Protein 6GRF (pdb70)

Foldseek 3Di:
DFAAFDDKDFDPDFEDPPFLLVVQLVVVLVVQLVCLQPDQKDWDWGADPDVRRFIKTWMKHFQPPDDSVVSNVNSVSVSVVQCVVHVGGQWMWTHTNTMIIIMHRDHCFAPFWQAWDDKDFAPDFDDPCVPLVVFLVVQLVVQLQDQAAKDWGDDPQKIKIKGFHHRYGSVSSSVNSVSQSVCCCPVHVGGQKMKTDIPGMIMIMHGHVD/DQDFDDKDFDPQFEDPPFLLVVQLVVVLVVLLVCLQPDQKDKDKGADDDPFSYSRFIKIKMKHFQPPDDSVVSNVSSVSCSVVQCVVHVGGQWMWTDDPGMIIIMHSDHCFQPQFQAWDDKDFAPDFDPPCVVLVVQVCVFLVVQLVFQAAKDWGDDPQKTKIKGFRHSYGSVSSSVNSVSQSVCCCPVHVGGQKMKIDIPGMIMIMHGRD/DQAFDDKDFDPDFDDPPQVLVVQVVVVLVVQLVPLLPDQKDWDWDPDCDVFIKTWMKHFQPPDDSVVSNVNSVSVSVVQCPVHVGGQWMWTDGPGMIIIMHRDHCFQPQFLAWDDKDFAPDFDDPCVVLVVFVVVQLVVQLVDQAAKDWGGDPQKIKIKGFRHSYGSVSRSVNSVSQSVCCCVVHVGGQKMKIDTPGMIMIMHGHD

Structure (mmCIF, N/CA/C/O backbone):
data_6GRF
#
_entry.id   6GRF
#
_cell.length_a   143.862
_cell.length_b   143.862
_cell.length_c   59.722
_cell.angle_alpha   90.00
_cell.angle_beta   90.00
_cell.angle_gamma   120.00
#
_symmetry.space_group_name_H-M   'P 32 2 1'
#
loop_
_entity.id
_entity.type
_entity.pdbx_description
1 polymer 'Cysteine-rich repeat secretory protein 15'
2 non-polymer 2-acetamido-2-deoxy-beta-D-glucopyranose
3 water water
#
loop_
_atom_site.group_PDB
_atom_site.id
_atom_site.type_symbol
_atom_site.label_atom_id
_atom_site.label_alt_id
_atom_site.label_comp_id
_atom_site.label_asym_id
_atom_site.label_entity_id
_atom_site.label_seq_id
_atom_site.pdbx_PDB_ins_code
_atom_site.Cartn_x
_atom_site.Cartn_y
_atom_site.Cartn_z
_atom_site.occupancy
_atom_site.B_iso_or_equiv
_atom_site.auth_seq_id
_atom_site.auth_comp_id
_atom_site.auth_asym_id
_atom_site.auth_atom_id
_atom_site.pdbx_PDB_model_num
ATOM 1 N N . GLU A 1 4 ? 38.206 12.038 -15.234 1.00 90.29 25 GLU A N 1
ATOM 2 C CA . GLU A 1 4 ? 37.953 10.767 -14.493 1.00 90.08 25 GLU A CA 1
ATOM 3 C C . GLU A 1 4 ? 36.813 10.979 -13.485 1.00 85.96 25 GLU A C 1
ATOM 4 O O . GLU A 1 4 ? 35.982 11.882 -13.628 1.00 84.09 25 GLU A O 1
ATOM 6 N N . SER A 1 5 ? 36.809 10.147 -12.442 1.00 84.31 26 SER A N 1
ATOM 7 C CA . SER A 1 5 ? 35.634 9.894 -11.640 1.00 81.10 26 SER A CA 1
ATOM 8 C C . SER A 1 5 ? 35.647 10.711 -10.338 1.00 77.28 26 SER A C 1
ATOM 9 O O . SER A 1 5 ? 34.959 10.339 -9.394 1.00 76.09 26 SER A O 1
ATOM 12 N N . HIS A 1 6 ? 36.405 11.816 -10.284 1.00 76.20 27 HIS A N 1
ATOM 13 C CA . HIS A 1 6 ? 36.691 12.461 -8.995 1.00 73.48 27 HIS A CA 1
ATOM 14 C C . HIS A 1 6 ? 36.284 13.941 -8.935 1.00 68.04 27 HIS A C 1
ATOM 15 O O . HIS A 1 6 ? 36.345 14.512 -7.843 1.00 67.77 27 HIS A O 1
ATOM 22 N N . ILE A 1 7 ? 35.841 14.540 -10.052 1.00 63.11 28 ILE A N 1
ATOM 23 C CA . ILE A 1 7 ? 35.474 15.977 -10.087 1.00 58.32 28 ILE A CA 1
ATOM 24 C C . ILE A 1 7 ? 34.130 16.216 -9.368 1.00 51.65 28 ILE A C 1
ATOM 25 O O . ILE A 1 7 ? 33.233 15.371 -9.364 1.00 48.96 28 ILE A O 1
ATOM 30 N N . PHE A 1 8 ? 34.020 17.413 -8.781 1.00 47.84 29 PHE A N 1
ATOM 31 C CA . PHE A 1 8 ? 32.929 17.834 -7.917 1.00 44.92 29 PHE A CA 1
ATOM 32 C C . PHE A 1 8 ? 31.713 18.236 -8.759 1.00 43.78 29 PHE A C 1
ATOM 33 O O . PHE A 1 8 ? 31.835 19.080 -9.616 1.00 44.06 29 PHE A O 1
ATOM 41 N N . ILE A 1 9 ? 30.541 17.648 -8.475 1.00 41.87 30 ILE A N 1
ATOM 42 C CA . ILE A 1 9 ? 29.303 18.021 -9.157 1.00 41.19 30 ILE A CA 1
ATOM 43 C C . ILE A 1 9 ? 28.469 18.920 -8.240 1.00 39.64 30 ILE A C 1
ATOM 44 O O . ILE A 1 9 ? 28.203 20.063 -8.591 1.00 40.39 30 ILE A O 1
ATOM 49 N N . TYR A 1 10 ? 28.066 18.412 -7.071 1.00 37.58 31 TYR A N 1
ATOM 50 C CA . TYR A 1 10 ? 27.297 19.210 -6.130 1.00 37.00 31 TYR A CA 1
ATOM 51 C C . TYR A 1 10 ? 27.397 18.605 -4.724 1.00 36.37 31 TYR A C 1
ATOM 52 O O . TYR A 1 10 ? 27.667 17.421 -4.553 1.00 34.97 31 TYR A O 1
ATOM 61 N N . GLY A 1 11 ? 27.159 19.461 -3.733 1.00 37.53 32 GLY A N 1
ATOM 62 C CA . GLY A 1 11 ? 27.082 19.076 -2.336 1.00 38.15 32 GLY A CA 1
ATOM 63 C C . GLY A 1 11 ? 26.048 19.915 -1.606 1.00 40.33 32 GLY A C 1
ATOM 64 O O . GLY A 1 11 ? 25.737 21.043 -2.019 1.00 42.24 32 GLY A O 1
ATOM 65 N N . GLY A 1 12 ? 25.496 19.354 -0.526 1.00 40.74 33 GLY A N 1
ATOM 66 C CA . GLY A 1 12 ? 24.536 20.054 0.324 1.00 42.52 33 GLY A CA 1
ATOM 67 C C . GLY A 1 12 ? 24.609 19.519 1.738 1.00 42.60 33 GLY A C 1
ATOM 68 O O . GLY A 1 12 ? 24.862 18.333 1.934 1.00 40.89 33 GLY A O 1
ATOM 69 N N . CYS A 1 13 ? 24.438 20.405 2.718 1.00 45.36 34 CYS A N 1
ATOM 70 C CA . CYS A 1 13 ? 24.407 20.004 4.106 1.00 46.77 34 CYS A CA 1
ATOM 71 C C . CYS A 1 13 ? 23.135 20.523 4.750 1.00 48.14 34 CYS A C 1
ATOM 72 O O . CYS A 1 13 ? 22.552 21.495 4.282 1.00 50.02 34 CYS A O 1
ATOM 75 N N . SER A 1 14 ? 22.736 19.833 5.820 1.00 47.01 35 SER A N 1
ATOM 76 C CA . SER A 1 14 ? 21.635 20.243 6.626 1.00 48.77 35 SER A CA 1
ATOM 77 C C . SER A 1 14 ? 22.015 21.549 7.315 1.00 50.40 35 SER A C 1
ATOM 78 O O . SER A 1 14 ? 23.177 21.767 7.656 1.00 48.98 35 SER A O 1
ATOM 81 N N . PRO A 1 15 ? 21.061 22.485 7.494 1.00 53.44 36 PRO A N 1
ATOM 82 C CA . PRO A 1 15 ? 21.316 23.671 8.309 1.00 56.30 36 PRO A CA 1
ATOM 83 C C . PRO A 1 15 ? 21.577 23.336 9.792 1.00 56.39 36 PRO A C 1
ATOM 84 O O . PRO A 1 15 ? 22.229 24.120 10.478 1.00 58.39 36 PRO A O 1
ATOM 88 N N . GLU A 1 16 ? 21.069 22.188 10.270 1.00 54.79 37 GLU A N 1
ATOM 89 C CA . GLU A 1 16 ? 21.198 21.760 11.681 1.00 54.69 37 GLU A CA 1
ATOM 90 C C . GLU A 1 16 ? 22.589 21.150 11.892 1.00 51.42 37 GLU A C 1
ATOM 91 O O . GLU A 1 16 ? 23.009 20.246 11.147 1.00 47.53 37 GLU A O 1
ATOM 97 N N . LYS A 1 17 ? 23.291 21.640 12.921 1.00 51.95 38 LYS A N 1
ATOM 98 C CA . LYS A 1 17 ? 24.662 21.239 13.199 1.00 50.28 38 LYS A CA 1
ATOM 99 C C . LYS A 1 17 ? 24.727 20.453 14.515 1.00 49.77 38 LYS A C 1
ATOM 100 O O . LYS A 1 17 ? 23.971 20.731 15.446 1.00 51.53 38 LYS A O 1
ATOM 106 N N . TYR A 1 18 ? 25.638 19.471 14.562 1.00 47.29 39 TYR A N 1
ATOM 107 C CA . TYR A 1 18 ? 25.934 18.692 15.753 1.00 46.84 39 TYR A CA 1
ATOM 108 C C . TYR A 1 18 ? 27.164 19.289 16.446 1.00 48.59 39 TYR A C 1
ATOM 109 O O . TYR A 1 18 ? 27.873 20.110 15.874 1.00 48.59 39 TYR A O 1
ATOM 118 N N . THR A 1 19 ? 27.380 18.889 17.703 1.00 49.98 40 THR A N 1
ATOM 119 C CA . THR A 1 19 ? 28.500 19.372 18.492 1.00 52.20 40 THR A CA 1
ATOM 120 C C . THR A 1 19 ? 29.518 18.242 18.649 1.00 50.86 40 THR A C 1
ATOM 121 O O . THR A 1 19 ? 29.152 17.063 18.670 1.00 49.28 40 THR A O 1
ATOM 125 N N . PRO A 1 20 ? 30.828 18.564 18.758 1.00 52.54 41 PRO A N 1
ATOM 126 C CA . PRO A 1 20 ? 31.858 17.558 19.037 1.00 52.34 41 PRO A CA 1
ATOM 127 C C . PRO A 1 20 ? 31.575 16.729 20.302 1.00 52.90 41 PRO A C 1
ATOM 128 O O . PRO A 1 20 ? 30.888 17.211 21.194 1.00 53.86 41 PRO A O 1
ATOM 132 N N . ASN A 1 21 ? 32.096 15.494 20.348 1.00 52.38 42 ASN A N 1
ATOM 133 C CA . ASN A 1 21 ? 32.043 14.611 21.531 1.00 53.82 42 ASN A CA 1
ATOM 134 C C . ASN A 1 21 ? 30.592 14.300 21.908 1.00 52.63 42 ASN A C 1
ATOM 135 O O . ASN A 1 21 ? 30.220 14.344 23.091 1.00 54.96 42 ASN A O 1
ATOM 140 N N . THR A 1 22 ? 29.789 13.986 20.893 1.00 49.29 43 THR A N 1
ATOM 141 C CA . THR A 1 22 ? 28.447 13.488 21.080 1.00 47.83 43 THR A CA 1
ATOM 142 C C . THR A 1 22 ? 28.351 12.109 20.438 1.00 44.90 43 THR A C 1
ATOM 143 O O . THR A 1 22 ? 29.147 11.766 19.569 1.00 44.67 43 THR A O 1
ATOM 147 N N . PRO A 1 23 ? 27.415 11.252 20.893 1.00 43.59 44 PRO A N 1
ATOM 148 C CA . PRO A 1 23 ? 27.141 9.986 20.216 1.00 41.68 44 PRO A CA 1
ATOM 149 C C . PRO A 1 23 ? 26.914 10.106 18.699 1.00 39.91 44 PRO A C 1
ATOM 150 O O . PRO A 1 23 ? 27.347 9.239 17.962 1.00 38.87 44 PRO A O 1
ATOM 154 N N . PHE A 1 24 ? 26.263 11.182 18.247 1.00 39.23 45 PHE A N 1
ATOM 155 C CA . PHE A 1 24 ? 26.053 11.363 16.828 1.00 38.06 45 PHE A CA 1
ATOM 156 C C . PHE A 1 24 ? 27.396 11.500 16.093 1.00 37.31 45 PHE A C 1
ATOM 157 O O . PHE A 1 24 ? 27.563 10.905 15.025 1.00 35.81 45 PHE A O 1
ATOM 165 N N . GLU A 1 25 ? 28.340 12.280 16.637 1.00 38.39 46 GLU A N 1
ATOM 166 C CA . GLU A 1 25 ? 29.651 12.424 15.996 1.00 38.66 46 GLU A CA 1
ATOM 167 C C . GLU A 1 25 ? 30.283 11.034 15.832 1.00 37.90 46 GLU A C 1
ATOM 168 O O . GLU A 1 25 ? 30.805 10.713 14.765 1.00 38.02 46 GLU A O 1
ATOM 174 N N . SER A 1 26 ? 30.232 10.223 16.895 1.00 37.15 47 SER A N 1
ATOM 175 C CA . SER A 1 26 ? 30.765 8.849 16.897 1.00 36.67 47 SER A CA 1
ATOM 176 C C . SER A 1 26 ? 30.075 7.998 15.828 1.00 34.33 47 SER A C 1
ATOM 177 O O . SER A 1 26 ? 30.721 7.222 15.125 1.00 34.42 47 SER A O 1
ATOM 180 N N . ASN A 1 27 ? 28.749 8.129 15.751 1.00 32.58 48 ASN A N 1
ATOM 181 C CA . ASN A 1 27 ? 27.923 7.321 14.858 1.00 31.65 48 ASN A CA 1
ATOM 182 C C . ASN A 1 27 ? 28.242 7.682 13.395 1.00 31.75 48 ASN A C 1
ATOM 183 O O . ASN A 1 27 ? 28.316 6.805 12.526 1.00 31.20 48 ASN A O 1
ATOM 188 N N . ARG A 1 28 ? 28.439 8.981 13.149 1.00 30.76 49 ARG A N 1
ATOM 189 C CA . ARG A 1 28 ? 28.828 9.497 11.853 1.00 31.17 49 ARG A CA 1
ATOM 190 C C . ARG A 1 28 ? 30.190 8.918 11.462 1.00 32.01 49 ARG A C 1
ATOM 191 O O . ARG A 1 28 ? 30.325 8.436 10.351 1.00 32.30 49 ARG A O 1
ATOM 199 N N . ASP A 1 29 ? 31.175 8.947 12.366 1.00 34.30 50 ASP A N 1
ATOM 200 C CA . ASP A 1 29 ? 32.521 8.433 12.042 1.00 36.07 50 ASP A CA 1
ATOM 201 C C . ASP A 1 29 ? 32.434 6.950 11.666 1.00 34.17 50 ASP A C 1
ATOM 202 O O . ASP A 1 29 ? 33.072 6.514 10.717 1.00 33.90 50 ASP A O 1
ATOM 207 N N . THR A 1 30 ? 31.679 6.189 12.462 1.00 32.88 51 THR A N 1
ATOM 208 C CA . THR A 1 30 ? 31.514 4.756 12.289 1.00 32.05 51 THR A CA 1
ATOM 209 C C . THR A 1 30 ? 30.893 4.480 10.917 1.00 30.73 51 THR A C 1
ATOM 210 O O . THR A 1 30 ? 31.329 3.570 10.194 1.00 31.34 51 THR A O 1
ATOM 214 N N . PHE A 1 31 ? 29.860 5.263 10.586 1.00 29.39 52 PHE A N 1
ATOM 215 C CA . PHE A 1 31 ? 29.221 5.186 9.301 1.00 27.74 52 PHE A CA 1
ATOM 216 C C . PHE A 1 31 ? 30.256 5.380 8.184 1.00 27.85 52 PHE A C 1
ATOM 217 O O . PHE A 1 31 ? 30.359 4.535 7.316 1.00 28.17 52 PHE A O 1
ATOM 225 N N . LEU A 1 32 ? 31.016 6.483 8.221 1.00 28.36 53 LEU A N 1
ATOM 226 C CA . LEU A 1 32 ? 31.950 6.831 7.120 1.00 28.98 53 LEU A CA 1
ATOM 227 C C . LEU A 1 32 ? 33.039 5.761 7.001 1.00 30.23 53 LEU A C 1
ATOM 228 O O . LEU A 1 32 ? 33.416 5.373 5.919 1.00 30.77 53 LEU A O 1
ATOM 233 N N . SER A 1 33 ? 33.515 5.276 8.145 1.00 31.16 54 SER A N 1
ATOM 234 C CA . SER A 1 33 ? 34.453 4.187 8.200 1.00 32.89 54 SER A CA 1
ATOM 235 C C . SER A 1 33 ? 33.885 2.937 7.495 1.00 32.19 54 SER A C 1
ATOM 236 O O . SER A 1 33 ? 34.614 2.239 6.808 1.00 34.10 54 SER A O 1
ATOM 239 N N . SER A 1 34 ? 32.588 2.654 7.679 1.00 30.96 55 SER A N 1
ATOM 240 C CA . SER A 1 34 ? 31.909 1.474 7.088 1.00 31.44 55 SER A CA 1
ATOM 241 C C . SER A 1 34 ? 31.806 1.620 5.565 1.00 30.90 55 SER A C 1
ATOM 242 O O . SER A 1 34 ? 31.910 0.645 4.842 1.00 31.06 55 SER A O 1
ATOM 245 N N . VAL A 1 35 ? 31.565 2.854 5.122 1.00 30.32 56 VAL A N 1
ATOM 246 C CA . VAL A 1 35 ? 31.403 3.181 3.714 1.00 31.33 56 VAL A CA 1
ATOM 247 C C . VAL A 1 35 ? 32.699 2.849 2.976 1.00 32.79 56 VAL A C 1
ATOM 248 O O . VAL A 1 35 ? 32.651 2.302 1.893 1.00 35.04 56 VAL A O 1
ATOM 252 N N . VAL A 1 36 ? 33.844 3.168 3.587 1.00 33.88 57 VAL A N 1
ATOM 253 C CA . VAL A 1 36 ? 35.149 2.907 3.003 1.00 36.55 57 VAL A CA 1
ATOM 254 C C . VAL A 1 36 ? 35.385 1.388 2.956 1.00 38.24 57 VAL A C 1
ATOM 255 O O . VAL A 1 36 ? 35.846 0.862 1.947 1.00 40.55 57 VAL A O 1
ATOM 259 N N . THR A 1 37 ? 35.067 0.697 4.054 1.00 37.62 58 THR A N 1
ATOM 260 C CA . THR A 1 37 ? 35.220 -0.750 4.165 1.00 39.07 58 THR A CA 1
ATOM 261 C C . THR A 1 37 ? 34.392 -1.438 3.069 1.00 38.08 58 THR A C 1
ATOM 262 O O . THR A 1 37 ? 34.911 -2.283 2.360 1.00 40.16 58 THR A O 1
ATOM 266 N N . SER A 1 38 ? 33.116 -1.046 2.940 1.00 35.48 59 SER A N 1
ATOM 267 C CA . SER A 1 38 ? 32.142 -1.656 2.012 1.00 34.30 59 SER A CA 1
ATOM 268 C C . SER A 1 38 ? 32.540 -1.420 0.547 1.00 35.96 59 SER A C 1
ATOM 269 O O . SER A 1 38 ? 32.317 -2.281 -0.294 1.00 36.19 59 SER A O 1
ATOM 272 N N . SER A 1 39 ? 33.066 -0.221 0.276 1.00 37.08 60 SER A N 1
ATOM 273 C CA . SER A 1 39 ? 33.630 0.221 -1.013 1.00 39.84 60 SER A CA 1
ATOM 274 C C . SER A 1 39 ? 34.333 -0.904 -1.786 1.00 43.87 60 SER A C 1
ATOM 275 O O . SER A 1 39 ? 34.100 -1.074 -2.987 1.00 45.79 60 SER A O 1
ATOM 278 N N . SER A 1 40 ? 35.235 -1.615 -1.104 1.00 46.32 61 SER A N 1
ATOM 279 C CA . SER A 1 40 ? 36.161 -2.567 -1.713 1.00 50.46 61 SER A CA 1
ATOM 280 C C . SER A 1 40 ? 35.437 -3.532 -2.655 1.00 50.79 61 SER A C 1
ATOM 281 O O . SER A 1 40 ? 35.982 -3.853 -3.697 1.00 54.21 61 SER A O 1
ATOM 284 N N . ASP A 1 41 ? 34.237 -4.006 -2.286 1.00 48.66 62 ASP A N 1
ATOM 285 C CA . ASP A 1 41 ? 33.595 -5.071 -3.079 1.00 50.30 62 ASP A CA 1
ATOM 286 C C . ASP A 1 41 ? 32.077 -4.880 -3.227 1.00 46.14 62 ASP A C 1
ATOM 287 O O . ASP A 1 41 ? 31.366 -5.839 -3.525 1.00 47.51 62 ASP A O 1
ATOM 292 N N . ALA A 1 42 ? 31.580 -3.651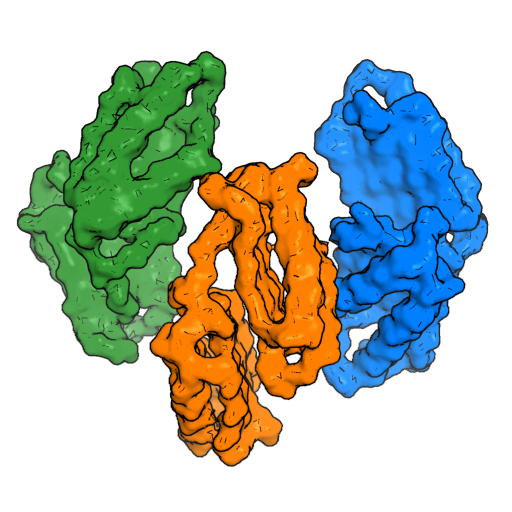 -3.094 1.00 41.40 63 ALA A N 1
ATOM 293 C CA . ALA A 1 42 ? 30.217 -3.360 -3.510 1.00 38.56 63 ALA A CA 1
ATOM 294 C C . ALA A 1 42 ? 30.138 -1.905 -3.976 1.00 36.68 63 ALA A C 1
ATOM 295 O O . ALA A 1 42 ? 30.728 -1.006 -3.367 1.00 34.88 63 ALA A O 1
ATOM 297 N N . SER A 1 43 ? 29.414 -1.709 -5.079 1.00 36.49 64 SER A N 1
ATOM 298 C CA . SER A 1 43 ? 29.211 -0.414 -5.702 1.00 36.39 64 SER A CA 1
ATOM 299 C C . SER A 1 43 ? 28.147 0.416 -4.971 1.00 33.08 64 SER A C 1
ATOM 300 O O . SER A 1 43 ? 28.097 1.625 -5.130 1.00 32.86 64 SER A O 1
ATOM 303 N N . PHE A 1 44 ? 27.284 -0.257 -4.209 1.00 31.43 65 PHE A N 1
ATOM 304 C CA . PHE A 1 44 ? 26.231 0.372 -3.430 1.00 29.90 65 PHE A CA 1
ATOM 305 C C . PHE A 1 44 ? 26.091 -0.351 -2.087 1.00 28.36 65 PHE A C 1
ATOM 306 O O . PHE A 1 44 ? 26.196 -1.562 -2.015 1.00 28.75 65 PHE A O 1
ATOM 314 N N . ASN A 1 45 ? 25.844 0.409 -1.021 1.00 26.97 66 ASN A N 1
ATOM 315 C CA . ASN A 1 45 ? 25.414 -0.189 0.229 1.00 26.16 66 ASN A CA 1
ATOM 316 C C . ASN A 1 45 ? 24.693 0.860 1.081 1.00 25.61 66 ASN A C 1
ATOM 317 O O . ASN A 1 45 ? 24.849 2.066 0.908 1.00 24.96 66 ASN A O 1
ATOM 322 N N . SER A 1 46 ? 23.908 0.329 2.013 1.00 26.46 67 SER A N 1
ATOM 323 C CA . SER A 1 46 ? 22.998 1.021 2.891 1.00 27.48 67 SER A CA 1
ATOM 324 C C . SER A 1 46 ? 23.445 0.772 4.342 1.00 27.05 67 SER A C 1
ATOM 325 O O . SER A 1 46 ? 23.899 -0.310 4.621 1.00 26.34 67 SER A O 1
ATOM 328 N N . PHE A 1 47 ? 23.295 1.755 5.240 1.00 27.09 68 PHE A N 1
ATOM 329 C CA . PHE A 1 47 ? 23.724 1.603 6.624 1.00 27.76 68 PHE A CA 1
ATOM 330 C C . PHE A 1 47 ? 22.772 2.315 7.589 1.00 28.71 68 PHE A C 1
ATOM 331 O O . PHE A 1 47 ? 22.215 3.342 7.282 1.00 28.68 68 PHE A O 1
ATOM 339 N N . ALA A 1 48 ? 22.622 1.726 8.779 1.00 29.40 69 ALA A N 1
ATOM 340 C CA . ALA A 1 48 ? 22.040 2.393 9.928 1.00 31.17 69 ALA A CA 1
ATOM 341 C C . ALA A 1 48 ? 22.968 2.148 11.124 1.00 31.59 69 ALA A C 1
ATOM 342 O O . ALA A 1 48 ? 23.326 1.008 11.384 1.00 30.85 69 ALA A O 1
ATOM 344 N N . VAL A 1 49 ? 23.422 3.225 11.764 1.00 32.60 70 VAL A N 1
ATOM 345 C CA . VAL A 1 49 ? 24.163 3.126 13.014 1.00 35.55 70 VAL A CA 1
ATOM 346 C C . VAL A 1 49 ? 23.347 3.815 14.104 1.00 38.95 70 VAL A C 1
ATOM 347 O O . VAL A 1 49 ? 23.091 5.004 14.015 1.00 38.80 70 VAL A O 1
ATOM 351 N N . GLY A 1 50 ? 22.967 3.044 15.120 1.00 44.32 71 GLY A N 1
ATOM 352 C CA . GLY A 1 50 ? 22.471 3.576 16.371 1.00 49.30 71 GLY A CA 1
ATOM 353 C C . GLY A 1 50 ? 20.958 3.615 16.448 1.00 55.01 71 GLY A C 1
ATOM 354 O O . GLY A 1 50 ? 20.239 2.901 15.745 1.00 53.35 71 GLY A O 1
ATOM 355 N N . ASN A 1 51 ? 20.494 4.524 17.300 1.00 64.18 72 ASN A N 1
ATOM 356 C CA . ASN A 1 51 ? 19.271 4.369 18.033 1.00 75.36 72 ASN A CA 1
ATOM 357 C C . ASN A 1 51 ? 18.559 5.729 18.081 1.00 81.18 72 ASN A C 1
ATOM 358 O O . ASN A 1 51 ? 19.201 6.784 18.190 1.00 80.93 72 ASN A O 1
ATOM 363 N N . ASP A 1 52 ? 17.224 5.681 18.014 1.00 87.91 73 ASP A N 1
ATOM 364 C CA . ASP A 1 52 ? 16.361 6.835 17.756 1.00 91.88 73 ASP A CA 1
ATOM 365 C C . ASP A 1 52 ? 16.458 7.845 18.911 1.00 94.84 73 ASP A C 1
ATOM 366 O O . ASP A 1 52 ? 16.333 7.463 20.077 1.00 98.17 73 ASP A O 1
ATOM 371 N N . SER A 1 53 ? 16.650 9.129 18.564 1.00 93.33 74 SER A N 1
ATOM 372 C CA . SER A 1 53 ? 16.801 10.239 19.527 1.00 95.32 74 SER A CA 1
ATOM 373 C C . SER A 1 53 ? 15.499 11.044 19.639 1.00 100.29 74 SER A C 1
ATOM 374 O O . SER A 1 53 ? 14.402 10.484 19.729 1.00 103.95 74 SER A O 1
ATOM 377 N N . SER A 1 57 ? 19.645 16.500 17.767 1.00 74.85 78 SER A N 1
ATOM 378 C CA . SER A 1 57 ? 19.876 15.718 18.988 1.00 74.62 78 SER A CA 1
ATOM 379 C C . SER A 1 57 ? 21.258 15.049 18.927 1.00 70.05 78 SER A C 1
ATOM 380 O O . SER A 1 57 ? 21.680 14.563 17.874 1.00 64.87 78 SER A O 1
ATOM 381 N N . SER A 1 58 ? 21.940 15.009 20.082 1.00 70.65 79 SER A N 1
ATOM 382 C CA . SER A 1 58 ? 23.357 14.582 20.191 1.00 66.31 79 SER A CA 1
ATOM 383 C C . SER A 1 58 ? 23.512 13.046 20.164 1.00 62.07 79 SER A C 1
ATOM 384 O O . SER A 1 58 ? 24.605 12.556 19.878 1.00 58.81 79 SER A O 1
ATOM 387 N N . SER A 1 59 ? 22.423 12.304 20.445 1.00 69.04 80 SER A N 1
ATOM 388 C CA . SER A 1 59 ? 22.407 10.818 20.616 1.00 65.64 80 SER A CA 1
ATOM 389 C C . SER A 1 59 ? 21.899 10.103 19.350 1.00 59.20 80 SER A C 1
ATOM 390 O O . SER A 1 59 ? 21.796 8.871 19.305 1.00 56.47 80 SER A O 1
ATOM 393 N N . SER A 1 60 ? 21.601 10.894 18.318 1.00 56.15 81 SER A N 1
ATOM 394 C CA . SER A 1 60 ? 20.872 10.459 17.164 1.00 51.84 81 SER A CA 1
ATOM 395 C C . SER A 1 60 ? 21.621 9.361 16.395 1.00 46.65 81 SER A C 1
ATOM 396 O O . SER A 1 60 ? 22.860 9.297 16.347 1.00 45.40 81 SER A O 1
ATOM 399 N N . ALA A 1 61 ? 20.806 8.514 15.769 1.00 42.98 82 ALA A N 1
ATOM 400 C CA . ALA A 1 61 ? 21.217 7.534 14.826 1.00 39.43 82 ALA A CA 1
ATOM 401 C C . ALA A 1 61 ? 21.664 8.226 13.530 1.00 37.10 82 ALA A C 1
ATOM 402 O O . ALA A 1 61 ? 21.293 9.366 13.253 1.00 36.61 82 ALA A O 1
ATOM 404 N N . VAL A 1 62 ? 22.504 7.522 12.768 1.00 35.31 83 VAL A N 1
ATOM 405 C CA . VAL A 1 62 ? 22.888 7.911 11.420 1.00 33.66 83 VAL A CA 1
ATOM 406 C C . VAL A 1 62 ? 22.314 6.889 10.439 1.00 31.49 83 VAL A C 1
ATOM 407 O O . VAL A 1 62 ? 22.393 5.685 10.684 1.00 31.32 83 VAL A O 1
ATOM 411 N N . PHE A 1 63 ? 21.787 7.399 9.322 1.00 30.09 84 PHE A N 1
ATOM 412 C CA . PHE A 1 63 ? 21.328 6.613 8.200 1.00 28.54 84 PHE A CA 1
ATOM 413 C C . PHE A 1 63 ? 22.030 7.152 6.955 1.00 27.48 84 PHE A C 1
ATOM 414 O O . PHE A 1 63 ? 22.122 8.362 6.783 1.00 27.53 84 PHE A O 1
ATOM 422 N N . GLY A 1 64 ? 22.544 6.259 6.117 1.00 26.14 85 GLY A N 1
ATOM 423 C CA . GLY A 1 64 ? 23.254 6.710 4.949 1.00 25.87 85 GLY A CA 1
ATOM 424 C C . GLY A 1 64 ? 23.447 5.615 3.927 1.00 25.17 85 GLY A C 1
ATOM 425 O O . GLY A 1 64 ? 23.134 4.459 4.186 1.00 24.69 85 GLY A O 1
ATOM 426 N N . LEU A 1 65 ? 23.961 6.024 2.757 1.00 25.28 86 LEU A N 1
ATOM 427 C CA . LEU A 1 65 ? 24.304 5.130 1.672 1.00 24.94 86 LEU A CA 1
ATOM 428 C C . LEU A 1 65 ? 25.376 5.782 0.792 1.00 25.01 86 LEU A C 1
ATOM 429 O O . LEU A 1 65 ? 25.682 6.976 0.918 1.00 24.51 86 LEU A O 1
ATOM 434 N N . TYR A 1 66 ? 25.958 4.959 -0.082 1.00 25.52 87 TYR A N 1
ATOM 435 C CA . TYR A 1 66 ? 26.799 5.412 -1.159 1.00 25.95 87 TYR A CA 1
ATOM 436 C C . TYR A 1 66 ? 26.395 4.648 -2.421 1.00 27.13 87 TYR A C 1
ATOM 437 O O . TYR A 1 66 ? 25.858 3.551 -2.357 1.00 27.29 87 TYR A O 1
ATOM 446 N N . GLN A 1 67 ? 26.656 5.266 -3.575 1.00 28.33 88 GLN A N 1
ATOM 447 C CA . GLN A 1 67 ? 26.427 4.649 -4.881 1.00 29.79 88 GLN A CA 1
ATOM 448 C C . GLN A 1 67 ? 27.577 5.089 -5.788 1.00 31.38 88 GLN A C 1
ATOM 449 O O . GLN A 1 67 ? 27.716 6.278 -6.028 1.00 31.50 88 GLN A O 1
ATOM 455 N N . CYS A 1 68 ? 28.408 4.139 -6.227 1.00 33.48 89 CYS A N 1
ATOM 456 C CA . CYS A 1 68 ? 29.391 4.399 -7.272 1.00 36.96 89 CYS A CA 1
ATOM 457 C C . CYS A 1 68 ? 28.723 4.246 -8.641 1.00 39.82 89 CYS A C 1
ATOM 458 O O . CYS A 1 68 ? 27.705 3.578 -8.772 1.00 39.51 89 CYS A O 1
ATOM 461 N N . ARG A 1 69 ? 29.320 4.870 -9.658 1.00 43.06 90 ARG A N 1
ATOM 462 C CA . ARG A 1 69 ? 28.937 4.591 -11.027 1.00 47.20 90 ARG A CA 1
ATOM 463 C C . ARG A 1 69 ? 29.088 3.083 -11.255 1.00 49.61 90 ARG A C 1
ATOM 464 O O . ARG A 1 69 ? 30.156 2.534 -11.051 1.00 49.19 90 ARG A O 1
ATOM 472 N N . ASP A 1 70 ? 27.992 2.437 -11.664 1.00 53.03 91 ASP A N 1
ATOM 473 C CA . ASP A 1 70 ? 27.921 0.984 -11.842 1.00 56.98 91 ASP A CA 1
ATOM 474 C C . ASP A 1 70 ? 28.808 0.512 -13.003 1.00 61.14 91 ASP A C 1
ATOM 475 O O . ASP A 1 70 ? 29.062 -0.676 -13.117 1.00 63.20 91 ASP A O 1
ATOM 480 N N . ASP A 1 71 ? 29.254 1.429 -13.869 1.00 63.48 92 ASP A N 1
ATOM 481 C CA . ASP A 1 71 ? 30.084 1.064 -15.030 1.00 68.77 92 ASP A CA 1
ATOM 482 C C . ASP A 1 71 ? 31.576 1.259 -14.716 1.00 69.24 92 ASP A C 1
ATOM 483 O O . ASP A 1 71 ? 32.384 1.391 -15.639 1.00 73.10 92 ASP A O 1
ATOM 488 N N . LEU A 1 72 ? 31.945 1.242 -13.430 1.00 67.57 93 LEU A N 1
ATOM 489 C CA . LEU A 1 72 ? 33.341 1.439 -13.017 1.00 68.61 93 LEU A CA 1
ATOM 490 C C . LEU A 1 72 ? 33.827 0.260 -12.168 1.00 68.50 93 LEU A C 1
ATOM 491 O O . LEU A 1 72 ? 33.035 -0.452 -11.550 1.00 67.51 93 LEU A O 1
ATOM 496 N N . ARG A 1 73 ? 35.155 0.096 -12.144 1.00 69.97 94 ARG A N 1
ATOM 497 C CA . ARG A 1 73 ? 35.840 -1.027 -11.514 1.00 71.16 94 ARG A CA 1
ATOM 498 C C . ARG A 1 73 ? 35.834 -0.833 -9.991 1.00 66.98 94 ARG A C 1
ATOM 499 O O . ARG A 1 73 ? 35.616 0.280 -9.507 1.00 63.86 94 ARG A O 1
ATOM 507 N N . SER A 1 74 ? 36.079 -1.931 -9.262 1.00 67.78 95 SER A N 1
ATOM 508 C CA . SER A 1 74 ? 36.131 -1.972 -7.780 1.00 65.29 95 SER A CA 1
ATOM 509 C C . SER A 1 74 ? 37.052 -0.871 -7.235 1.00 63.40 95 SER A C 1
ATOM 510 O O . SER A 1 74 ? 36.606 0.010 -6.479 1.00 59.77 95 SER A O 1
ATOM 513 N N . SER A 1 75 ? 38.333 -0.957 -7.617 1.00 65.29 96 SER A N 1
ATOM 514 C CA . SER A 1 75 ? 39.399 -0.098 -7.114 1.00 64.97 96 SER A CA 1
ATOM 515 C C . SER A 1 75 ? 39.076 1.377 -7.383 1.00 62.30 96 SER A C 1
ATOM 516 O O . SER A 1 75 ? 39.453 2.243 -6.592 1.00 62.21 96 SER A O 1
ATOM 519 N N . ASP A 1 76 ? 38.381 1.651 -8.495 1.00 61.02 97 ASP A N 1
ATOM 520 C CA . ASP A 1 76 ? 37.992 3.012 -8.863 1.00 58.60 97 ASP A CA 1
ATOM 521 C C . ASP A 1 76 ? 36.869 3.505 -7.943 1.00 53.44 97 ASP A C 1
ATOM 522 O O . ASP A 1 76 ? 36.825 4.683 -7.585 1.00 51.99 97 ASP A O 1
ATOM 527 N N . CYS A 1 77 ? 35.952 2.601 -7.589 1.00 50.91 98 CYS A N 1
ATOM 528 C CA . CYS A 1 77 ? 34.837 2.928 -6.700 1.00 46.96 98 CYS A CA 1
ATOM 529 C C . CYS A 1 77 ? 35.382 3.286 -5.302 1.00 44.83 98 CYS A C 1
ATOM 530 O O . CYS A 1 77 ? 34.976 4.294 -4.730 1.00 42.16 98 CYS A O 1
ATOM 533 N N . SER A 1 78 ? 36.351 2.505 -4.798 1.00 46.09 99 SER A N 1
ATOM 534 C CA . SER A 1 78 ? 36.995 2.735 -3.485 1.00 45.34 99 SER A CA 1
ATOM 535 C C . SER A 1 78 ? 37.733 4.077 -3.448 1.00 44.58 99 SER A C 1
ATOM 536 O O . SER A 1 78 ? 37.610 4.829 -2.489 1.00 42.51 99 SER A O 1
ATOM 539 N N . LYS A 1 79 ? 38.515 4.360 -4.492 1.00 46.20 100 LYS A N 1
ATOM 540 C CA A LYS A 1 79 ? 39.266 5.606 -4.592 0.50 47.01 100 LYS A CA 1
ATOM 541 C CA B LYS A 1 79 ? 39.268 5.607 -4.561 0.50 46.92 100 LYS A CA 1
ATOM 542 C C . LYS A 1 79 ? 38.295 6.788 -4.467 1.00 44.11 100 LYS A C 1
ATOM 543 O O . LYS A 1 79 ? 38.524 7.705 -3.694 1.00 43.50 100 LYS A O 1
ATOM 554 N N . CYS A 1 80 ? 37.218 6.741 -5.264 1.00 42.85 101 CYS A N 1
ATOM 555 C CA . CYS A 1 80 ? 36.203 7.792 -5.336 1.00 41.41 101 CYS A CA 1
ATOM 556 C C . CYS A 1 80 ? 35.535 7.978 -3.966 1.00 38.48 101 CYS A C 1
ATOM 557 O O . CYS A 1 80 ? 35.261 9.095 -3.554 1.00 37.37 101 CYS A O 1
ATOM 560 N N . ILE A 1 81 ? 35.232 6.862 -3.301 1.00 37.34 102 ILE A N 1
ATOM 561 C CA . ILE A 1 81 ? 34.533 6.880 -2.028 1.00 35.65 102 ILE A CA 1
ATOM 562 C C . ILE A 1 81 ? 35.470 7.433 -0.939 1.00 36.52 102 ILE A C 1
ATOM 563 O O . ILE A 1 81 ? 35.053 8.264 -0.157 1.00 36.52 102 ILE A O 1
ATOM 568 N N . GLN A 1 82 ? 36.743 7.033 -0.932 1.00 38.79 103 GLN A N 1
ATOM 569 C CA . GLN A 1 82 ? 37.700 7.586 0.027 1.00 40.33 103 GLN A CA 1
ATOM 570 C C . GLN A 1 82 ? 37.764 9.109 -0.160 1.00 39.96 103 GLN A C 1
ATOM 571 O O . GLN A 1 82 ? 37.732 9.851 0.818 1.00 40.67 103 GLN A O 1
ATOM 577 N N . THR A 1 83 ? 37.830 9.563 -1.413 1.00 39.19 104 THR A N 1
ATOM 578 C CA . THR A 1 83 ? 37.906 10.995 -1.727 1.00 39.65 104 THR A CA 1
ATOM 579 C C . THR A 1 83 ? 36.639 11.702 -1.223 1.00 37.47 104 THR A C 1
ATOM 580 O O . THR A 1 83 ? 36.676 12.835 -0.718 1.00 38.31 104 THR A O 1
ATOM 584 N N . SER A 1 84 ? 35.523 11.002 -1.387 1.00 35.08 105 SER A N 1
ATOM 585 C CA . SER A 1 84 ? 34.200 11.462 -1.066 1.00 34.21 105 SER A CA 1
ATOM 586 C C . SER A 1 84 ? 34.037 11.655 0.457 1.00 34.11 105 SER A C 1
ATOM 587 O O . SER A 1 84 ? 33.499 12.661 0.927 1.00 33.75 105 SER A O 1
ATOM 590 N N . VAL A 1 85 ? 34.535 10.694 1.232 1.00 34.81 106 VAL A N 1
ATOM 591 C CA . VAL A 1 85 ? 34.449 10.752 2.696 1.00 35.59 106 VAL A CA 1
ATOM 592 C C . VAL A 1 85 ? 35.260 11.958 3.213 1.00 38.27 106 VAL A C 1
ATOM 593 O O . VAL A 1 85 ? 34.803 12.685 4.104 1.00 38.42 106 VAL A O 1
ATOM 597 N N . ASP A 1 86 ? 36.433 12.205 2.620 1.00 40.62 107 ASP A N 1
ATOM 598 C CA . ASP A 1 86 ? 37.248 13.343 2.982 1.00 43.53 107 ASP A CA 1
ATOM 599 C C . ASP A 1 86 ? 36.530 14.637 2.585 1.00 42.82 107 ASP A C 1
ATOM 600 O O . ASP A 1 86 ? 36.423 15.552 3.371 1.00 43.54 107 ASP A O 1
ATOM 605 N N . GLN A 1 87 ? 36.023 14.702 1.357 1.00 41.47 108 GLN A N 1
ATOM 606 C CA . GLN A 1 87 ? 35.424 15.942 0.861 1.00 41.78 108 GLN A CA 1
ATOM 607 C C . GLN A 1 87 ? 34.168 16.308 1.669 1.00 39.21 108 GLN A C 1
ATOM 608 O O . GLN A 1 87 ? 33.963 17.477 1.967 1.00 39.59 108 GLN A O 1
ATOM 614 N N . ILE A 1 88 ? 33.316 15.324 1.979 1.00 36.59 109 ILE A N 1
ATOM 615 C CA . ILE A 1 88 ? 32.010 15.623 2.571 1.00 35.95 109 ILE A CA 1
ATOM 616 C C . ILE A 1 88 ? 32.224 16.226 3.967 1.00 38.15 109 ILE A C 1
ATOM 617 O O . ILE A 1 88 ? 31.483 17.126 4.380 1.00 39.05 109 ILE A O 1
ATOM 622 N N . THR A 1 89 ? 33.260 15.744 4.666 1.00 39.71 110 THR A N 1
ATOM 623 C CA . THR A 1 89 ? 33.686 16.292 5.969 1.00 42.85 110 THR A CA 1
ATOM 624 C C . THR A 1 89 ? 34.166 17.737 5.787 1.00 45.67 110 THR A C 1
ATOM 625 O O . THR A 1 89 ? 33.865 18.586 6.609 1.00 47.33 110 THR A O 1
ATOM 629 N N . LEU A 1 90 ? 34.903 17.986 4.696 1.00 46.75 111 LEU A N 1
ATOM 630 C CA . LEU A 1 90 ? 35.507 19.285 4.382 1.00 50.55 111 LEU A CA 1
ATOM 631 C C . LEU A 1 90 ? 34.428 20.349 4.123 1.00 51.41 111 LEU A C 1
ATOM 632 O O . LEU A 1 90 ? 34.493 21.431 4.698 1.00 54.22 111 LEU A O 1
ATOM 637 N N . ILE A 1 91 ? 33.466 20.067 3.235 1.00 50.05 112 ILE A N 1
ATOM 638 C CA . ILE A 1 91 ? 32.474 21.098 2.847 1.00 51.66 112 ILE A CA 1
ATOM 639 C C . ILE A 1 91 ? 31.313 21.147 3.847 1.00 51.58 112 ILE A C 1
ATOM 640 O O . ILE A 1 91 ? 30.595 22.130 3.862 1.00 53.71 112 ILE A O 1
ATOM 645 N N . CYS A 1 92 ? 31.127 20.098 4.659 1.00 50.10 113 CYS A N 1
ATOM 646 C CA . CYS A 1 92 ? 30.004 20.026 5.603 1.00 50.73 113 CYS A CA 1
ATOM 647 C C . CYS A 1 92 ? 30.498 19.622 6.992 1.00 50.77 113 CYS A C 1
ATOM 648 O O . CYS A 1 92 ? 30.173 18.551 7.472 1.00 48.26 113 CYS A O 1
ATOM 651 N N . PRO A 1 93 ? 31.303 20.466 7.671 1.00 47.54 114 PRO A N 1
ATOM 652 C CA . PRO A 1 93 ? 31.968 20.088 8.923 1.00 48.79 114 PRO A CA 1
ATOM 653 C C . PRO A 1 93 ? 31.145 19.408 10.040 1.00 48.30 114 PRO A C 1
ATOM 654 O O . PRO A 1 93 ? 31.583 18.394 10.617 1.00 48.10 114 PRO A O 1
ATOM 658 N N . TYR A 1 94 ? 29.995 19.987 10.390 1.00 48.10 115 TYR A N 1
ATOM 659 C CA . TYR A 1 94 ? 29.287 19.578 11.600 1.00 47.31 115 TYR A CA 1
ATOM 660 C C . TYR A 1 94 ? 27.796 19.435 11.305 1.00 45.71 115 TYR A C 1
ATOM 661 O O . TYR A 1 94 ? 26.972 19.791 12.124 1.00 45.64 115 TYR A O 1
ATOM 670 N N . SER A 1 95 ? 27.480 18.893 10.125 1.00 44.02 116 SER A N 1
ATOM 671 C CA . SER A 1 95 ? 26.117 18.763 9.664 1.00 42.98 116 SER A CA 1
ATOM 672 C C . SER A 1 95 ? 25.538 17.429 10.135 1.00 41.28 116 SER A C 1
ATOM 673 O O . SER A 1 95 ? 26.225 16.406 10.115 1.00 40.16 116 SER A O 1
ATOM 676 N N . TYR A 1 96 ? 24.273 17.475 10.568 1.00 41.03 117 TYR A N 1
ATOM 677 C CA . TYR A 1 96 ? 23.492 16.285 10.902 1.00 40.10 117 TYR A CA 1
ATOM 678 C C . TYR A 1 96 ? 23.165 15.501 9.631 1.00 38.09 117 TYR A C 1
ATOM 679 O O . TYR A 1 96 ? 22.932 14.310 9.689 1.00 37.34 117 TYR A O 1
ATOM 688 N N . GLY A 1 97 ? 23.116 16.206 8.496 1.00 37.71 118 GLY A N 1
ATOM 689 C CA . GLY A 1 97 ? 22.849 15.620 7.201 1.00 36.39 118 GLY A CA 1
ATOM 690 C C . GLY A 1 97 ? 23.717 16.251 6.126 1.00 36.14 118 GLY A C 1
ATOM 691 O O . GLY A 1 97 ? 24.044 17.446 6.198 1.00 37.26 118 GLY A O 1
ATOM 692 N N . ALA A 1 98 ? 24.109 15.438 5.142 1.00 34.63 119 ALA A N 1
ATOM 693 C CA . ALA A 1 98 ? 24.982 15.878 4.068 1.00 34.90 119 ALA A CA 1
ATOM 694 C C . ALA A 1 98 ? 24.859 14.923 2.883 1.00 34.11 119 ALA A C 1
ATOM 695 O O . ALA A 1 98 ? 24.611 13.721 3.048 1.00 33.89 119 ALA A O 1
ATOM 697 N N . SER A 1 99 ? 25.037 15.478 1.687 1.00 33.97 120 SER A N 1
ATOM 698 C CA . SER A 1 99 ? 25.162 14.673 0.489 1.00 32.93 120 SER A CA 1
ATOM 699 C C . SER A 1 99 ? 26.230 15.292 -0.420 1.00 32.71 120 SER A C 1
ATOM 700 O O . SER A 1 99 ? 26.497 16.497 -0.364 1.00 33.04 120 SER A O 1
ATOM 703 N N . LEU A 1 100 ? 26.852 14.431 -1.225 1.00 31.99 121 LEU A N 1
ATOM 704 C CA . LEU A 1 100 ? 27.946 14.808 -2.085 1.00 32.40 121 LEU A CA 1
ATOM 705 C C . LEU A 1 100 ? 27.933 13.931 -3.333 1.00 30.95 121 LEU A C 1
ATOM 706 O O . LEU A 1 100 ? 27.979 12.709 -3.233 1.00 29.75 121 LEU A O 1
ATOM 711 N N . GLN A 1 101 ? 27.939 14.587 -4.495 1.00 30.89 122 GLN A N 1
ATOM 712 C CA . GLN A 1 101 ? 27.977 13.927 -5.771 1.00 30.01 122 GLN A CA 1
ATOM 713 C C . GLN A 1 101 ? 29.271 14.340 -6.479 1.00 31.11 122 GLN A C 1
ATOM 714 O O . GLN A 1 101 ? 29.480 15.521 -6.789 1.00 30.87 122 GLN A O 1
ATOM 720 N N . LEU A 1 102 ? 30.165 13.360 -6.643 1.00 31.90 123 LEU A N 1
ATOM 721 C CA . LEU A 1 102 ? 31.317 13.452 -7.522 1.00 33.90 123 LEU A CA 1
ATOM 722 C C . LEU A 1 102 ? 30.942 12.761 -8.834 1.00 34.57 123 LEU A C 1
ATOM 723 O O . LEU A 1 102 ? 29.935 12.051 -8.886 1.00 32.79 123 LEU A O 1
ATOM 728 N N . GLU A 1 103 ? 31.752 12.948 -9.877 1.00 37.26 124 GLU A N 1
ATOM 729 C CA . GLU A 1 103 ? 31.467 12.312 -11.159 1.00 39.46 124 GLU A CA 1
ATOM 730 C C . GLU A 1 103 ? 31.266 10.798 -10.971 1.00 37.90 124 GLU A C 1
ATOM 731 O O . GLU A 1 103 ? 30.366 10.212 -11.557 1.00 38.68 124 GLU A O 1
ATOM 737 N N . GLY A 1 104 ? 32.095 10.178 -10.134 1.00 37.16 125 GLY A N 1
ATOM 738 C CA . GLY A 1 104 ? 32.140 8.736 -9.992 1.00 36.53 125 GLY A CA 1
ATOM 739 C C . GLY A 1 104 ? 31.252 8.175 -8.887 1.00 34.87 125 GLY A C 1
ATOM 740 O O . GLY A 1 104 ? 31.010 6.983 -8.860 1.00 34.26 125 GLY A O 1
ATOM 741 N N . CYS A 1 105 ? 30.809 8.998 -7.933 1.00 34.42 126 CYS A N 1
ATOM 742 C CA . CYS A 1 105 ? 30.151 8.424 -6.751 1.00 32.99 126 CYS A CA 1
ATOM 743 C C . CYS A 1 105 ? 29.319 9.461 -6.002 1.00 31.40 126 CYS A C 1
ATOM 744 O O . CYS A 1 105 ? 29.511 10.666 -6.119 1.00 31.20 126 CYS A O 1
ATOM 747 N N . PHE A 1 106 ? 28.364 8.926 -5.240 1.00 29.57 127 PHE A N 1
ATOM 748 C CA . PHE A 1 106 ? 27.437 9.674 -4.454 1.00 28.33 127 PHE A CA 1
ATOM 749 C C . PHE A 1 106 ? 27.490 9.136 -3.022 1.00 27.86 127 PHE A C 1
ATOM 750 O O . PHE A 1 106 ? 27.528 7.924 -2.833 1.00 27.63 127 PHE A O 1
ATOM 758 N N . LEU A 1 107 ? 27.529 10.052 -2.050 1.00 27.60 128 LEU A N 1
ATOM 759 C CA . LEU A 1 107 ? 27.549 9.714 -0.628 1.00 27.86 128 LEU A CA 1
ATOM 760 C C . LEU A 1 107 ? 26.498 10.553 0.094 1.00 27.53 128 LEU A C 1
ATOM 761 O O . LEU A 1 107 ? 26.413 11.745 -0.132 1.00 27.59 128 LEU A O 1
ATOM 766 N N . ARG A 1 108 ? 25.729 9.923 0.988 1.00 27.48 129 ARG A N 1
ATOM 767 C CA . ARG A 1 108 ? 24.655 10.613 1.702 1.00 27.84 129 ARG A CA 1
ATOM 768 C C . ARG A 1 108 ? 24.499 10.033 3.112 1.00 28.09 129 ARG A C 1
ATOM 769 O O . ARG A 1 108 ? 24.545 8.827 3.306 1.00 26.96 129 ARG A O 1
ATOM 777 N N . TYR A 1 109 ? 24.246 10.918 4.072 1.00 29.24 130 TYR A N 1
ATOM 778 C CA . TYR A 1 109 ? 23.820 10.499 5.388 1.00 30.52 130 TYR A CA 1
ATOM 779 C C . TYR A 1 109 ? 22.883 11.551 5.985 1.00 31.67 130 TYR A C 1
ATOM 780 O O . TYR A 1 109 ? 22.958 12.723 5.651 1.00 31.18 130 TYR A O 1
ATOM 789 N N . GLU A 1 110 ? 21.996 11.094 6.875 1.00 33.10 131 GLU A N 1
ATOM 790 C CA . GLU A 1 110 ? 21.091 11.962 7.617 1.00 35.29 131 GLU A CA 1
ATOM 791 C C . GLU A 1 110 ? 20.755 11.312 8.966 1.00 35.14 131 GLU A C 1
ATOM 792 O O . GLU A 1 110 ? 21.075 10.143 9.202 1.00 32.84 131 GLU A O 1
ATOM 798 N N . THR A 1 111 ? 20.033 12.071 9.796 1.00 36.58 132 THR A N 1
ATOM 799 C CA A THR A 1 111 ? 19.521 11.643 11.093 0.50 38.08 132 THR A CA 1
ATOM 800 C CA B THR A 1 111 ? 19.565 11.556 11.075 0.50 37.91 132 THR A CA 1
ATOM 801 C C . THR A 1 111 ? 18.129 11.015 10.949 1.00 38.68 132 THR A C 1
ATOM 802 O O . THR A 1 111 ? 17.609 10.453 11.890 1.00 39.99 132 THR A O 1
ATOM 809 N N . ASN A 1 112 ? 17.506 11.164 9.777 1.00 39.62 133 ASN A N 1
ATOM 810 C CA . ASN A 1 112 ? 16.179 10.580 9.508 1.00 40.86 133 ASN A CA 1
ATOM 811 C C . ASN A 1 112 ? 16.355 9.384 8.565 1.00 38.84 133 ASN A C 1
ATOM 812 O O . ASN A 1 112 ? 17.257 9.365 7.730 1.00 37.16 133 ASN A O 1
ATOM 817 N N . ASP A 1 113 ? 15.471 8.397 8.701 1.00 38.23 134 ASP A N 1
ATOM 818 C CA . ASP A 1 113 ? 15.570 7.175 7.966 1.00 38.12 134 ASP A CA 1
ATOM 819 C C . ASP A 1 113 ? 14.905 7.381 6.604 1.00 37.27 134 ASP A C 1
ATOM 820 O O . ASP A 1 113 ? 13.711 7.190 6.466 1.00 38.75 134 ASP A O 1
ATOM 825 N N . PHE A 1 114 ? 15.714 7.749 5.612 1.00 35.61 135 PHE A N 1
ATOM 826 C CA . PHE A 1 114 ? 15.260 8.007 4.243 1.00 34.70 135 PHE A CA 1
ATOM 827 C C . PHE A 1 114 ? 15.451 6.769 3.351 1.00 34.30 135 PHE A C 1
ATOM 828 O O . PHE A 1 114 ? 15.058 6.792 2.174 1.00 34.08 135 PHE A O 1
ATOM 836 N N . LEU A 1 115 ? 16.073 5.710 3.889 1.00 34.09 136 LEU A N 1
ATOM 837 C CA . LEU A 1 115 ? 16.504 4.552 3.098 1.00 33.77 136 LEU A CA 1
ATOM 838 C C . LEU A 1 115 ? 15.283 3.846 2.500 1.00 34.48 136 LEU A C 1
ATOM 839 O O . LEU A 1 115 ? 14.370 3.501 3.214 1.00 34.96 136 LEU A O 1
ATOM 844 N N . GLY A 1 116 ? 15.277 3.675 1.173 1.00 34.37 137 GLY A N 1
ATOM 845 C CA . GLY A 1 116 ? 14.260 2.881 0.480 1.00 35.74 137 GLY A CA 1
ATOM 846 C C . GLY A 1 116 ? 13.034 3.676 0.059 1.00 37.13 137 GLY A C 1
ATOM 847 O O . GLY A 1 116 ? 12.223 3.172 -0.711 1.00 38.29 137 GLY A O 1
ATOM 848 N N . LYS A 1 117 ? 12.877 4.908 0.563 1.00 38.76 138 LYS A N 1
ATOM 849 C CA . LYS A 1 117 ? 11.648 5.678 0.342 1.00 40.32 138 LYS A CA 1
ATOM 850 C C . LYS A 1 117 ? 11.799 6.504 -0.932 1.00 38.75 138 LYS A C 1
ATOM 851 O O . LYS A 1 117 ? 12.844 7.114 -1.151 1.00 37.53 138 LYS A O 1
ATOM 857 N N . PRO A 1 118 ? 10.751 6.576 -1.783 1.00 38.42 139 PRO A N 1
ATOM 858 C CA . PRO A 1 118 ? 10.804 7.385 -2.999 1.00 38.31 139 PRO A CA 1
ATOM 859 C C . PRO A 1 118 ? 10.964 8.868 -2.640 1.00 38.97 139 PRO A C 1
ATOM 860 O O . PRO A 1 118 ? 10.390 9.333 -1.646 1.00 41.10 139 PRO A O 1
ATOM 864 N N . ASP A 1 119 ? 11.768 9.574 -3.435 1.00 37.36 140 ASP A N 1
ATOM 865 C CA . ASP A 1 119 ? 12.030 10.990 -3.266 1.00 37.57 140 ASP A CA 1
ATOM 866 C C . ASP A 1 119 ? 12.550 11.550 -4.599 1.00 36.76 140 ASP A C 1
ATOM 867 O O . ASP A 1 119 ? 13.687 11.262 -5.027 1.00 34.75 140 ASP A O 1
ATOM 872 N N . THR A 1 120 ? 11.715 12.366 -5.246 1.00 36.64 141 THR A N 1
ATOM 873 C CA . THR A 1 120 ? 12.016 12.883 -6.569 1.00 36.42 141 THR A CA 1
ATOM 874 C C . THR A 1 120 ? 12.353 14.378 -6.504 1.00 36.78 141 THR A C 1
ATOM 875 O O . THR A 1 120 ? 12.339 15.033 -7.527 1.00 36.86 141 THR A O 1
ATOM 879 N N . SER A 1 121 ? 12.643 14.920 -5.315 1.00 37.14 142 SER A N 1
ATOM 880 C CA . SER A 1 121 ? 12.923 16.347 -5.217 1.00 37.97 142 SER A CA 1
ATOM 881 C C . SER A 1 121 ? 14.211 16.646 -5.984 1.00 36.82 142 SER A C 1
ATOM 882 O O . SER A 1 121 ? 15.100 15.816 -6.047 1.00 35.83 142 SER A O 1
ATOM 885 N N . LEU A 1 122 ? 14.262 17.836 -6.587 1.00 37.71 143 LEU A N 1
ATOM 886 C CA . LEU A 1 122 ? 15.393 18.292 -7.359 1.00 37.23 143 LEU A CA 1
ATOM 887 C C . LEU A 1 122 ? 16.551 18.657 -6.425 1.00 36.88 143 LEU A C 1
ATOM 888 O O . LEU A 1 122 ? 16.409 19.497 -5.561 1.00 37.55 143 LEU A O 1
ATOM 893 N N . ARG A 1 123 ? 17.710 18.044 -6.650 1.00 36.02 144 ARG A N 1
ATOM 894 C CA . ARG A 1 123 ? 18.903 18.320 -5.857 1.00 36.44 144 ARG A CA 1
ATOM 895 C C . ARG A 1 123 ? 19.827 19.282 -6.604 1.00 36.29 144 ARG A C 1
ATOM 896 O O . ARG A 1 123 ? 20.363 20.193 -5.999 1.00 37.03 144 ARG A O 1
ATOM 904 N N . TYR A 1 124 ? 20.003 19.066 -7.911 1.00 34.43 145 TYR A N 1
ATOM 905 C CA . TYR A 1 124 ? 20.910 19.869 -8.709 1.00 34.83 145 TYR A CA 1
ATOM 906 C C . TYR A 1 124 ? 20.589 19.672 -10.200 1.00 34.25 145 TYR A C 1
ATOM 907 O O . TYR A 1 124 ? 20.205 18.594 -10.632 1.00 32.31 145 TYR A O 1
ATOM 916 N N . LYS A 1 125 ? 20.745 20.748 -10.973 1.00 35.72 146 LYS A N 1
ATOM 917 C CA . LYS A 1 125 ? 20.597 20.696 -12.412 1.00 36.80 146 LYS A CA 1
ATOM 918 C C . LYS A 1 125 ? 21.555 21.703 -13.046 1.00 38.31 146 LYS A C 1
ATOM 919 O O . LYS A 1 125 ? 21.876 22.728 -12.454 1.00 39.08 146 LYS A O 1
ATOM 925 N N . LYS A 1 126 ? 22.013 21.370 -14.251 1.00 38.77 147 LYS A N 1
ATOM 926 C CA . LYS A 1 126 ? 22.826 22.247 -15.052 1.00 41.28 147 LYS A CA 1
ATOM 927 C C . LYS A 1 126 ? 22.432 22.046 -16.517 1.00 40.52 147 LYS A C 1
ATOM 928 O O . LYS A 1 126 ? 22.448 20.916 -16.992 1.00 38.50 147 LYS A O 1
ATOM 934 N N . CYS A 1 127 ? 22.014 23.135 -17.171 1.00 42.21 148 CYS A N 1
ATOM 935 C CA . CYS A 1 127 ? 21.832 23.192 -18.613 1.00 42.86 148 CYS A CA 1
ATOM 936 C C . CYS A 1 127 ? 23.074 23.845 -19.224 1.00 44.08 148 CYS A C 1
ATOM 937 O O . CYS A 1 127 ? 23.562 24.847 -18.715 1.00 44.35 148 CYS A O 1
ATOM 940 N N . SER A 1 128 ? 23.557 23.272 -20.330 1.00 44.43 149 SER A N 1
ATOM 941 C CA . SER A 1 128 ? 24.602 23.872 -21.148 1.00 46.12 149 SER A CA 1
ATOM 942 C C . SER A 1 128 ? 24.199 25.300 -21.530 1.00 47.68 149 SER A C 1
ATOM 943 O O . SER A 1 128 ? 23.023 25.617 -21.693 1.00 47.37 149 SER A O 1
ATOM 946 N N . SER A 1 129 ? 25.202 26.162 -21.654 1.00 50.24 150 SER A N 1
ATOM 947 C CA . SER A 1 129 ? 24.995 27.533 -22.066 1.00 53.42 150 SER A CA 1
ATOM 948 C C . SER A 1 129 ? 24.661 27.577 -23.566 1.00 53.66 150 SER A C 1
ATOM 949 O O . SER A 1 129 ? 23.905 28.441 -24.002 1.00 54.32 150 SER A O 1
ATOM 952 N N . LYS A 1 130 ? 25.214 26.627 -24.332 1.00 52.95 151 LYS A N 1
ATOM 953 C CA . LYS A 1 130 ? 24.929 26.484 -25.772 1.00 53.60 151 LYS A CA 1
ATOM 954 C C . LYS A 1 130 ? 23.581 25.775 -25.981 1.00 51.15 151 LYS A C 1
ATOM 955 O O . LYS A 1 130 ? 23.342 24.673 -25.458 1.00 47.98 151 LYS A O 1
ATOM 961 N N . SER A 1 131 ? 22.711 26.433 -26.756 1.00 51.08 152 SER A N 1
ATOM 962 C CA . SER A 1 131 ? 21.414 25.921 -27.173 1.00 49.66 152 SER A CA 1
ATOM 963 C C . SER A 1 131 ? 21.472 25.490 -28.642 1.00 48.78 152 SER A C 1
ATOM 964 O O . SER A 1 131 ? 22.181 26.088 -29.441 1.00 49.42 152 SER A O 1
ATOM 967 N N . VAL A 1 132 ? 20.712 24.441 -28.963 1.00 46.65 153 VAL A N 1
ATOM 968 C CA . VAL A 1 132 ? 20.448 24.013 -30.319 1.00 46.90 153 VAL A CA 1
ATOM 969 C C . VAL A 1 132 ? 19.181 24.743 -30.783 1.00 48.22 153 VAL A C 1
ATOM 970 O O . VAL A 1 132 ? 18.202 24.856 -30.036 1.00 47.53 153 VAL A O 1
ATOM 974 N N . GLU A 1 133 ? 19.231 25.266 -32.011 1.00 50.06 154 GLU A N 1
ATOM 975 C CA . GLU A 1 133 ? 18.106 25.913 -32.634 1.00 51.70 154 GLU A CA 1
ATOM 976 C C . GLU A 1 133 ? 18.049 25.426 -34.089 1.00 50.97 154 GLU A C 1
ATOM 977 O O . GLU A 1 133 ? 19.079 25.049 -34.662 1.00 49.78 154 GLU A O 1
ATOM 983 N N . ASN A 1 134 ? 16.829 25.369 -34.634 1.00 50.60 155 ASN A N 1
ATOM 984 C CA . ASN A 1 134 ? 16.548 24.963 -36.019 1.00 51.22 155 ASN A CA 1
ATOM 985 C C . ASN A 1 134 ? 17.194 23.606 -36.329 1.00 48.38 155 ASN A C 1
ATOM 986 O O . ASN A 1 134 ? 17.926 23.454 -37.292 1.00 49.87 155 ASN A O 1
ATOM 991 N N . ASP A 1 135 ? 16.894 22.617 -35.495 1.00 45.98 156 ASP A N 1
ATOM 992 C CA . ASP A 1 135 ? 17.402 21.261 -35.636 1.00 43.75 156 ASP A CA 1
ATOM 993 C C . ASP A 1 135 ? 16.428 20.327 -34.911 1.00 41.80 156 ASP A C 1
ATOM 994 O O . ASP A 1 135 ? 16.676 19.858 -33.783 1.00 40.33 156 ASP A O 1
ATOM 999 N N . TYR A 1 136 ? 15.300 20.086 -35.579 1.00 41.74 157 TYR A N 1
ATOM 1000 C CA . TYR A 1 136 ? 14.256 19.219 -35.106 1.00 40.89 157 TYR A CA 1
ATOM 1001 C C . TYR A 1 136 ? 14.815 17.823 -34.844 1.00 38.81 157 TYR A C 1
ATOM 1002 O O . TYR A 1 136 ? 14.382 17.170 -33.919 1.00 37.01 157 TYR A O 1
ATOM 1011 N N . ASP A 1 137 ? 15.766 17.390 -35.678 1.00 38.55 158 ASP A N 1
ATOM 1012 C CA . ASP A 1 137 ? 16.330 16.054 -35.605 1.00 37.84 158 ASP A CA 1
ATOM 1013 C C . ASP A 1 137 ? 17.042 15.846 -34.258 1.00 36.12 158 ASP A C 1
ATOM 1014 O O . ASP A 1 137 ? 16.930 14.784 -33.657 1.00 34.10 158 ASP A O 1
ATOM 1019 N N . PHE A 1 138 ? 17.790 16.856 -33.805 1.00 35.94 159 PHE A N 1
ATOM 1020 C CA . PHE A 1 138 ? 18.464 16.799 -32.524 1.00 35.26 159 PHE A CA 1
ATOM 1021 C C . PHE A 1 138 ? 17.461 16.499 -31.403 1.00 34.84 159 PHE A C 1
ATOM 1022 O O . PHE A 1 138 ? 17.726 15.676 -30.532 1.00 33.78 159 PHE A O 1
ATOM 1030 N N . PHE A 1 139 ? 16.314 17.184 -31.432 1.00 35.63 160 PHE A N 1
ATOM 1031 C CA . PHE A 1 139 ? 15.332 17.099 -30.365 1.00 35.74 160 PHE A CA 1
ATOM 1032 C C . PHE A 1 139 ? 14.588 15.760 -30.426 1.00 35.11 160 PHE A C 1
ATOM 1033 O O . PHE A 1 139 ? 14.244 15.206 -29.397 1.00 33.03 160 PHE A O 1
ATOM 1041 N N . LYS A 1 140 ? 14.368 15.228 -31.627 1.00 35.56 161 LYS A N 1
ATOM 1042 C CA . LYS A 1 140 ? 13.734 13.940 -31.756 1.00 35.96 161 LYS A CA 1
ATOM 1043 C C . LYS A 1 140 ? 14.673 12.848 -31.211 1.00 34.22 161 LYS A C 1
ATOM 1044 O O . LYS A 1 140 ? 14.221 11.897 -30.573 1.00 33.16 161 LYS A O 1
ATOM 1050 N N . ARG A 1 141 ? 15.976 12.986 -31.470 1.00 33.72 162 ARG A N 1
ATOM 1051 C CA . ARG A 1 141 ? 16.960 12.008 -31.017 1.00 33.28 162 ARG A CA 1
ATOM 1052 C C . ARG A 1 141 ? 17.092 12.100 -29.490 1.00 32.10 162 ARG A C 1
ATOM 1053 O O . ARG A 1 141 ? 17.229 11.098 -28.818 1.00 30.13 162 ARG A O 1
ATOM 1061 N N . ARG A 1 142 ? 17.047 13.319 -28.959 1.00 31.61 163 ARG A N 1
ATOM 1062 C CA . ARG A 1 142 ? 17.075 13.509 -27.529 1.00 31.44 163 ARG A CA 1
ATOM 1063 C C . ARG A 1 142 ? 15.876 12.791 -26.901 1.00 30.73 163 ARG A C 1
ATOM 1064 O O . ARG A 1 142 ? 16.044 12.066 -25.942 1.00 29.44 163 ARG A O 1
ATOM 1072 N N . ASP A 1 143 ? 14.677 13.021 -27.446 1.00 31.41 164 ASP A N 1
ATOM 1073 C CA . ASP A 1 143 ? 13.466 12.358 -26.993 1.00 32.94 164 ASP A CA 1
ATOM 1074 C C . ASP A 1 143 ? 13.649 10.835 -26.984 1.00 32.43 164 ASP A C 1
ATOM 1075 O O . ASP A 1 143 ? 13.294 10.196 -26.001 1.00 32.06 164 ASP A O 1
ATOM 1080 N N . ASP A 1 144 ? 14.196 10.258 -28.061 1.00 32.12 165 ASP A N 1
ATOM 1081 C CA . ASP A 1 144 ? 14.405 8.802 -28.110 1.00 32.41 165 ASP A CA 1
ATOM 1082 C C . ASP A 1 144 ? 15.380 8.357 -27.002 1.00 30.29 165 ASP A C 1
ATOM 1083 O O . ASP A 1 144 ? 15.185 7.325 -26.378 1.00 29.88 165 ASP A O 1
ATOM 1088 N N . VAL A 1 145 ? 16.441 9.130 -26.780 1.00 28.77 166 VAL A N 1
ATOM 1089 C CA . VAL A 1 145 ? 17.455 8.796 -25.786 1.00 28.42 166 VAL A CA 1
ATOM 1090 C C . VAL A 1 145 ? 16.837 8.840 -24.377 1.00 27.24 166 VAL A C 1
ATOM 1091 O O . VAL A 1 145 ? 17.000 7.898 -23.609 1.00 26.52 166 VAL A O 1
ATOM 1095 N N . LEU A 1 146 ? 16.117 9.922 -24.070 1.00 27.06 167 LEU A N 1
ATOM 1096 C CA . LEU A 1 146 ? 15.527 10.141 -22.750 1.00 27.74 167 LEU A CA 1
ATOM 1097 C C . LEU A 1 146 ? 14.440 9.099 -22.488 1.00 28.08 167 LEU A C 1
ATOM 1098 O O . LEU A 1 146 ? 14.280 8.646 -21.360 1.00 27.70 167 LEU A O 1
ATOM 1103 N N . SER A 1 147 ? 13.724 8.699 -23.541 1.00 28.97 168 SER A N 1
ATOM 1104 C CA . SER A 1 147 ? 12.702 7.682 -23.411 1.00 29.90 168 SER A CA 1
ATOM 1105 C C . SER A 1 147 ? 13.328 6.326 -23.036 1.00 30.18 168 SER A C 1
ATOM 1106 O O . SER A 1 147 ? 12.760 5.554 -22.253 1.00 30.98 168 SER A O 1
ATOM 1109 N N . ASP A 1 148 ? 14.492 6.029 -23.612 1.00 30.09 169 ASP A N 1
ATOM 1110 C CA . ASP A 1 148 ? 15.196 4.791 -23.343 1.00 30.11 169 ASP A CA 1
ATOM 1111 C C . ASP A 1 148 ? 15.756 4.795 -21.904 1.00 30.22 169 ASP A C 1
ATOM 1112 O O . ASP A 1 148 ? 15.677 3.781 -21.229 1.00 29.30 169 ASP A O 1
ATOM 1117 N N . LEU A 1 149 ? 16.316 5.930 -21.464 1.00 29.94 170 LEU A N 1
ATOM 1118 C CA . LEU A 1 149 ? 16.872 6.108 -20.103 1.00 30.25 170 LEU A CA 1
ATOM 1119 C C . LEU A 1 149 ? 15.792 5.809 -19.050 1.00 31.83 170 LEU A C 1
ATOM 1120 O O . LEU A 1 149 ? 16.061 5.113 -18.058 1.00 30.23 170 LEU A O 1
ATOM 1125 N N . GLU A 1 150 ? 14.590 6.345 -19.288 1.00 33.60 171 GLU A N 1
ATOM 1126 C CA . GLU A 1 150 ? 13.403 6.212 -18.432 1.00 36.24 171 GLU A CA 1
ATOM 1127 C C . GLU A 1 150 ? 12.973 4.752 -18.244 1.00 36.79 171 GLU A C 1
ATOM 1128 O O . GLU A 1 150 ? 12.132 4.496 -17.406 1.00 37.40 171 GLU A O 1
ATOM 1134 N N . SER A 1 151 ? 13.475 3.845 -19.097 1.00 37.00 172 SER A N 1
ATOM 1135 C CA . SER A 1 151 ? 13.105 2.421 -19.117 1.00 37.49 172 SER A CA 1
ATOM 1136 C C . SER A 1 151 ? 13.860 1.663 -18.018 1.00 36.99 172 SER A C 1
ATOM 1137 O O . SER A 1 151 ? 13.485 0.551 -17.645 1.00 39.93 172 SER A O 1
ATOM 1140 N N . THR A 1 152 ? 14.918 2.282 -17.499 1.00 34.61 173 THR A N 1
ATOM 1141 C CA . THR A 1 152 ? 15.770 1.689 -16.503 1.00 33.11 173 THR A CA 1
ATOM 1142 C C . THR A 1 152 ? 14.942 1.314 -15.263 1.00 33.19 173 THR A C 1
ATOM 1143 O O . THR A 1 152 ? 14.060 2.076 -14.844 1.00 31.64 173 THR A O 1
ATOM 1147 N N . GLN A 1 153 ? 15.217 0.116 -14.729 1.00 33.03 174 GLN A N 1
ATOM 1148 C CA . GLN A 1 153 ? 14.574 -0.426 -13.508 1.00 32.26 174 GLN A CA 1
ATOM 1149 C C . GLN A 1 153 ? 15.615 -0.623 -12.395 1.00 31.80 174 GLN A C 1
ATOM 1150 O O . GLN A 1 153 ? 15.322 -0.409 -11.220 1.00 32.05 174 GLN A O 1
ATOM 1156 N N . LEU A 1 154 ? 16.822 -1.048 -12.775 1.00 31.61 175 LEU A N 1
ATOM 1157 C CA . LEU A 1 154 ? 17.960 -1.279 -11.875 1.00 31.45 175 LEU A CA 1
ATOM 1158 C C . LEU A 1 154 ? 19.207 -0.665 -12.506 1.00 30.44 175 LEU A C 1
ATOM 1159 O O . LEU A 1 154 ? 19.394 -0.749 -13.710 1.00 31.67 175 LEU A O 1
ATOM 1164 N N . GLY A 1 155 ? 20.076 -0.112 -11.666 1.00 29.37 176 GLY A N 1
ATOM 1165 C CA . GLY A 1 155 ? 21.414 0.280 -12.069 1.00 28.56 176 GLY A CA 1
ATOM 1166 C C . GLY A 1 155 ? 21.401 1.471 -13.013 1.00 27.62 176 GLY A C 1
ATOM 1167 O O . GLY A 1 155 ? 20.809 2.502 -12.704 1.00 26.21 176 GLY A O 1
ATOM 1168 N N . TYR A 1 156 ? 22.044 1.302 -14.181 1.00 27.21 177 TYR A N 1
ATOM 1169 C CA . TYR A 1 156 ? 22.344 2.394 -15.066 1.00 26.39 177 TYR A CA 1
ATOM 1170 C C . TYR A 1 156 ? 21.923 1.991 -16.482 1.00 26.45 177 TYR A C 1
ATOM 1171 O O . TYR A 1 156 ? 21.734 0.804 -16.776 1.00 25.53 177 TYR A O 1
ATOM 1180 N N . LYS A 1 157 ? 21.781 3.008 -17.334 1.00 26.76 178 LYS A N 1
ATOM 1181 C CA . LYS A 1 157 ? 21.587 2.835 -18.776 1.00 27.44 178 LYS A CA 1
ATOM 1182 C C . LYS A 1 157 ? 22.451 3.869 -19.487 1.00 27.53 178 LYS A C 1
ATOM 1183 O O . LYS A 1 157 ? 22.509 5.011 -19.061 1.00 26.24 178 LYS A O 1
ATOM 1189 N N . VAL A 1 158 ? 23.150 3.410 -20.534 1.00 29.22 179 VAL A N 1
ATOM 1190 C CA . VAL A 1 158 ? 23.785 4.250 -21.539 1.00 29.65 179 VAL A CA 1
ATOM 1191 C C . VAL A 1 158 ? 22.889 4.195 -22.778 1.00 30.13 179 VAL A C 1
ATOM 1192 O O . VAL A 1 158 ? 22.495 3.099 -23.184 1.00 28.52 179 VAL A O 1
ATOM 1196 N N . SER A 1 159 ? 22.561 5.360 -23.348 1.00 31.21 180 SER A N 1
ATOM 1197 C CA . SER A 1 159 ? 21.724 5.406 -24.537 1.00 33.44 180 SER A CA 1
ATOM 1198 C C . SER A 1 159 ? 22.290 6.375 -25.587 1.00 33.86 180 SER A C 1
ATOM 1199 O O . SER A 1 159 ? 22.931 7.350 -25.258 1.00 32.53 180 SER A O 1
ATOM 1202 N N . ARG A 1 160 ? 21.994 6.097 -26.862 1.00 35.00 181 ARG A N 1
ATOM 1203 C CA . ARG A 1 160 ? 22.624 6.765 -27.987 1.00 36.86 181 ARG A CA 1
ATOM 1204 C C . ARG A 1 160 ? 21.646 6.721 -29.172 1.00 35.04 181 ARG A C 1
ATOM 1205 O O . ARG A 1 160 ? 20.996 5.720 -29.418 1.00 33.66 181 ARG A O 1
ATOM 1213 N N . SER A 1 161 ? 21.487 7.856 -29.842 1.00 33.48 182 SER A N 1
ATOM 1214 C CA . SER A 1 161 ? 20.716 7.947 -31.063 1.00 33.44 182 SER A CA 1
ATOM 1215 C C . SER A 1 161 ? 21.302 9.098 -31.871 1.00 33.73 182 SER A C 1
ATOM 1216 O O . SER A 1 161 ? 21.228 10.244 -31.430 1.00 33.18 182 SER A O 1
ATOM 1219 N N . GLY A 1 162 ? 21.917 8.769 -33.013 1.00 34.52 183 GLY A N 1
ATOM 1220 C CA . GLY A 1 162 ? 22.688 9.723 -33.773 1.00 35.32 183 GLY A CA 1
ATOM 1221 C C . GLY A 1 162 ? 23.834 10.271 -32.936 1.00 35.72 183 GLY A C 1
ATOM 1222 O O . GLY A 1 162 ? 24.592 9.502 -32.305 1.00 35.79 183 GLY A O 1
ATOM 1223 N N . LEU A 1 163 ? 23.935 11.601 -32.875 1.00 35.49 184 LEU A N 1
ATOM 1224 C CA . LEU A 1 163 ? 24.993 12.241 -32.121 1.00 36.41 184 LEU A CA 1
ATOM 1225 C C . LEU A 1 163 ? 24.517 12.596 -30.700 1.00 35.16 184 LEU A C 1
ATOM 1226 O O . LEU A 1 163 ? 25.207 13.315 -29.995 1.00 36.18 184 LEU A O 1
ATOM 1231 N N . VAL A 1 164 ? 23.361 12.084 -30.270 1.00 33.65 185 VAL A N 1
ATOM 1232 C CA . VAL A 1 164 ? 22.875 12.334 -28.921 1.00 33.27 185 VAL A CA 1
ATOM 1233 C C . VAL A 1 164 ? 23.138 11.106 -28.044 1.00 32.68 185 VAL A C 1
ATOM 1234 O O . VAL A 1 164 ? 22.736 10.006 -28.400 1.00 32.33 185 VAL A O 1
ATOM 1238 N N . GLU A 1 165 ? 23.783 11.347 -26.889 1.00 32.52 186 GLU A N 1
ATOM 1239 C CA A GLU A 1 165 ? 24.142 10.329 -25.901 0.60 32.40 186 GLU A CA 1
ATOM 1240 C CA B GLU A 1 165 ? 24.116 10.322 -25.915 0.40 31.73 186 GLU A CA 1
ATOM 1241 C C . GLU A 1 165 ? 23.508 10.711 -24.561 1.00 31.07 186 GLU A C 1
ATOM 1242 O O . GLU A 1 165 ? 23.343 11.895 -24.273 1.00 30.76 186 GLU A O 1
ATOM 1253 N N . GLY A 1 166 ? 23.182 9.695 -23.758 1.00 29.58 187 GLY A N 1
ATOM 1254 C CA . GLY A 1 166 ? 22.574 9.866 -22.451 1.00 28.79 187 GLY A CA 1
ATOM 1255 C C . GLY A 1 166 ? 23.068 8.838 -21.446 1.00 27.97 187 GLY A C 1
ATOM 1256 O O . GLY A 1 166 ? 23.542 7.787 -21.811 1.00 27.78 187 GLY A O 1
ATOM 1257 N N . TYR A 1 167 ? 22.935 9.178 -20.161 1.00 26.97 188 TYR A N 1
ATOM 1258 C CA . TYR A 1 167 ? 23.295 8.315 -19.048 1.00 26.88 188 TYR A CA 1
ATOM 1259 C C . TYR A 1 167 ? 22.299 8.584 -17.918 1.00 25.79 188 TYR A C 1
ATOM 1260 O O . TYR A 1 167 ? 21.961 9.748 -17.638 1.00 25.53 188 TYR A O 1
ATOM 1269 N N . ALA A 1 168 ? 21.773 7.507 -17.345 1.00 25.55 189 ALA A N 1
ATOM 1270 C CA . ALA A 1 168 ? 20.931 7.588 -16.154 1.00 26.53 189 ALA A CA 1
ATOM 1271 C C . ALA A 1 168 ? 21.330 6.493 -15.161 1.00 27.24 189 ALA A C 1
ATOM 1272 O O . ALA A 1 168 ? 21.787 5.423 -15.548 1.00 27.03 189 ALA A O 1
ATOM 1274 N N . GLN A 1 169 ? 21.136 6.807 -13.879 1.00 28.08 190 GLN A N 1
ATOM 1275 C CA . GLN A 1 169 ? 21.522 5.949 -12.760 1.00 29.95 190 GLN A CA 1
ATOM 1276 C C . GLN A 1 169 ? 20.452 6.126 -11.679 1.00 28.55 190 GLN A C 1
ATOM 1277 O O . GLN A 1 169 ? 20.080 7.258 -11.373 1.00 27.38 190 GLN A O 1
ATOM 1283 N N . CYS A 1 170 ? 19.919 5.000 -11.189 1.00 28.71 191 CYS A N 1
ATOM 1284 C CA . CYS A 1 170 ? 19.113 4.952 -9.958 1.00 29.99 191 CYS A CA 1
ATOM 1285 C C . CYS A 1 170 ? 19.985 4.522 -8.779 1.00 30.26 191 CYS A C 1
ATOM 1286 O O . CYS A 1 170 ? 20.766 3.566 -8.897 1.00 32.25 191 CYS A O 1
ATOM 1289 N N . VAL A 1 171 ? 19.803 5.188 -7.636 1.00 30.10 192 VAL A N 1
ATOM 1290 C CA . VAL A 1 171 ? 20.495 4.796 -6.413 1.00 29.85 192 VAL A CA 1
ATOM 1291 C C . VAL A 1 171 ? 19.912 3.454 -5.952 1.00 29.56 192 VAL A C 1
ATOM 1292 O O . VAL A 1 171 ? 18.720 3.248 -6.000 1.00 30.40 192 VAL A O 1
ATOM 1296 N N . GLY A 1 172 ? 20.787 2.567 -5.477 1.00 29.32 193 GLY A N 1
ATOM 1297 C CA . GLY A 1 172 ? 20.509 1.138 -5.266 1.00 29.59 193 GLY A CA 1
ATOM 1298 C C . GLY A 1 172 ? 19.536 0.835 -4.129 1.00 30.05 193 GLY A C 1
ATOM 1299 O O . GLY A 1 172 ? 19.251 -0.320 -3.921 1.00 29.78 193 GLY A O 1
ATOM 1300 N N . ASP A 1 173 ? 19.022 1.856 -3.422 1.00 30.23 194 ASP A N 1
ATOM 1301 C CA . ASP A 1 173 ? 18.025 1.674 -2.356 1.00 31.76 194 ASP A CA 1
ATOM 1302 C C . ASP A 1 173 ? 16.590 1.665 -2.911 1.00 32.53 194 ASP A C 1
ATOM 1303 O O . ASP A 1 173 ? 15.665 1.359 -2.180 1.00 32.93 194 ASP A O 1
ATOM 1308 N N . LEU A 1 174 ? 16.405 1.943 -4.210 1.00 31.92 195 LEU A N 1
ATOM 1309 C CA . LEU A 1 174 ? 15.072 2.044 -4.816 1.00 32.02 195 LEU A CA 1
ATOM 1310 C C . LEU A 1 174 ? 14.620 0.695 -5.377 1.00 32.35 195 LEU A C 1
ATOM 1311 O O . LEU A 1 174 ? 15.394 -0.035 -5.954 1.00 32.96 195 LEU A O 1
ATOM 1316 N N . SER A 1 175 ? 13.322 0.421 -5.257 1.00 33.40 196 SER A N 1
ATOM 1317 C CA . SER A 1 175 ? 12.681 -0.665 -5.957 1.00 33.92 196 SER A CA 1
ATOM 1318 C C . SER A 1 175 ? 12.649 -0.336 -7.448 1.00 34.03 196 SER A C 1
ATOM 1319 O O . SER A 1 175 ? 12.756 0.831 -7.812 1.00 33.15 196 SER A O 1
ATOM 1322 N N . PRO A 1 176 ? 12.490 -1.346 -8.339 1.00 34.48 197 PRO A N 1
ATOM 1323 C CA . PRO A 1 176 ? 12.304 -1.115 -9.773 1.00 33.99 197 PRO A CA 1
ATOM 1324 C C . PRO A 1 176 ? 11.219 -0.091 -10.140 1.00 33.93 197 PRO A C 1
ATOM 1325 O O . PRO A 1 176 ? 11.448 0.776 -10.982 1.00 33.42 197 PRO A O 1
ATOM 1329 N N . SER A 1 177 ? 10.034 -0.232 -9.545 1.00 34.59 198 SER A N 1
ATOM 1330 C CA A SER A 1 177 ? 8.914 0.666 -9.801 0.60 35.30 198 SER A CA 1
ATOM 1331 C CA B SER A 1 177 ? 8.918 0.669 -9.819 0.40 34.68 198 SER A CA 1
ATOM 1332 C C . SER A 1 177 ? 9.311 2.104 -9.444 1.00 33.93 198 SER A C 1
ATOM 1333 O O . SER A 1 177 ? 9.026 3.050 -10.194 1.00 33.06 198 SER A O 1
ATOM 1338 N N . ASP A 1 178 ? 9.974 2.256 -8.289 1.00 32.87 199 ASP A N 1
ATOM 1339 C CA . ASP A 1 178 ? 10.356 3.567 -7.785 1.00 32.26 199 ASP A CA 1
ATOM 1340 C C . ASP A 1 178 ? 11.489 4.159 -8.635 1.00 30.18 199 ASP A C 1
ATOM 1341 O O . ASP A 1 178 ? 11.541 5.345 -8.822 1.00 28.90 199 ASP A O 1
ATOM 1346 N N . CYS A 1 179 ? 12.408 3.318 -9.112 1.00 30.46 200 CYS A N 1
ATOM 1347 C CA . CYS A 1 179 ? 13.464 3.744 -10.020 1.00 30.72 200 CYS A CA 1
ATOM 1348 C C . CYS A 1 179 ? 12.851 4.318 -11.309 1.00 30.27 200 CYS A C 1
ATOM 1349 O O . CYS A 1 179 ? 13.221 5.415 -11.719 1.00 29.45 200 CYS A O 1
ATOM 1352 N N . THR A 1 180 ? 11.872 3.607 -11.889 1.00 30.72 201 THR A N 1
ATOM 1353 C CA . THR A 1 180 ? 11.175 4.056 -13.118 1.00 31.08 201 THR A CA 1
ATOM 1354 C C . THR A 1 180 ? 10.552 5.446 -12.896 1.00 31.18 201 THR A C 1
ATOM 1355 O O . THR A 1 180 ? 10.715 6.334 -13.715 1.00 29.55 201 THR A O 1
ATOM 1359 N N . ALA A 1 181 ? 9.839 5.616 -11.772 1.00 32.20 202 ALA A N 1
ATOM 1360 C CA . ALA A 1 181 ? 9.154 6.872 -11.422 1.00 32.49 202 ALA A CA 1
ATOM 1361 C C . ALA A 1 181 ? 10.174 7.996 -11.191 1.00 31.92 202 ALA A C 1
ATOM 1362 O O . ALA A 1 181 ? 9.942 9.133 -11.596 1.00 32.30 202 ALA A O 1
ATOM 1364 N N . CYS A 1 182 ? 11.301 7.676 -10.542 1.00 30.69 203 CYS A N 1
ATOM 1365 C CA . CYS A 1 182 ? 12.323 8.656 -10.266 1.00 30.59 203 CYS A CA 1
ATOM 1366 C C . CYS A 1 182 ? 12.912 9.171 -11.590 1.00 29.19 203 CYS A C 1
ATOM 1367 O O . CYS A 1 182 ? 13.054 10.375 -11.786 1.00 27.70 203 CYS A O 1
ATOM 1370 N N . LEU A 1 183 ? 13.255 8.248 -12.493 1.00 27.99 204 LEU A N 1
ATOM 1371 C CA . LEU A 1 183 ? 13.868 8.623 -13.781 1.00 28.11 204 LEU A CA 1
ATOM 1372 C C . LEU A 1 183 ? 12.843 9.348 -14.657 1.00 28.11 204 LEU A C 1
ATOM 1373 O O . LEU A 1 183 ? 13.202 10.290 -15.342 1.00 28.30 204 LEU A O 1
ATOM 1378 N N . ALA A 1 184 ? 11.575 8.934 -14.587 1.00 29.07 205 ALA A N 1
ATOM 1379 C CA . ALA A 1 184 ? 10.490 9.626 -15.301 1.00 30.92 205 ALA A CA 1
ATOM 1380 C C . ALA A 1 184 ? 10.469 11.103 -14.891 1.00 31.41 205 ALA A C 1
ATOM 1381 O O . ALA A 1 184 ? 10.387 11.971 -15.734 1.00 31.65 205 ALA A O 1
ATOM 1383 N N . GLU A 1 185 ? 10.590 11.374 -13.589 1.00 31.68 206 GLU A N 1
ATOM 1384 C CA . GLU A 1 185 ? 10.629 12.741 -13.103 1.00 32.96 206 GLU A CA 1
ATOM 1385 C C . GLU A 1 185 ? 11.904 13.456 -13.585 1.00 31.54 206 GLU A C 1
ATOM 1386 O O . GLU A 1 185 ? 11.852 14.629 -13.884 1.00 31.35 206 GLU A O 1
ATOM 1392 N N . SER A 1 186 ? 13.051 12.770 -13.596 1.00 30.67 207 SER A N 1
ATOM 1393 C CA . SER A 1 186 ? 14.323 13.352 -14.072 1.00 31.68 207 SER A CA 1
ATOM 1394 C C . SER A 1 186 ? 14.186 13.893 -15.497 1.00 32.10 207 SER A C 1
ATOM 1395 O O . SER A 1 186 ? 14.617 14.990 -15.802 1.00 32.26 207 SER A O 1
ATOM 1398 N N . VAL A 1 187 ? 13.625 13.053 -16.358 1.00 32.07 208 VAL A N 1
ATOM 1399 C CA . VAL A 1 187 ? 13.532 13.313 -17.774 1.00 33.03 208 VAL A CA 1
ATOM 1400 C C . VAL A 1 187 ? 12.565 14.476 -17.989 1.00 33.61 208 VAL A C 1
ATOM 1401 O O . VAL A 1 187 ? 12.849 15.389 -18.781 1.00 34.30 208 VAL A O 1
ATOM 1405 N N . GLY A 1 188 ? 11.434 14.434 -17.278 1.00 33.63 209 GLY A N 1
ATOM 1406 C CA . GLY A 1 188 ? 10.495 15.542 -17.268 1.00 34.35 209 GLY A CA 1
ATOM 1407 C C . GLY A 1 188 ? 11.208 16.848 -16.965 1.00 34.71 209 GLY A C 1
ATOM 1408 O O . GLY A 1 188 ? 10.971 17.862 -17.604 1.00 35.02 209 GLY A O 1
ATOM 1409 N N . LYS A 1 189 ? 12.111 16.801 -15.982 1.00 34.37 210 LYS A N 1
ATOM 1410 C CA . LYS A 1 189 ? 12.822 17.973 -15.520 1.00 35.31 210 LYS A CA 1
ATOM 1411 C C . LYS A 1 189 ? 13.831 18.437 -16.573 1.00 34.06 210 LYS A C 1
ATOM 1412 O O . LYS A 1 189 ? 14.005 19.630 -16.755 1.00 34.71 210 LYS A O 1
ATOM 1418 N N . LEU A 1 190 ? 14.526 17.485 -17.204 1.00 32.43 211 LEU A N 1
ATOM 1419 C CA . LEU A 1 190 ? 15.493 17.796 -18.243 1.00 32.85 211 LEU A CA 1
ATOM 1420 C C . LEU A 1 190 ? 14.755 18.564 -19.344 1.00 34.05 211 LEU A C 1
ATOM 1421 O O . LEU A 1 190 ? 15.213 19.609 -19.775 1.00 34.51 211 LEU A O 1
ATOM 1426 N N . LYS A 1 191 ? 13.566 18.081 -19.708 1.00 34.89 212 LYS A N 1
ATOM 1427 C CA . LYS A 1 191 ? 12.791 18.679 -20.786 1.00 37.07 212 LYS A CA 1
ATOM 1428 C C . LYS A 1 191 ? 12.309 20.072 -20.370 1.00 38.72 212 LYS A C 1
ATOM 1429 O O . LYS A 1 191 ? 12.343 20.988 -21.164 1.00 39.09 212 LYS A O 1
ATOM 1435 N N . ASN A 1 192 ? 11.871 20.232 -19.118 1.00 39.96 213 ASN A N 1
ATOM 1436 C CA . ASN A 1 192 ? 11.085 21.414 -18.754 1.00 42.32 213 ASN A CA 1
ATOM 1437 C C . ASN A 1 192 ? 12.010 22.540 -18.261 1.00 42.10 213 ASN A C 1
ATOM 1438 O O . ASN A 1 192 ? 11.690 23.711 -18.457 1.00 43.12 213 ASN A O 1
ATOM 1443 N N . LEU A 1 193 ? 13.187 22.201 -17.719 1.00 40.89 214 LEU A N 1
ATOM 1444 C CA . LEU A 1 193 ? 14.155 23.215 -17.237 1.00 41.66 214 LEU A CA 1
ATOM 1445 C C . LEU A 1 193 ? 15.211 23.558 -18.302 1.00 41.74 214 LEU A C 1
ATOM 1446 O O . LEU A 1 193 ? 15.738 24.669 -18.303 1.00 43.45 214 LEU A O 1
ATOM 1451 N N . CYS A 1 194 ? 15.552 22.601 -19.170 1.00 40.35 215 CYS A N 1
ATOM 1452 C CA . CYS A 1 194 ? 16.645 22.753 -20.130 1.00 41.42 215 CYS A CA 1
ATOM 1453 C C . CYS A 1 194 ? 16.135 22.504 -21.555 1.00 41.52 215 CYS A C 1
ATOM 1454 O O . CYS A 1 194 ? 16.655 21.653 -22.264 1.00 41.10 215 CYS A O 1
ATOM 1457 N N . GLY A 1 195 ? 15.102 23.244 -21.953 1.00 42.29 216 GLY A N 1
ATOM 1458 C CA . GLY A 1 195 ? 14.344 22.928 -23.148 1.00 42.37 216 GLY A CA 1
ATOM 1459 C C . GLY A 1 195 ? 15.217 22.723 -24.378 1.00 41.67 216 GLY A C 1
ATOM 1460 O O . GLY A 1 195 ? 15.014 21.744 -25.103 1.00 42.90 216 GLY A O 1
ATOM 1461 N N . SER A 1 196 ? 16.168 23.638 -24.618 1.00 40.96 217 SER A N 1
ATOM 1462 C CA . SER A 1 196 ? 16.875 23.727 -25.911 1.00 40.64 217 SER A CA 1
ATOM 1463 C C . SER A 1 196 ? 18.373 23.400 -25.788 1.00 38.94 217 SER A C 1
ATOM 1464 O O . SER A 1 196 ? 19.115 23.539 -26.760 1.00 39.24 217 SER A O 1
ATOM 1467 N N . ALA A 1 197 ? 18.825 22.977 -24.606 1.00 37.02 218 ALA A N 1
ATOM 1468 C CA . ALA A 1 197 ? 20.264 22.832 -24.321 1.00 36.41 218 ALA A CA 1
ATOM 1469 C C . ALA A 1 197 ? 20.853 21.659 -25.114 1.00 35.10 218 ALA A C 1
ATOM 1470 O O . ALA A 1 197 ? 20.189 20.642 -25.300 1.00 33.55 218 ALA A O 1
ATOM 1472 N N . VAL A 1 198 ? 22.117 21.795 -25.530 1.00 35.50 219 VAL A N 1
ATOM 1473 C CA . VAL A 1 198 ? 22.827 20.735 -26.257 1.00 35.27 219 VAL A CA 1
ATOM 1474 C C . VAL A 1 198 ? 23.205 19.608 -25.290 1.00 33.77 219 VAL A C 1
ATOM 1475 O O . VAL A 1 198 ? 23.464 18.477 -25.713 1.00 32.49 219 VAL A O 1
ATOM 1479 N N . ALA A 1 199 ? 23.269 19.957 -24.000 1.00 33.39 220 ALA A N 1
ATOM 1480 C CA . ALA A 1 199 ? 23.672 19.073 -22.945 1.00 32.50 220 ALA A CA 1
ATOM 1481 C C . ALA A 1 199 ? 23.062 19.572 -21.635 1.00 32.10 220 ALA A C 1
ATOM 1482 O O . ALA A 1 199 ? 23.040 20.759 -21.384 1.00 32.88 220 ALA A O 1
ATOM 1484 N N . ALA A 1 200 ? 22.564 18.647 -20.820 1.00 31.19 221 ALA A N 1
ATOM 1485 C CA . ALA A 1 200 ? 22.047 18.994 -19.507 1.00 31.57 221 ALA A CA 1
ATOM 1486 C C . ALA A 1 200 ? 22.129 17.795 -18.561 1.00 31.06 221 ALA A C 1
ATOM 1487 O O . ALA A 1 200 ? 22.263 16.673 -19.000 1.00 30.21 221 ALA A O 1
ATOM 1489 N N . GLU A 1 201 ? 22.026 18.071 -17.256 1.00 32.61 222 GLU A N 1
ATOM 1490 C CA . GLU A 1 201 ? 22.025 17.045 -16.213 1.00 32.70 222 GLU A CA 1
ATOM 1491 C C . GLU A 1 201 ? 21.010 17.440 -15.135 1.00 31.49 222 GLU A C 1
ATOM 1492 O O . GLU A 1 201 ? 20.891 18.598 -14.794 1.00 31.72 222 GLU A O 1
ATOM 1498 N N . VAL A 1 202 ? 20.247 16.454 -14.657 1.00 30.19 223 VAL A N 1
ATOM 1499 C CA . VAL A 1 202 ? 19.351 16.617 -13.531 1.00 30.28 223 VAL A CA 1
ATOM 1500 C C . VAL A 1 202 ? 19.624 15.523 -12.493 1.00 29.55 223 VAL A C 1
ATOM 1501 O O . VAL A 1 202 ? 19.644 14.319 -12.807 1.00 28.31 223 VAL A O 1
ATOM 1505 N N . TYR A 1 203 ? 19.813 15.961 -11.243 1.00 29.51 224 TYR A N 1
ATOM 1506 C CA . TYR A 1 203 ? 20.062 15.078 -10.121 1.00 28.96 224 TYR A CA 1
ATOM 1507 C C . TYR A 1 203 ? 18.919 15.230 -9.118 1.00 28.61 224 TYR A C 1
ATOM 1508 O O . TYR A 1 203 ? 18.695 16.317 -8.606 1.00 29.07 224 TYR A O 1
ATOM 1517 N N . LEU A 1 204 ? 18.185 14.139 -8.900 1.00 27.58 225 LEU A N 1
ATOM 1518 C CA . LEU A 1 204 ? 17.172 14.079 -7.871 1.00 28.31 225 LEU A CA 1
ATOM 1519 C C . LEU A 1 204 ? 17.753 13.333 -6.670 1.00 27.95 225 LEU A C 1
ATOM 1520 O O . LEU A 1 204 ? 18.880 12.870 -6.714 1.00 27.05 225 LEU A O 1
ATOM 1525 N N . ALA A 1 205 ? 16.963 13.236 -5.600 1.00 29.61 226 ALA A N 1
ATOM 1526 C CA . ALA A 1 205 ? 17.409 12.619 -4.348 1.00 29.88 226 ALA A CA 1
ATOM 1527 C C . ALA A 1 205 ? 17.901 11.180 -4.573 1.00 29.27 226 ALA A C 1
ATOM 1528 O O . ALA A 1 205 ? 18.895 10.788 -3.969 1.00 29.30 226 ALA A O 1
ATOM 1530 N N . GLN A 1 206 ? 17.235 10.409 -5.446 1.00 29.05 227 GLN A N 1
ATOM 1531 C CA . GLN A 1 206 ? 17.487 8.953 -5.540 1.00 28.80 227 GLN A CA 1
ATOM 1532 C C . GLN A 1 206 ? 17.873 8.490 -6.965 1.00 28.49 227 GLN A C 1
ATOM 1533 O O . GLN A 1 206 ? 18.015 7.279 -7.208 1.00 26.94 227 GLN A O 1
ATOM 1539 N N . CYS A 1 207 ? 18.074 9.428 -7.897 1.00 28.45 228 CYS A N 1
ATOM 1540 C CA . CYS A 1 207 ? 18.464 9.086 -9.272 1.00 28.41 228 CYS A CA 1
ATOM 1541 C C . CYS A 1 207 ? 19.012 10.327 -9.973 1.00 28.29 228 CYS A C 1
ATOM 1542 O O . CYS A 1 207 ? 18.895 11.442 -9.452 1.00 28.59 228 CYS A O 1
ATOM 1545 N N . TYR A 1 208 ? 19.632 10.112 -11.138 1.00 27.22 229 TYR A N 1
ATOM 1546 C CA . TYR A 1 208 ? 19.974 11.214 -12.022 1.00 27.95 229 TYR A CA 1
ATOM 1547 C C . TYR A 1 208 ? 20.010 10.749 -13.485 1.00 27.06 229 TYR A C 1
ATOM 1548 O O . TYR A 1 208 ? 20.028 9.567 -13.793 1.00 26.48 229 TYR A O 1
ATOM 1557 N N . ALA A 1 209 ? 20.031 11.737 -14.372 1.00 28.11 230 ALA A N 1
ATOM 1558 C CA . ALA A 1 209 ? 20.022 11.539 -15.798 1.00 27.67 230 ALA A CA 1
ATOM 1559 C C . ALA A 1 209 ? 20.696 12.742 -16.460 1.00 28.61 230 ALA A C 1
ATOM 1560 O O . ALA A 1 209 ? 20.514 13.876 -16.011 1.00 27.86 230 ALA A O 1
ATOM 1562 N N . ARG A 1 210 ? 21.493 12.450 -17.496 1.00 34.01 231 ARG A N 1
ATOM 1563 C CA . ARG A 1 210 ? 22.288 13.414 -18.250 1.00 34.29 231 ARG A CA 1
ATOM 1564 C C . ARG A 1 210 ? 22.119 13.091 -19.734 1.00 31.36 231 ARG A C 1
ATOM 1565 O O . ARG A 1 210 ? 21.994 11.950 -20.092 1.00 29.81 231 ARG A O 1
ATOM 1573 N N . TYR A 1 211 ? 22.173 14.111 -20.580 1.00 30.65 232 TYR A N 1
ATOM 1574 C CA . TYR A 1 211 ? 22.358 13.892 -22.023 1.00 3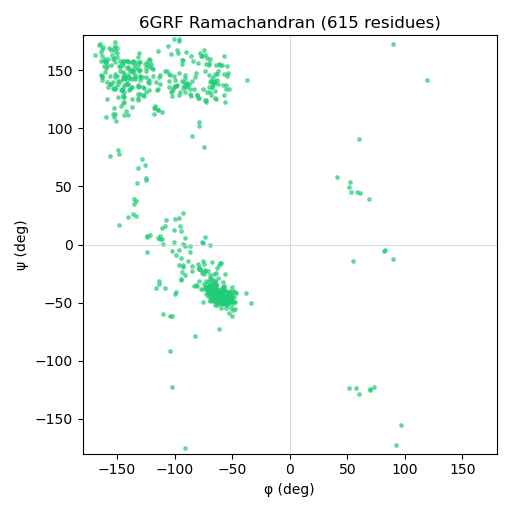0.33 232 TYR A CA 1
ATOM 1575 C C . TYR A 1 211 ? 23.315 14.966 -22.545 1.00 30.72 232 TYR A C 1
ATOM 1576 O O . TYR A 1 211 ? 23.451 16.028 -21.945 1.00 29.35 232 TYR A O 1
ATOM 1585 N N . TRP A 1 212 ? 23.960 14.658 -23.675 1.00 32.02 233 TRP A N 1
ATOM 1586 C CA . TRP A 1 212 ? 24.891 15.561 -24.335 1.00 34.03 233 TRP A CA 1
ATOM 1587 C C . TRP A 1 212 ? 24.975 15.218 -25.837 1.00 35.42 233 TRP A C 1
ATOM 1588 O O . TRP A 1 212 ? 24.682 14.096 -26.259 1.00 33.84 233 TRP A O 1
ATOM 1599 N N . GLY A 1 213 ? 25.326 16.219 -26.648 1.00 39.66 234 GLY A N 1
ATOM 1600 C CA . GLY A 1 213 ? 25.671 16.030 -28.061 1.00 43.25 234 GLY A CA 1
ATOM 1601 C C . GLY A 1 213 ? 27.121 15.595 -28.206 1.00 47.95 234 GLY A C 1
ATOM 1602 O O . GLY A 1 213 ? 27.980 16.030 -27.432 1.00 48.57 234 GLY A O 1
ATOM 1603 N N . SER A 1 214 ? 27.389 14.729 -29.193 1.00 53.33 235 SER A N 1
ATOM 1604 C CA . SER A 1 214 ? 28.730 14.166 -29.460 1.00 58.85 235 SER A CA 1
ATOM 1605 C C . SER A 1 214 ? 29.579 15.145 -30.288 1.00 64.66 235 SER A C 1
ATOM 1606 O O . SER A 1 214 ? 30.455 15.833 -29.725 1.00 69.42 235 SER A O 1
ATOM 1609 N N . GLY A 1 215 ? 29.334 15.206 -31.609 1.00 67.78 236 GLY A N 1
ATOM 1610 C CA . GLY A 1 215 ? 30.068 16.102 -32.537 1.00 71.36 236 GLY A CA 1
ATOM 1611 C C . GLY A 1 215 ? 29.357 17.441 -32.715 1.00 72.69 236 GLY A C 1
ATOM 1612 O O . GLY A 1 215 ? 29.501 18.090 -33.756 1.00 73.64 236 GLY A O 1
ATOM 1613 N N . TYR A 1 216 ? 28.588 17.839 -31.685 1.00 71.31 237 TYR A N 1
ATOM 1614 C CA . TYR A 1 216 ? 27.751 19.048 -31.647 1.00 70.02 237 TYR A CA 1
ATOM 1615 C C . TYR A 1 216 ? 28.509 20.177 -30.931 1.00 71.42 237 TYR A C 1
ATOM 1616 O O . TYR A 1 216 ? 28.667 20.165 -29.702 1.00 68.50 237 TYR A O 1
ATOM 1625 N N . SER B 1 5 ? 44.796 13.810 11.701 1.00 78.14 26 SER B N 1
ATOM 1626 C CA . SER B 1 5 ? 45.573 14.961 11.144 1.00 75.02 26 SER B CA 1
ATOM 1627 C C . SER B 1 5 ? 45.158 15.250 9.688 1.00 71.71 26 SER B C 1
ATOM 1628 O O . SER B 1 5 ? 45.877 15.945 8.954 1.00 66.97 26 SER B O 1
ATOM 1631 N N . HIS B 1 6 ? 43.983 14.745 9.286 1.00 71.36 27 HIS B N 1
ATOM 1632 C CA . HIS B 1 6 ? 43.485 14.900 7.930 1.00 68.59 27 HIS B CA 1
ATOM 1633 C C . HIS B 1 6 ? 42.480 16.054 7.856 1.00 64.75 27 HIS B C 1
ATOM 1634 O O . HIS B 1 6 ? 42.107 16.443 6.749 1.00 62.92 27 HIS B O 1
ATOM 1641 N N . ILE B 1 7 ? 42.067 16.605 9.010 1.00 62.39 28 ILE B N 1
ATOM 1642 C CA . ILE B 1 7 ? 40.987 17.603 9.011 1.00 60.26 28 ILE B CA 1
ATOM 1643 C C . ILE B 1 7 ? 41.501 18.912 8.373 1.00 54.89 28 ILE B C 1
ATOM 1644 O O . ILE B 1 7 ? 42.713 19.214 8.343 1.00 52.21 28 ILE B O 1
ATOM 1649 N N . PHE B 1 8 ? 40.539 19.674 7.843 1.00 51.98 29 PHE B N 1
ATOM 1650 C CA . PHE B 1 8 ? 40.762 20.844 7.020 1.00 48.62 29 PHE B CA 1
ATOM 1651 C C . PHE B 1 8 ? 41.007 22.053 7.920 1.00 47.86 29 PHE B C 1
ATOM 1652 O O . PHE B 1 8 ? 40.289 22.262 8.883 1.00 49.53 29 PHE B O 1
ATOM 1660 N N . ILE B 1 9 ? 42.037 22.833 7.588 1.00 45.16 30 ILE B N 1
ATOM 1661 C CA . ILE B 1 9 ? 42.318 24.070 8.285 1.00 45.09 30 ILE B CA 1
ATOM 1662 C C . ILE B 1 9 ? 41.870 25.228 7.391 1.00 44.21 30 ILE B C 1
ATOM 1663 O O . ILE B 1 9 ? 40.982 25.979 7.772 1.00 45.72 30 ILE B O 1
ATOM 1668 N N . TYR B 1 10 ? 42.477 25.344 6.204 1.00 41.90 31 TYR B N 1
ATOM 1669 C CA . TYR B 1 10 ? 42.097 26.358 5.231 1.00 41.73 31 TYR B CA 1
ATOM 1670 C C . TYR B 1 10 ? 42.653 25.969 3.854 1.00 39.86 31 TYR B C 1
ATOM 1671 O O . TYR B 1 10 ? 43.539 25.139 3.732 1.00 38.42 31 TYR B O 1
ATOM 1680 N N . GLY B 1 11 ? 42.095 26.589 2.817 1.00 40.45 32 GLY B N 1
ATOM 1681 C CA . GLY B 1 11 ? 42.620 26.520 1.474 1.00 39.86 32 GLY B CA 1
ATOM 1682 C C . GLY B 1 11 ? 42.308 27.793 0.709 1.00 41.58 32 GLY B C 1
ATOM 1683 O O . GLY B 1 11 ? 41.516 28.639 1.164 1.00 43.05 32 GLY B O 1
ATOM 1684 N N . GLY B 1 12 ? 42.931 27.931 -0.463 1.00 41.27 33 GLY B N 1
ATOM 1685 C CA . GLY B 1 12 ? 42.794 29.129 -1.273 1.00 43.34 33 GLY B CA 1
ATOM 1686 C C . GLY B 1 12 ? 43.129 28.839 -2.719 1.00 43.15 33 GLY B C 1
ATOM 1687 O O . GLY B 1 12 ? 44.099 28.156 -2.979 1.00 40.87 33 GLY B O 1
ATOM 1688 N N . CYS B 1 13 ? 42.301 29.358 -3.631 1.00 46.34 34 CYS B N 1
ATOM 1689 C CA . CYS B 1 13 ? 42.442 29.184 -5.081 1.00 47.56 34 CYS B CA 1
ATOM 1690 C C . CYS B 1 13 ? 42.704 30.547 -5.718 1.00 48.67 34 CYS B C 1
ATOM 1691 O O . CYS B 1 13 ? 42.085 31.519 -5.324 1.00 51.28 34 CYS B O 1
ATOM 1694 N N . SER B 1 14 ? 43.598 30.599 -6.708 1.00 47.67 35 SER B N 1
ATOM 1695 C CA . SER B 1 14 ? 43.800 31.814 -7.475 1.00 49.86 35 SER B CA 1
ATOM 1696 C C . SER B 1 14 ? 42.504 32.133 -8.218 1.00 52.69 35 SER B C 1
ATOM 1697 O O . SER B 1 14 ? 41.761 31.220 -8.577 1.00 51.83 35 SER B O 1
ATOM 1700 N N . PRO B 1 15 ? 42.160 33.426 -8.421 1.00 56.09 36 PRO B N 1
ATOM 1701 C CA . PRO B 1 15 ? 41.012 33.785 -9.253 1.00 59.48 36 PRO B CA 1
ATOM 1702 C C . PRO B 1 15 ? 41.196 33.420 -10.739 1.00 60.46 36 PRO B C 1
ATOM 1703 O O . PRO B 1 15 ? 40.205 33.207 -11.432 1.00 62.54 36 PRO B O 1
ATOM 1707 N N . GLU B 1 16 ? 42.450 33.339 -11.210 1.00 59.28 37 GLU B N 1
ATOM 1708 C CA . GLU B 1 16 ? 42.766 33.032 -12.617 1.00 60.41 37 GLU B CA 1
ATOM 1709 C C . GLU B 1 16 ? 42.659 31.519 -12.832 1.00 57.48 37 GLU B C 1
ATOM 1710 O O . GLU B 1 16 ? 43.259 30.737 -12.086 1.00 54.34 37 GLU B O 1
ATOM 1716 N N . LYS B 1 17 ? 41.900 31.120 -13.858 1.00 58.65 38 LYS B N 1
ATOM 1717 C CA . LYS B 1 17 ? 41.603 29.714 -14.131 1.00 57.24 38 LYS B CA 1
ATOM 1718 C C . LYS B 1 17 ? 42.268 29.294 -15.447 1.00 57.20 38 LYS B C 1
ATOM 1719 O O . LYS B 1 17 ? 42.350 30.083 -16.373 1.00 59.11 38 LYS B O 1
ATOM 1725 N N . TYR B 1 18 ? 42.738 28.043 -15.506 1.00 54.67 39 TYR B N 1
ATOM 1726 C CA . TYR B 1 18 ? 43.308 27.474 -16.722 1.00 54.69 39 TYR B CA 1
ATOM 1727 C C . TYR B 1 18 ? 42.207 26.723 -17.472 1.00 56.35 39 TYR B C 1
ATOM 1728 O O . TYR B 1 18 ? 41.219 26.316 -16.884 1.00 56.17 39 TYR B O 1
ATOM 1737 N N . THR B 1 19 ? 42.388 26.578 -18.786 1.00 58.61 40 THR B N 1
ATOM 1738 C CA . THR B 1 19 ? 41.469 25.827 -19.623 1.00 61.04 40 THR B CA 1
ATOM 1739 C C . THR B 1 19 ? 41.950 24.379 -19.674 1.00 59.72 40 THR B C 1
ATOM 1740 O O . THR B 1 19 ? 43.156 24.128 -19.616 1.00 57.32 40 THR B O 1
ATOM 1744 N N . PRO B 1 20 ? 41.024 23.391 -19.749 1.00 61.22 41 PRO B N 1
ATOM 1745 C CA . PRO B 1 20 ? 41.387 21.981 -19.943 1.00 60.69 41 PRO B CA 1
ATOM 1746 C C . PRO B 1 20 ? 42.219 21.640 -21.196 1.00 61.52 41 PRO B C 1
ATOM 1747 O O . PRO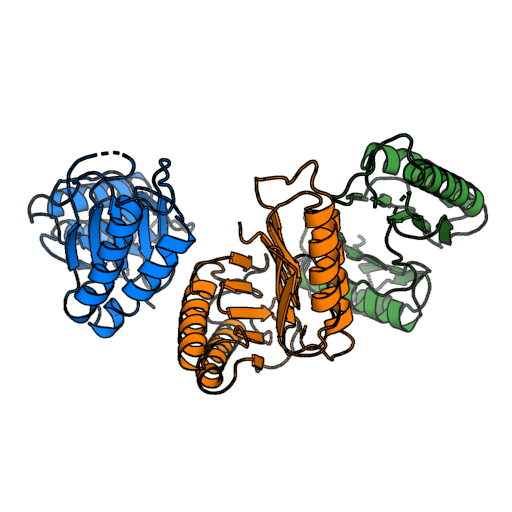 B 1 20 ? 42.262 22.408 -22.146 1.00 63.63 41 PRO B O 1
ATOM 1751 N N . ASN B 1 21 ? 42.839 20.452 -21.156 1.00 60.47 42 ASN B N 1
ATOM 1752 C CA . ASN B 1 21 ? 43.805 19.888 -22.130 1.00 61.34 42 ASN B CA 1
ATOM 1753 C C . ASN B 1 21 ? 44.798 20.953 -22.628 1.00 60.58 42 ASN B C 1
ATOM 1754 O O . ASN B 1 21 ? 44.939 21.188 -23.838 1.00 63.46 42 ASN B O 1
ATOM 1759 N N . THR B 1 22 ? 45.523 21.551 -21.678 1.00 56.49 43 THR B N 1
ATOM 1760 C CA . THR B 1 22 ? 46.620 22.474 -21.952 1.00 55.26 43 THR B CA 1
ATOM 1761 C C . THR B 1 22 ? 47.902 21.956 -21.295 1.00 51.45 43 THR B C 1
ATOM 1762 O O . THR B 1 22 ? 47.867 21.111 -20.402 1.00 49.48 43 THR B O 1
ATOM 1766 N N . PRO B 1 23 ? 49.086 22.410 -21.759 1.00 50.69 44 PRO B N 1
ATOM 1767 C CA . PRO B 1 23 ? 50.343 22.124 -21.074 1.00 47.64 44 PRO B CA 1
ATOM 1768 C C . PRO B 1 23 ? 50.313 22.372 -19.558 1.00 44.53 44 PRO B C 1
ATOM 1769 O O . PRO B 1 23 ? 50.871 21.569 -18.805 1.00 42.04 44 PRO B O 1
ATOM 1773 N N . PHE B 1 24 ? 49.671 23.463 -19.119 1.00 44.23 45 PHE B N 1
ATOM 1774 C CA . PHE B 1 24 ? 49.634 23.762 -17.699 1.00 42.31 45 PHE B CA 1
ATOM 1775 C C . PHE B 1 24 ? 48.936 22.628 -16.934 1.00 41.66 45 PHE B C 1
ATOM 1776 O O . PHE B 1 24 ? 49.401 22.221 -15.874 1.00 39.63 45 PHE B O 1
ATOM 1784 N N . GLU B 1 25 ? 47.814 22.131 -17.461 1.00 43.85 46 GLU B N 1
ATOM 1785 C CA . GLU B 1 25 ? 47.093 21.047 -16.807 1.00 43.91 46 GLU B CA 1
ATOM 1786 C C . GLU B 1 25 ? 48.006 19.819 -16.693 1.00 42.82 46 GLU B C 1
ATOM 1787 O O . GLU B 1 25 ? 48.015 19.161 -15.645 1.00 42.25 46 GLU B O 1
ATOM 1793 N N . SER B 1 26 ? 48.764 19.517 -17.758 1.00 42.58 47 SER B N 1
ATOM 1794 C CA . SER B 1 26 ? 49.702 18.379 -17.767 1.00 41.66 47 SER B CA 1
ATOM 1795 C C . SER B 1 26 ? 50.801 18.560 -16.711 1.00 38.92 47 SER B C 1
ATOM 1796 O O . SER B 1 26 ? 51.147 17.607 -16.004 1.00 37.76 47 SER B O 1
ATOM 1799 N N . ASN B 1 27 ? 51.343 19.778 -16.626 1.00 37.62 48 ASN B N 1
ATOM 1800 C CA . ASN B 1 27 ? 52.421 20.107 -15.702 1.00 36.04 48 ASN B CA 1
ATOM 1801 C C . ASN B 1 27 ? 51.915 20.025 -14.257 1.00 35.10 48 ASN B C 1
ATOM 1802 O O . ASN B 1 27 ? 52.631 19.563 -13.384 1.00 33.76 48 ASN B O 1
ATOM 1807 N N . ARG B 1 28 ? 50.683 20.482 -14.024 1.00 36.33 49 ARG B N 1
ATOM 1808 C CA . ARG B 1 28 ? 50.082 20.436 -12.710 1.00 36.67 49 ARG B CA 1
ATOM 1809 C C . ARG B 1 28 ? 49.980 18.976 -12.254 1.00 36.91 49 ARG B C 1
ATOM 1810 O O . ARG B 1 28 ? 50.375 18.643 -11.142 1.00 35.43 49 ARG B O 1
ATOM 1818 N N . ASP B 1 29 ? 49.473 18.113 -13.143 1.00 38.89 50 ASP B N 1
ATOM 1819 C CA . ASP B 1 29 ? 49.222 16.711 -12.815 1.00 39.76 50 ASP B CA 1
ATOM 1820 C C . ASP B 1 29 ? 50.566 16.013 -12.540 1.00 37.84 50 ASP B C 1
ATOM 1821 O O . ASP B 1 29 ? 50.657 15.178 -11.639 1.00 37.75 50 ASP B O 1
ATOM 1826 N N . THR B 1 30 ? 51.608 16.369 -13.301 1.00 35.73 51 THR B N 1
ATOM 1827 C CA . THR B 1 30 ? 52.929 15.765 -13.157 1.00 34.85 51 THR B CA 1
ATOM 1828 C C . THR B 1 30 ? 53.522 16.205 -11.814 1.00 33.09 51 THR B C 1
ATOM 1829 O O . THR B 1 30 ? 54.249 15.456 -11.185 1.00 32.17 51 THR B O 1
ATOM 1833 N N . PHE B 1 31 ? 53.215 17.445 -11.420 1.00 32.48 52 PHE B N 1
ATOM 1834 C CA . PHE B 1 31 ? 53.657 18.001 -10.167 1.00 32.49 52 PHE B CA 1
ATOM 1835 C C . PHE B 1 31 ? 53.044 17.210 -9.007 1.00 32.87 52 PHE B C 1
ATOM 1836 O O . PHE B 1 31 ? 53.757 16.807 -8.107 1.00 33.31 52 PHE B O 1
ATOM 1844 N N . LEU B 1 32 ? 51.726 17.005 -9.059 1.00 33.56 53 LEU B N 1
ATOM 1845 C CA . LEU B 1 32 ? 50.990 16.342 -7.989 1.00 34.86 53 LEU B CA 1
ATOM 1846 C C . LEU B 1 32 ? 51.455 14.885 -7.836 1.00 36.52 53 LEU B C 1
ATOM 1847 O O . LEU B 1 32 ? 51.488 14.370 -6.712 1.00 38.03 53 LEU B O 1
ATOM 1852 N N . SER B 1 33 ? 51.826 14.242 -8.950 1.00 36.53 54 SER B N 1
ATOM 1853 C CA . SER B 1 33 ? 52.381 12.878 -8.957 1.00 38.00 54 SER B CA 1
ATOM 1854 C C . SER B 1 33 ? 53.725 12.832 -8.229 1.00 36.99 54 SER B C 1
ATOM 1855 O O . SER B 1 33 ? 53.992 11.893 -7.509 1.00 38.19 54 SER B O 1
ATOM 1858 N N . SER B 1 34 ? 54.585 13.808 -8.532 1.00 36.02 55 SER B N 1
ATOM 1859 C CA . SER B 1 34 ? 55.905 13.952 -7.931 1.00 36.10 55 SER B CA 1
ATOM 1860 C C . SER B 1 34 ? 55.750 14.124 -6.413 1.00 35.63 55 SER B C 1
ATOM 1861 O O . SER B 1 34 ? 56.435 13.459 -5.629 1.00 35.51 55 SER B O 1
ATOM 1864 N N . VAL B 1 35 ? 54.843 15.030 -6.026 1.00 34.25 56 VAL B N 1
ATOM 1865 C CA . VAL B 1 35 ? 54.531 15.304 -4.611 1.00 34.76 56 VAL B CA 1
ATOM 1866 C C . VAL B 1 35 ? 54.259 13.982 -3.887 1.00 36.03 56 VAL B C 1
ATOM 1867 O O . VAL B 1 35 ? 54.846 13.733 -2.830 1.00 37.06 56 VAL B O 1
ATOM 1871 N N . VAL B 1 36 ? 53.408 13.132 -4.485 1.00 36.58 57 VAL B N 1
ATOM 1872 C CA . VAL B 1 36 ? 53.040 11.820 -3.904 1.00 38.36 57 VAL B CA 1
ATOM 1873 C C . VAL B 1 36 ? 54.272 10.903 -3.827 1.00 40.01 57 VAL B C 1
ATOM 1874 O O . VAL B 1 36 ? 54.479 10.226 -2.814 1.00 41.92 57 VAL B O 1
ATOM 1878 N N . THR B 1 37 ? 55.064 10.854 -4.902 1.00 39.37 58 THR B N 1
ATOM 1879 C CA . THR B 1 37 ? 56.272 10.021 -4.954 1.00 40.90 58 THR B CA 1
ATOM 1880 C C . THR B 1 37 ? 57.234 10.441 -3.827 1.00 40.37 58 THR B C 1
ATOM 1881 O O . THR B 1 37 ? 57.733 9.599 -3.089 1.00 42.71 58 THR B O 1
ATOM 1885 N N . SER B 1 38 ? 57.487 11.750 -3.716 1.00 38.40 59 SER B N 1
ATOM 1886 C CA . SER B 1 38 ? 58.487 12.326 -2.808 1.00 38.56 59 SER B CA 1
ATOM 1887 C C . SER B 1 38 ? 58.083 12.115 -1.340 1.00 40.16 59 SER B C 1
ATOM 1888 O O . SER B 1 38 ? 58.956 11.902 -0.493 1.00 40.42 59 SER B O 1
ATOM 1891 N N . SER B 1 39 ? 56.768 12.185 -1.074 1.00 41.22 60 SER B N 1
ATOM 1892 C CA . SER B 1 39 ? 56.114 11.904 0.232 1.00 44.15 60 SER B CA 1
ATOM 1893 C C . SER B 1 39 ? 56.742 10.733 1.000 1.00 48.03 60 SER B C 1
ATOM 1894 O O . SER B 1 39 ? 56.831 10.775 2.226 1.00 49.30 60 SER B O 1
ATOM 1897 N N . SER B 1 40 ? 57.080 9.659 0.284 1.00 50.82 61 SER B N 1
ATOM 1898 C CA . SER B 1 40 ? 57.503 8.401 0.896 1.00 55.13 61 SER B CA 1
ATOM 1899 C C . SER B 1 40 ? 58.646 8.635 1.887 1.00 56.71 61 SER B C 1
ATOM 1900 O O . SER B 1 40 ? 58.602 8.103 2.996 1.00 61.08 61 SER B O 1
ATOM 1903 N N . ASP B 1 41 ? 59.660 9.417 1.491 1.00 55.20 62 ASP B N 1
ATOM 1904 C CA . ASP B 1 41 ? 60.892 9.516 2.293 1.00 57.13 62 ASP B CA 1
ATOM 1905 C C . ASP B 1 41 ? 61.389 10.967 2.418 1.00 53.22 62 ASP B C 1
ATOM 1906 O O . ASP B 1 41 ? 62.575 11.182 2.658 1.00 53.60 62 ASP B O 1
ATOM 1911 N N . ALA B 1 42 ? 60.487 11.952 2.312 1.00 48.86 63 ALA B N 1
ATOM 1912 C CA . ALA B 1 42 ? 60.809 13.344 2.662 1.00 46.33 63 ALA B CA 1
ATOM 1913 C C . ALA B 1 42 ? 59.539 14.073 3.115 1.00 43.74 63 ALA B C 1
ATOM 1914 O O . ALA B 1 42 ? 58.502 13.981 2.467 1.00 42.03 63 ALA B O 1
ATOM 1916 N N . SER B 1 43 ? 59.648 14.801 4.229 1.00 43.05 64 SER B N 1
ATOM 1917 C CA . SER B 1 43 ? 58.545 15.570 4.806 1.00 41.97 64 SER B CA 1
ATOM 1918 C C . SER B 1 43 ? 58.337 16.882 4.045 1.00 38.77 64 SER B C 1
ATOM 1919 O O . SER B 1 43 ? 57.268 17.480 4.135 1.00 39.45 64 SER B O 1
ATOM 1922 N N . PHE B 1 44 ? 59.369 17.329 3.322 1.00 36.69 65 PHE B N 1
ATOM 1923 C CA . PHE B 1 44 ? 59.336 18.559 2.551 1.00 33.89 65 PHE B CA 1
ATOM 1924 C C . PHE B 1 44 ? 60.029 18.345 1.200 1.00 32.71 65 PHE B C 1
ATOM 1925 O O . PHE B 1 44 ? 61.047 17.653 1.134 1.00 33.18 65 PHE B O 1
ATOM 1933 N N . ASN B 1 45 ? 59.500 18.983 0.147 1.00 30.80 66 ASN B N 1
ATOM 1934 C CA . ASN B 1 45 ? 60.203 19.088 -1.128 1.00 30.46 66 ASN B CA 1
ATOM 1935 C C . ASN B 1 45 ? 59.566 20.181 -1.999 1.00 29.46 66 ASN B C 1
ATOM 1936 O O . ASN B 1 45 ? 58.417 20.575 -1.811 1.00 28.48 66 ASN B O 1
ATOM 1941 N N . SER B 1 46 ? 60.361 20.680 -2.948 1.00 29.81 67 SER B N 1
ATOM 1942 C CA . SER B 1 46 ? 59.962 21.734 -3.853 1.00 30.40 67 SER B CA 1
ATOM 1943 C C . SER B 1 46 ? 60.167 21.257 -5.300 1.00 30.37 67 SER B C 1
ATOM 1944 O O . SER B 1 46 ? 61.014 20.409 -5.570 1.00 30.94 67 SER B O 1
ATOM 1947 N N . PHE B 1 47 ? 59.366 21.806 -6.218 1.00 30.23 68 PHE B N 1
ATOM 1948 C CA . PHE B 1 47 ? 59.292 21.322 -7.583 1.00 30.70 68 PHE B CA 1
ATOM 1949 C C . PHE B 1 47 ? 59.070 22.491 -8.554 1.00 31.19 68 PHE B C 1
ATOM 1950 O O . PHE B 1 47 ? 58.372 23.437 -8.254 1.00 30.02 68 PHE B O 1
ATOM 1958 N N . ALA B 1 48 ? 59.720 22.399 -9.718 1.00 32.10 69 ALA B N 1
ATOM 1959 C CA . ALA B 1 48 ? 59.410 23.206 -10.884 1.00 34.01 69 ALA B CA 1
ATOM 1960 C C . ALA B 1 48 ? 59.200 22.237 -12.040 1.00 35.38 69 ALA B C 1
ATOM 1961 O O . ALA B 1 48 ? 60.026 21.353 -12.243 1.00 35.50 69 ALA B O 1
ATOM 1963 N N . VAL B 1 49 ? 58.068 22.379 -12.732 1.00 37.45 70 VAL B N 1
ATOM 1964 C CA . VAL B 1 49 ? 57.766 21.591 -13.910 1.00 40.28 70 VAL B CA 1
ATOM 1965 C C . VAL B 1 49 ? 57.457 22.547 -15.061 1.00 42.82 70 VAL B C 1
ATOM 1966 O O . VAL B 1 49 ? 56.658 23.472 -14.916 1.00 41.74 70 VAL B O 1
ATOM 1970 N N . GLY B 1 50 ? 58.096 22.295 -16.201 1.00 63.00 71 GLY B N 1
ATOM 1971 C CA . GLY B 1 50 ? 57.810 23.015 -17.410 1.00 66.23 71 GLY B CA 1
ATOM 1972 C C . GLY B 1 50 ? 58.665 24.256 -17.545 1.00 70.81 71 GLY B C 1
ATOM 1973 O O . GLY B 1 50 ? 59.409 24.645 -16.634 1.00 70.65 71 GLY B O 1
ATOM 1974 N N . ASN B 1 51 ? 58.534 24.866 -18.720 1.00 77.54 72 ASN B N 1
ATOM 1975 C CA . ASN B 1 51 ? 59.310 26.001 -19.146 1.00 83.65 72 ASN B CA 1
ATOM 1976 C C . ASN B 1 51 ? 58.610 27.264 -18.634 1.00 85.08 72 ASN B C 1
ATOM 1977 O O . ASN B 1 51 ? 57.403 27.416 -18.848 1.00 84.30 72 ASN B O 1
ATOM 1982 N N . ASP B 1 52 ? 59.356 28.154 -17.961 1.00 89.06 73 ASP B N 1
ATOM 1983 C CA . ASP B 1 52 ? 58.752 29.385 -17.392 1.00 91.74 73 ASP B CA 1
ATOM 1984 C C . ASP B 1 52 ? 58.460 30.373 -18.533 1.00 92.73 73 ASP B C 1
ATOM 1985 O O . ASP B 1 52 ? 59.254 31.270 -18.846 1.00 92.46 73 ASP B O 1
ATOM 1990 N N . SER B 1 53 ? 57.300 30.158 -19.160 1.00 93.71 74 SER B N 1
ATOM 1991 C CA . SER B 1 53 ? 56.632 31.127 -19.998 1.00 94.76 74 SER B CA 1
ATOM 1992 C C . SER B 1 53 ? 55.627 31.888 -19.126 1.00 95.53 74 SER B C 1
ATOM 1993 O O . SER B 1 53 ? 55.217 31.377 -18.070 1.00 96.26 74 SER B O 1
ATOM 1996 N N . SER B 1 54 ? 55.239 33.088 -19.580 1.00 95.59 75 SER B N 1
ATOM 1997 C CA . SER B 1 54 ? 54.382 34.023 -18.823 1.00 95.59 75 SER B CA 1
ATOM 1998 C C . SER B 1 54 ? 53.312 33.266 -18.023 1.00 95.62 75 SER B C 1
ATOM 1999 O O . SER B 1 54 ? 52.744 32.276 -18.500 1.00 94.92 75 SER B O 1
ATOM 2002 N N . SER B 1 55 ? 53.048 33.761 -16.807 1.00 95.94 76 SER B N 1
ATOM 2003 C CA . SER B 1 55 ? 52.071 33.182 -15.882 1.00 95.29 76 SER B CA 1
ATOM 2004 C C . SER B 1 55 ? 50.640 33.445 -16.382 1.00 95.39 76 SER B C 1
ATOM 2005 O O . SER B 1 55 ? 50.413 34.342 -17.209 1.00 97.83 76 SER B O 1
ATOM 2008 N N . SER B 1 56 ? 49.692 32.644 -15.870 1.00 92.75 77 SER B N 1
ATOM 2009 C CA . SER B 1 56 ? 48.254 32.686 -16.215 1.00 90.55 77 SER B CA 1
ATOM 2010 C C . SER B 1 56 ? 48.045 32.468 -17.725 1.00 87.66 77 SER B C 1
ATOM 2011 O O . SER B 1 56 ? 47.252 33.174 -18.361 1.00 87.38 77 SER B O 1
ATOM 2014 N N . SER B 1 57 ? 48.753 31.470 -18.275 1.00 83.31 78 SER B N 1
ATOM 2015 C CA . SER B 1 57 ? 48.661 31.059 -19.683 1.00 80.74 78 SER B CA 1
ATOM 2016 C C . SER B 1 57 ? 48.570 29.530 -19.768 1.00 77.45 78 SER B C 1
ATOM 2017 O O . SER B 1 57 ? 49.006 28.818 -18.858 1.00 76.42 78 SER B O 1
ATOM 2020 N N . SER B 1 58 ? 48.024 29.034 -20.885 1.00 73.97 79 SER B N 1
ATOM 2021 C CA . SER B 1 58 ? 47.790 27.600 -21.094 1.00 71.21 79 SER B CA 1
ATOM 2022 C C . SER B 1 58 ? 49.109 26.795 -21.063 1.00 67.92 79 SER B C 1
ATOM 2023 O O . SER B 1 58 ? 49.075 25.574 -20.869 1.00 67.58 79 SER B O 1
ATOM 2026 N N . SER B 1 59 ? 50.257 27.480 -21.215 1.00 71.01 80 SER B N 1
ATOM 2027 C CA . SER B 1 59 ? 51.589 26.863 -21.407 1.00 68.87 80 SER B CA 1
ATOM 2028 C C . SER B 1 59 ? 52.536 27.106 -20.215 1.00 63.00 80 SER B C 1
ATOM 2029 O O . SER B 1 59 ? 53.706 26.720 -20.267 1.00 61.36 80 SER B O 1
ATOM 2032 N N . SER B 1 60 ? 52.030 27.729 -19.144 1.00 57.83 81 SER B N 1
ATOM 2033 C CA . SER B 1 60 ? 52.845 28.157 -18.014 1.00 53.61 81 SER B CA 1
ATOM 2034 C C . SER B 1 60 ? 53.519 26.958 -17.333 1.00 49.64 81 SER B C 1
ATOM 2035 O O . SER B 1 60 ? 53.037 25.830 -17.398 1.00 49.50 81 SER B O 1
ATOM 2038 N N . ALA B 1 61 ? 54.634 27.239 -16.655 1.00 46.28 82 ALA B N 1
ATOM 2039 C CA . ALA B 1 61 ? 55.266 26.306 -15.745 1.00 43.49 82 ALA B CA 1
ATOM 2040 C C . ALA B 1 61 ? 54.439 26.213 -14.454 1.00 40.57 82 ALA B C 1
ATOM 2041 O O . ALA B 1 61 ? 53.582 27.060 -14.198 1.00 39.73 82 ALA B O 1
ATOM 2043 N N . VAL B 1 62 ? 54.690 25.146 -13.687 1.00 38.74 83 VAL B N 1
ATOM 2044 C CA . VAL B 1 62 ? 54.178 24.954 -12.344 1.00 36.67 83 VAL B CA 1
ATOM 2045 C C . VAL B 1 62 ? 55.370 24.964 -11.386 1.00 34.91 83 VAL B C 1
ATOM 2046 O O . VAL B 1 62 ? 56.372 24.297 -11.647 1.00 34.23 83 VAL B O 1
ATOM 2050 N N . PHE B 1 63 ? 55.210 25.713 -10.286 1.00 33.36 84 PHE B N 1
ATOM 2051 C CA . PHE B 1 63 ? 56.106 25.735 -9.144 1.00 32.48 84 PHE B CA 1
ATOM 2052 C C . PHE B 1 63 ? 55.281 25.354 -7.909 1.00 31.75 84 PHE B C 1
ATOM 2053 O O . PHE B 1 63 ? 54.142 25.783 -7.758 1.00 30.93 84 PHE B O 1
ATOM 2061 N N . GLY B 1 64 ? 55.853 24.536 -7.030 1.00 31.60 85 GLY B N 1
ATOM 2062 C CA . GLY B 1 64 ? 55.083 24.004 -5.919 1.00 30.51 85 GLY B CA 1
ATOM 2063 C C . GLY B 1 64 ? 55.947 23.318 -4.884 1.00 30.54 85 GLY B C 1
ATOM 2064 O O . GLY B 1 64 ? 57.121 23.010 -5.127 1.00 30.43 85 GLY B O 1
ATOM 2065 N N . LEU B 1 65 ? 55.357 23.137 -3.695 1.00 30.77 86 LEU B N 1
ATOM 2066 C CA . LEU B 1 65 ? 55.995 22.442 -2.584 1.00 30.49 86 LEU B CA 1
ATOM 2067 C C . LEU B 1 65 ? 54.920 21.757 -1.730 1.00 29.90 86 LEU B C 1
ATOM 2068 O O . LEU B 1 65 ? 53.720 22.028 -1.861 1.00 28.55 86 LEU B O 1
ATOM 2073 N N . TYR B 1 66 ? 55.369 20.832 -0.881 1.00 30.27 87 TYR B N 1
ATOM 2074 C CA . TYR B 1 66 ? 54.572 20.353 0.229 1.00 30.22 87 TYR B CA 1
ATOM 2075 C C . TYR B 1 66 ? 55.433 20.419 1.487 1.00 31.35 87 TYR B C 1
ATOM 2076 O O . TYR B 1 66 ? 56.647 20.435 1.389 1.00 32.05 87 TYR B O 1
ATOM 2085 N N . GLN B 1 67 ? 54.770 20.479 2.647 1.00 32.07 88 GLN B N 1
ATOM 2086 C CA . GLN B 1 67 ? 55.409 20.416 3.951 1.00 32.97 88 GLN B CA 1
ATOM 2087 C C . GLN B 1 67 ? 54.488 19.646 4.897 1.00 34.50 88 GLN B C 1
ATOM 2088 O O . GLN B 1 67 ? 53.403 20.134 5.247 1.00 33.42 88 GLN B O 1
ATOM 2094 N N . CYS B 1 68 ? 54.935 18.449 5.288 1.00 36.69 89 CYS B N 1
ATOM 2095 C CA . CYS B 1 68 ? 54.302 17.683 6.346 1.00 39.90 89 CYS B CA 1
ATOM 2096 C C . CYS B 1 68 ? 54.744 18.221 7.705 1.00 42.73 89 CYS B C 1
ATOM 2097 O O . CYS B 1 68 ? 55.807 18.835 7.815 1.00 42.91 89 CYS B O 1
ATOM 2100 N N . ARG B 1 69 ? 53.925 17.978 8.735 1.00 45.86 90 ARG B N 1
ATOM 2101 C CA . ARG B 1 69 ? 54.359 18.184 10.111 1.00 49.42 90 ARG B CA 1
ATOM 2102 C C . ARG B 1 69 ? 55.616 17.337 10.345 1.00 51.97 90 ARG B C 1
ATOM 2103 O O . ARG B 1 69 ? 55.624 16.141 10.052 1.00 51.66 90 ARG B O 1
ATOM 2111 N N . ASP B 1 70 ? 56.671 17.980 10.865 1.00 55.22 91 ASP B N 1
ATOM 2112 C CA . ASP B 1 70 ? 58.012 17.386 10.981 1.00 57.90 91 ASP B CA 1
ATOM 2113 C C . ASP B 1 70 ? 58.053 16.361 12.126 1.00 60.23 91 ASP B C 1
ATOM 2114 O O . ASP B 1 70 ? 58.960 15.544 12.182 1.00 61.31 91 ASP B O 1
ATOM 2119 N N . ASP B 1 71 ? 57.061 16.404 13.022 1.00 61.67 92 ASP B N 1
ATOM 2120 C CA . ASP B 1 71 ? 57.026 15.553 14.227 1.00 65.67 92 ASP B CA 1
ATOM 2121 C C . ASP B 1 71 ? 56.193 14.277 13.996 1.00 66.62 92 ASP B C 1
ATOM 2122 O O . ASP B 1 71 ? 55.818 13.607 14.961 1.00 70.76 92 ASP B O 1
ATOM 2127 N N . LEU B 1 72 ? 55.910 13.933 12.735 1.00 65.10 93 LEU B N 1
ATOM 2128 C CA . LEU B 1 72 ? 55.159 12.711 12.397 1.00 65.81 93 LEU B CA 1
ATOM 2129 C C . LEU B 1 72 ? 56.012 11.813 11.488 1.00 65.43 93 LEU B C 1
ATOM 2130 O O . LEU B 1 72 ? 56.954 12.278 10.839 1.00 63.91 93 LEU B O 1
ATOM 2135 N N . ARG B 1 73 ? 55.659 10.521 11.456 1.00 66.89 94 ARG B N 1
ATOM 2136 C CA . ARG B 1 73 ? 56.350 9.505 10.653 1.00 67.32 94 ARG B CA 1
ATOM 2137 C C . ARG B 1 73 ? 55.973 9.680 9.173 1.00 63.06 94 ARG B C 1
ATOM 2138 O O . ARG B 1 73 ? 55.023 10.396 8.847 1.00 59.50 94 ARG B O 1
ATOM 2146 N N . SER B 1 74 ? 56.720 9.002 8.292 1.00 62.70 95 SER B N 1
ATOM 2147 C CA . SER B 1 74 ? 56.548 9.096 6.838 1.00 60.31 95 SER B CA 1
ATOM 2148 C C . SER B 1 74 ? 55.231 8.439 6.395 1.00 59.63 95 SER B C 1
ATOM 2149 O O . SER B 1 74 ? 54.674 8.817 5.370 1.00 57.66 95 SER B O 1
ATOM 2152 N N . SER B 1 75 ? 54.768 7.428 7.143 1.00 60.99 96 SER B N 1
ATOM 2153 C CA . SER B 1 75 ? 53.481 6.780 6.887 1.00 60.65 96 SER B CA 1
ATOM 2154 C C . SER B 1 75 ? 52.368 7.830 6.865 1.00 57.28 96 SER B C 1
ATOM 2155 O O . SER B 1 75 ? 51.569 7.888 5.933 1.00 55.55 96 SER B O 1
ATOM 2158 N N . ASP B 1 76 ? 52.347 8.651 7.919 1.00 56.63 97 ASP B N 1
ATOM 2159 C CA . ASP B 1 76 ? 51.306 9.628 8.161 1.00 54.76 97 ASP B CA 1
ATOM 2160 C C . ASP B 1 76 ? 51.458 10.786 7.171 1.00 50.77 97 ASP B C 1
ATOM 2161 O O . ASP B 1 76 ? 50.463 11.311 6.677 1.00 48.41 97 ASP B O 1
ATOM 2166 N N . CYS B 1 77 ? 52.709 11.169 6.895 1.00 49.95 98 CYS B N 1
ATOM 2167 C CA . CYS B 1 77 ? 53.013 12.212 5.915 1.00 47.37 98 CYS B CA 1
ATOM 2168 C C . CYS B 1 77 ? 52.522 11.786 4.523 1.00 45.43 98 CYS B C 1
ATOM 2169 O O . CYS B 1 77 ? 51.920 12.579 3.814 1.00 43.30 98 CYS B O 1
ATOM 2172 N N . SER B 1 78 ? 52.764 10.524 4.158 1.00 46.88 99 SER B N 1
ATOM 2173 C CA . SER B 1 78 ? 52.329 9.959 2.868 1.00 46.94 99 SER B CA 1
ATOM 2174 C C . SER B 1 78 ? 50.801 9.979 2.734 1.00 46.30 99 SER B C 1
ATOM 2175 O O . SER B 1 78 ? 50.280 10.302 1.666 1.00 44.26 99 SER B O 1
ATOM 2178 N N . LYS B 1 79 ? 50.093 9.619 3.812 1.00 47.68 100 LYS B N 1
ATOM 2179 C CA . LYS B 1 79 ? 48.624 9.552 3.787 1.00 47.93 100 LYS B CA 1
ATOM 2180 C C . LYS B 1 79 ? 48.038 10.962 3.678 1.00 45.25 100 LYS B C 1
ATOM 2181 O O . LYS B 1 79 ? 47.147 11.201 2.874 1.00 44.66 100 LYS B O 1
ATOM 2187 N N . CYS B 1 80 ? 48.534 11.881 4.508 1.00 44.32 101 CYS B N 1
ATOM 2188 C CA . CYS B 1 80 ? 48.055 13.253 4.513 1.00 43.63 101 CYS B CA 1
ATOM 2189 C C . CYS B 1 80 ? 48.238 13.888 3.120 1.00 41.32 101 CYS B C 1
ATOM 2190 O O . CYS B 1 80 ? 47.354 14.605 2.650 1.00 40.05 101 CYS B O 1
ATOM 2193 N N . ILE B 1 81 ? 49.377 13.618 2.468 1.00 40.61 102 ILE B N 1
ATOM 2194 C CA . ILE B 1 81 ? 49.698 14.197 1.145 1.00 40.12 102 ILE B CA 1
ATOM 2195 C C . ILE B 1 81 ? 48.810 13.565 0.058 1.00 40.20 102 ILE B C 1
ATOM 2196 O O . ILE B 1 81 ? 48.364 14.273 -0.848 1.00 39.04 102 ILE B O 1
ATOM 2201 N N . GLN B 1 82 ? 48.549 12.254 0.151 1.00 42.09 103 GLN B N 1
ATOM 2202 C CA . GLN B 1 82 ? 47.634 11.594 -0.782 1.00 43.39 103 GLN B CA 1
ATOM 2203 C C . GLN B 1 82 ? 46.235 12.216 -0.635 1.00 42.85 103 GLN B C 1
ATOM 2204 O O . GLN B 1 82 ? 45.567 12.451 -1.636 1.00 42.85 103 GLN B O 1
ATOM 2210 N N . THR B 1 83 ? 45.807 12.486 0.609 1.00 41.74 104 THR B N 1
ATOM 2211 C CA . THR B 1 83 ? 44.520 13.126 0.872 1.00 41.46 104 THR B CA 1
ATOM 2212 C C . THR B 1 83 ? 44.494 14.538 0.279 1.00 39.77 104 THR B C 1
ATOM 2213 O O . THR B 1 83 ? 43.520 14.947 -0.321 1.00 40.43 104 THR B O 1
ATOM 2217 N N . SER B 1 84 ? 45.580 15.273 0.501 1.00 37.98 105 SER B N 1
ATOM 2218 C CA . SER B 1 84 ? 45.713 16.671 0.142 1.00 37.13 105 SER B CA 1
ATOM 2219 C C . SER B 1 84 ? 45.626 16.847 -1.391 1.00 36.49 105 SER B C 1
ATOM 2220 O O . SER B 1 84 ? 44.916 17.715 -1.896 1.00 34.46 105 SER B O 1
ATOM 2223 N N . VAL B 1 85 ? 46.352 15.988 -2.116 1.00 37.05 106 VAL B N 1
ATOM 2224 C CA . VAL B 1 85 ? 46.420 15.982 -3.584 1.00 37.66 106 VAL B CA 1
ATOM 2225 C C . VAL B 1 85 ? 45.019 15.703 -4.149 1.00 39.30 106 VAL B C 1
ATOM 2226 O O . VAL B 1 85 ? 44.565 16.404 -5.044 1.00 39.96 106 VAL B O 1
ATOM 2230 N N . ASP B 1 86 ? 44.330 14.714 -3.574 1.00 40.74 107 ASP B N 1
ATOM 2231 C CA . ASP B 1 86 ? 42.928 14.411 -3.886 1.00 43.05 107 ASP B CA 1
ATOM 2232 C C . ASP B 1 86 ? 42.037 15.648 -3.671 1.00 41.45 107 ASP B C 1
ATOM 2233 O O . ASP B 1 86 ? 41.246 15.980 -4.528 1.00 42.57 107 ASP B O 1
ATOM 2238 N N . GLN B 1 87 ? 42.153 16.306 -2.513 1.00 38.82 108 GLN B N 1
ATOM 2239 C CA . GLN B 1 87 ? 41.209 17.359 -2.103 1.00 38.38 108 GLN B CA 1
ATOM 2240 C C . GLN B 1 87 ? 41.516 18.710 -2.771 1.00 37.58 108 GLN B C 1
ATOM 2241 O O . GLN B 1 87 ? 40.596 19.455 -3.086 1.00 38.06 108 GLN B O 1
ATOM 2247 N N . ILE B 1 88 ? 42.798 19.025 -2.973 1.00 40.66 109 ILE B N 1
ATOM 2248 C CA . ILE B 1 88 ? 43.218 20.299 -3.576 1.00 41.20 109 ILE B CA 1
ATOM 2249 C C . ILE B 1 88 ? 42.490 20.494 -4.926 1.00 43.19 109 ILE B C 1
ATOM 2250 O O . ILE B 1 88 ? 41.993 21.587 -5.220 1.00 42.90 109 ILE B O 1
ATOM 2255 N N . THR B 1 89 ? 42.367 19.415 -5.708 1.00 44.96 110 THR B N 1
ATOM 2256 C CA . THR B 1 89 ? 41.725 19.431 -7.042 1.00 48.29 110 THR B CA 1
ATOM 2257 C C . THR B 1 89 ? 40.229 19.757 -6.940 1.00 50.88 110 THR B C 1
ATOM 2258 O O . THR B 1 89 ? 39.702 20.440 -7.801 1.00 51.64 110 THR B O 1
ATOM 2262 N N . LEU B 1 90 ? 39.560 19.252 -5.896 1.00 52.53 111 LEU B N 1
ATOM 2263 C CA . LEU B 1 90 ? 38.102 19.375 -5.742 1.00 56.05 111 LEU B CA 1
ATOM 2264 C C . LEU B 1 90 ? 37.708 20.817 -5.408 1.00 57.05 111 LEU B C 1
ATOM 2265 O O . LEU B 1 90 ? 36.731 21.333 -5.951 1.00 60.03 111 LEU B O 1
ATOM 2270 N N . ILE B 1 91 ? 38.455 21.427 -4.486 1.00 56.05 112 ILE B N 1
ATOM 2271 C CA . ILE B 1 91 ? 38.110 22.708 -3.907 1.00 57.51 112 ILE B CA 1
ATOM 2272 C C . ILE B 1 91 ? 38.611 23.857 -4.794 1.00 57.48 112 ILE B C 1
ATOM 2273 O O . ILE B 1 91 ? 38.089 24.970 -4.685 1.00 59.00 112 ILE B O 1
ATOM 2278 N N . CYS B 1 92 ? 39.627 23.603 -5.633 1.00 55.63 113 CYS B N 1
ATOM 2279 C CA . CYS B 1 92 ? 40.179 24.617 -6.553 1.00 54.77 113 CYS B CA 1
ATOM 2280 C C . CYS B 1 92 ? 40.160 24.087 -7.981 1.00 53.89 113 CYS B C 1
ATOM 2281 O O . CYS B 1 92 ? 41.212 23.849 -8.562 1.00 52.14 113 CYS B O 1
ATOM 2284 N N . PRO B 1 93 ? 38.966 23.910 -8.592 1.00 55.19 114 PRO B N 1
ATOM 2285 C CA . PRO B 1 93 ? 38.836 23.136 -9.827 1.00 55.52 114 PRO B CA 1
ATOM 2286 C C . PRO B 1 93 ? 39.854 23.473 -10.930 1.00 55.05 114 PRO B C 1
ATOM 2287 O O . PRO B 1 93 ? 40.561 22.587 -11.414 1.00 55.74 114 PRO B O 1
ATOM 2291 N N . TYR B 1 94 ? 39.943 24.737 -11.337 1.00 54.63 115 TYR B N 1
ATOM 2292 C CA . TYR B 1 94 ? 40.726 25.037 -12.524 1.00 54.24 115 TYR B CA 1
ATOM 2293 C C . TYR B 1 94 ? 41.645 26.232 -12.272 1.00 52.62 115 TYR B C 1
ATOM 2294 O O . TYR B 1 94 ? 41.895 27.005 -13.174 1.00 53.19 115 TYR B O 1
ATOM 2303 N N . SER B 1 95 ? 42.192 26.318 -11.056 1.00 49.84 116 SER B N 1
ATOM 2304 C CA . SER B 1 95 ? 43.014 27.436 -10.646 1.00 48.84 116 SER B CA 1
ATOM 2305 C C . SER B 1 95 ? 44.467 27.215 -11.082 1.00 46.75 116 SER B C 1
ATOM 2306 O O . SER B 1 95 ? 44.984 26.105 -11.010 1.00 44.87 116 SER B O 1
ATOM 2309 N N . TYR B 1 96 ? 45.108 28.299 -11.530 1.00 46.86 117 TYR B N 1
ATOM 2310 C CA . TYR B 1 96 ? 46.548 28.336 -11.813 1.00 46.03 117 TYR B CA 1
ATOM 2311 C C . TYR B 1 96 ? 47.358 28.178 -10.522 1.00 43.98 117 TYR B C 1
ATOM 2312 O O . TYR B 1 96 ? 48.453 27.629 -10.535 1.00 43.48 117 TYR B O 1
ATOM 2321 N N . GLY B 1 97 ? 46.817 28.695 -9.419 1.00 43.17 118 GLY B N 1
ATOM 2322 C CA . GLY B 1 97 ? 47.447 28.604 -8.108 1.00 41.52 118 GLY B CA 1
ATOM 2323 C C . GLY B 1 97 ? 46.467 28.089 -7.074 1.00 40.51 118 GLY B C 1
ATOM 2324 O O . GLY B 1 97 ? 45.258 28.287 -7.212 1.00 41.59 118 GLY B O 1
ATOM 2325 N N . ALA B 1 98 ? 46.989 27.398 -6.062 1.00 38.64 119 ALA B N 1
ATOM 2326 C CA . ALA B 1 98 ? 46.166 26.830 -5.007 1.00 38.47 119 ALA B CA 1
ATOM 2327 C C . ALA B 1 98 ? 47.031 26.442 -3.800 1.00 37.39 119 ALA B C 1
ATOM 2328 O O . ALA B 1 98 ? 48.189 26.023 -3.945 1.00 36.34 119 ALA B O 1
ATOM 2330 N N . SER B 1 99 ? 46.425 26.599 -2.619 1.00 37.70 120 SER B N 1
ATOM 2331 C CA . SER B 1 99 ? 46.966 26.226 -1.322 1.00 37.09 120 SER B CA 1
ATOM 2332 C C . SER B 1 99 ? 45.950 25.360 -0.571 1.00 36.45 120 SER B C 1
ATOM 2333 O O . SER B 1 99 ? 44.742 25.589 -0.671 1.00 36.59 120 SER B O 1
ATOM 2336 N N . LEU B 1 100 ? 46.453 24.380 0.181 1.00 34.81 121 LEU B N 1
ATOM 2337 C CA . LEU B 1 100 ? 45.623 23.582 1.058 1.00 35.45 121 LEU B CA 1
ATOM 2338 C C . LEU B 1 100 ? 46.425 23.233 2.316 1.00 34.70 121 LEU B C 1
ATOM 2339 O O . LEU B 1 100 ? 47.495 22.610 2.251 1.00 33.55 121 LEU B O 1
ATOM 2344 N N . GLN B 1 101 ? 45.876 23.648 3.460 1.00 35.59 122 GLN B N 1
ATOM 2345 C CA . GLN B 1 101 ? 46.441 23.366 4.770 1.00 34.81 122 GLN B CA 1
ATOM 2346 C C . GLN B 1 101 ? 45.507 22.391 5.492 1.00 35.50 122 GLN B C 1
ATOM 2347 O O . GLN B 1 101 ? 44.347 22.728 5.774 1.00 35.33 122 GLN B O 1
ATOM 2353 N N . LEU B 1 102 ? 46.024 21.178 5.719 1.00 35.96 123 LEU B N 1
ATOM 2354 C CA . LEU B 1 102 ? 45.452 20.189 6.620 1.00 37.49 123 LEU B CA 1
ATOM 2355 C C . LEU B 1 102 ? 46.284 20.193 7.908 1.00 38.12 123 LEU B C 1
ATOM 2356 O O . LEU B 1 102 ? 47.417 20.718 7.927 1.00 36.98 123 LEU B O 1
ATOM 2361 N N . GLU B 1 103 ? 45.733 19.611 8.981 1.00 40.64 124 GLU B N 1
ATOM 2362 C CA . GLU B 1 103 ? 46.441 19.525 10.263 1.00 42.09 124 GLU B CA 1
ATOM 2363 C C . GLU B 1 103 ? 47.833 18.920 10.061 1.00 40.76 124 GLU B C 1
ATOM 2364 O O . GLU B 1 103 ? 48.791 19.377 10.664 1.00 40.85 124 GLU B O 1
ATOM 2370 N N . GLY B 1 104 ? 47.933 17.905 9.199 1.00 40.25 125 GLY B N 1
ATOM 2371 C CA . GLY B 1 104 ? 49.169 17.144 9.016 1.00 39.59 125 GLY B CA 1
ATOM 2372 C C . GLY B 1 104 ? 50.078 17.660 7.907 1.00 37.78 125 GLY B C 1
ATOM 2373 O O . GLY B 1 104 ? 51.248 17.308 7.864 1.00 37.07 125 GLY B O 1
ATOM 2374 N N . CYS B 1 105 ? 49.550 18.446 6.967 1.00 37.80 126 CYS B N 1
ATOM 2375 C CA . CYS B 1 105 ? 50.350 18.768 5.781 1.00 36.91 126 CYS B CA 1
ATOM 2376 C C . CYS B 1 105 ? 49.820 20.001 5.043 1.00 35.09 126 CYS B C 1
ATOM 2377 O O . CYS B 1 105 ? 48.646 20.349 5.099 1.00 35.28 126 CYS B O 1
ATOM 2380 N N . PHE B 1 106 ? 50.751 20.646 4.340 1.00 33.36 127 PHE B N 1
ATOM 2381 C CA . PHE B 1 106 ? 50.500 21.800 3.526 1.00 32.62 127 PHE B CA 1
ATOM 2382 C C . PHE B 1 106 ? 50.980 21.471 2.108 1.00 32.13 127 PHE B C 1
ATOM 2383 O O . PHE B 1 106 ? 51.997 20.783 1.936 1.00 31.63 127 PHE B O 1
ATOM 2391 N N . LEU B 1 107 ? 50.193 21.911 1.120 1.00 31.77 128 LEU B N 1
ATOM 2392 C CA . LEU B 1 107 ? 50.451 21.701 -0.289 1.00 31.48 128 LEU B CA 1
ATOM 2393 C C . LEU B 1 107 ? 50.112 22.992 -1.032 1.00 31.83 128 LEU B C 1
ATOM 2394 O O . LEU B 1 107 ? 49.046 23.565 -0.813 1.00 31.77 128 LEU B O 1
ATOM 2399 N N . ARG B 1 108 ? 51.013 23.414 -1.927 1.00 31.69 129 ARG B N 1
ATOM 2400 C CA . ARG B 1 108 ? 50.875 24.665 -2.626 1.00 32.41 129 ARG B CA 1
ATOM 2401 C C . ARG B 1 108 ? 51.521 24.547 -4.012 1.00 32.97 129 ARG B C 1
ATOM 2402 O O . ARG B 1 108 ? 52.582 23.960 -4.143 1.00 31.99 129 ARG B O 1
ATOM 2410 N N . TYR B 1 109 ? 50.878 25.141 -5.019 1.00 34.12 130 TYR B N 1
ATOM 2411 C CA . TYR B 1 109 ? 51.474 25.292 -6.338 1.00 36.09 130 TYR B CA 1
ATOM 2412 C C . TYR B 1 109 ? 51.021 26.618 -6.966 1.00 37.65 130 TYR B C 1
ATOM 2413 O O . TYR B 1 109 ? 49.971 27.146 -6.620 1.00 37.35 130 TYR B O 1
ATOM 2422 N N . GLU B 1 110 ? 51.824 27.132 -7.904 1.00 39.29 131 GLU B N 1
ATOM 2423 C CA . GLU B 1 110 ? 51.509 28.355 -8.653 1.00 41.96 131 GLU B CA 1
ATOM 2424 C C . GLU B 1 110 ? 52.268 28.364 -9.987 1.00 41.55 131 GLU B C 1
ATOM 2425 O O . GLU B 1 110 ? 53.155 27.552 -10.177 1.00 39.53 131 GLU B O 1
ATOM 2431 N N . THR B 1 111 ? 51.915 29.295 -10.884 1.00 43.41 132 THR B N 1
ATOM 2432 C CA . THR B 1 111 ? 52.688 29.551 -12.114 1.00 46.02 132 THR B CA 1
ATOM 2433 C C . THR B 1 111 ? 53.799 30.584 -11.871 1.00 47.37 132 THR B C 1
ATOM 2434 O O . THR B 1 111 ? 54.682 30.754 -12.719 1.00 49.33 132 THR B O 1
ATOM 2438 N N . ASN B 1 112 ? 53.727 31.296 -10.745 1.00 47.85 133 ASN B N 1
ATOM 2439 C CA . ASN B 1 112 ? 54.749 32.252 -10.332 1.00 48.97 133 ASN B CA 1
ATOM 2440 C C . ASN B 1 112 ? 55.749 31.517 -9.440 1.00 46.66 133 ASN B C 1
ATOM 2441 O O . ASN B 1 112 ? 55.347 30.765 -8.574 1.00 44.60 133 ASN B O 1
ATOM 2446 N N . ASP B 1 113 ? 57.041 31.758 -9.659 1.00 46.90 134 ASP B N 1
ATOM 2447 C CA . ASP B 1 113 ? 58.081 31.126 -8.881 1.00 46.42 134 ASP B CA 1
ATOM 2448 C C . ASP B 1 113 ? 58.193 31.852 -7.533 1.00 44.98 134 ASP B C 1
ATOM 2449 O O . ASP B 1 113 ? 58.729 32.938 -7.445 1.00 47.56 134 ASP B O 1
ATOM 2454 N N . PHE B 1 114 ? 57.687 31.215 -6.484 1.00 42.60 135 PHE B N 1
ATOM 2455 C CA . PHE B 1 114 ? 57.639 31.779 -5.155 1.00 41.30 135 PHE B CA 1
ATOM 2456 C C . PHE B 1 114 ? 58.625 31.054 -4.239 1.00 40.05 135 PHE B C 1
ATOM 2457 O O . PHE B 1 114 ? 58.692 31.367 -3.049 1.00 39.29 135 PHE B O 1
ATOM 2465 N N . LEU B 1 115 ? 59.353 30.072 -4.789 1.00 39.14 136 LEU B N 1
ATOM 2466 C CA . LEU B 1 115 ? 60.174 29.163 -3.987 1.00 38.63 136 LEU B CA 1
ATOM 2467 C C . LEU B 1 115 ? 61.362 29.924 -3.396 1.00 39.68 136 LEU B C 1
ATOM 2468 O O . LEU B 1 115 ? 62.044 30.677 -4.095 1.00 40.51 136 LEU B O 1
ATOM 2473 N N . GLY B 1 116 ? 61.570 29.744 -2.087 1.00 39.67 137 GLY B N 1
ATOM 2474 C CA . GLY B 1 116 ? 62.727 30.289 -1.388 1.00 41.28 137 GLY B CA 1
ATOM 2475 C C . GLY B 1 116 ? 62.573 31.749 -1.002 1.00 42.99 137 GLY B C 1
ATOM 2476 O O . GLY B 1 116 ? 63.432 32.293 -0.325 1.00 44.60 137 GLY B O 1
ATOM 2477 N N . LYS B 1 117 ? 61.479 32.386 -1.428 1.00 44.45 138 LYS B N 1
ATOM 2478 C CA . LYS B 1 117 ? 61.301 33.827 -1.288 1.00 45.78 138 LYS B CA 1
ATOM 2479 C C . LYS B 1 117 ? 60.512 34.105 -0.011 1.00 43.87 138 LYS B C 1
ATOM 2480 O O . LYS B 1 117 ? 59.464 33.497 0.201 1.00 42.07 138 LYS B O 1
ATOM 2486 N N . PRO B 1 118 ? 60.967 35.046 0.855 1.00 44.10 139 PRO B N 1
ATOM 2487 C CA . PRO B 1 118 ? 60.213 35.399 2.060 1.00 43.35 139 PRO B CA 1
ATOM 2488 C C . PRO B 1 118 ? 58.840 35.980 1.672 1.00 43.69 139 PRO B C 1
ATOM 2489 O O . PRO B 1 118 ? 58.726 36.717 0.694 1.00 45.07 139 PRO B O 1
ATOM 2493 N N . ASP B 1 119 ? 57.813 35.572 2.416 1.00 42.51 140 ASP B N 1
ATOM 2494 C CA . ASP B 1 119 ? 56.428 36.010 2.271 1.00 42.82 140 ASP B CA 1
ATOM 2495 C C . ASP B 1 119 ? 55.743 35.849 3.641 1.00 41.99 140 ASP B C 1
ATOM 2496 O O . ASP B 1 119 ? 55.557 34.716 4.110 1.00 40.78 140 ASP B O 1
ATOM 2501 N N . THR B 1 120 ? 55.383 36.972 4.275 1.00 41.63 141 THR B N 1
ATOM 2502 C CA . THR B 1 120 ? 54.827 36.963 5.619 1.00 42.06 141 THR B CA 1
ATOM 2503 C C . THR B 1 120 ? 53.344 37.362 5.599 1.00 42.18 141 THR B C 1
ATOM 2504 O O . THR B 1 120 ? 52.777 37.643 6.639 1.00 42.26 141 THR B O 1
ATOM 2508 N N . SER B 1 121 ? 52.729 37.368 4.412 1.00 42.89 142 SER B N 1
ATOM 2509 C CA . SER B 1 121 ? 51.303 37.634 4.238 1.00 43.56 142 SER B CA 1
ATOM 2510 C C . SER B 1 121 ? 50.471 36.667 5.089 1.00 41.60 142 SER B C 1
ATOM 2511 O O . SER B 1 121 ? 50.740 35.473 5.096 1.00 39.80 142 SER B O 1
ATOM 2514 N N . LEU B 1 122 ? 49.430 37.199 5.741 1.00 42.19 143 LEU B N 1
ATOM 2515 C CA . LEU B 1 122 ? 48.480 36.421 6.540 1.00 41.51 143 LEU B CA 1
ATOM 2516 C C . LEU B 1 122 ? 47.578 35.617 5.599 1.00 41.47 143 LEU B C 1
ATOM 2517 O O . LEU B 1 122 ? 46.912 36.192 4.754 1.00 42.72 143 LEU B O 1
ATOM 2522 N N . ARG B 1 123 ? 47.561 34.292 5.766 1.00 40.67 144 ARG B N 1
ATOM 2523 C CA . ARG B 1 123 ? 46.752 33.394 4.936 1.00 41.25 144 ARG B CA 1
ATOM 2524 C C . ARG B 1 123 ? 45.457 33.035 5.669 1.00 40.65 144 ARG B C 1
ATOM 2525 O O . ARG B 1 123 ? 44.399 32.973 5.046 1.00 40.91 144 ARG B O 1
ATOM 2533 N N . TYR B 1 124 ? 45.562 32.792 6.981 1.00 38.90 145 TYR B N 1
ATOM 2534 C CA . TYR B 1 124 ? 44.433 32.368 7.793 1.00 39.34 145 TYR B CA 1
ATOM 2535 C C . TYR B 1 124 ? 44.759 32.574 9.282 1.00 38.69 145 TYR B C 1
ATOM 2536 O O . TYR B 1 124 ? 45.906 32.431 9.704 1.00 36.97 145 TYR B O 1
ATOM 2545 N N . LYS B 1 125 ? 43.738 32.946 10.060 1.00 39.98 146 LYS B N 1
ATOM 2546 C CA . LYS B 1 125 ? 43.856 33.087 11.502 1.00 40.49 146 LYS B CA 1
ATOM 2547 C C . LYS B 1 125 ? 42.531 32.650 12.132 1.00 41.88 146 LYS B C 1
ATOM 2548 O O . LYS B 1 125 ? 41.470 32.838 11.568 1.00 43.14 146 LYS B O 1
ATOM 2554 N N . LYS B 1 126 ? 42.631 32.020 13.295 1.00 42.43 147 LYS B N 1
ATOM 2555 C CA . LYS B 1 126 ? 41.491 31.605 14.092 1.00 45.34 147 LYS B CA 1
ATOM 2556 C C . LYS B 1 126 ? 41.811 31.942 15.557 1.00 43.90 147 LYS B C 1
ATOM 2557 O O . LYS B 1 126 ? 42.826 31.472 16.052 1.00 40.78 147 LYS B O 1
ATOM 2563 N N . CYS B 1 127 ? 41.016 32.813 16.199 1.00 45.70 148 CYS B N 1
ATOM 2564 C CA . CYS B 1 127 ? 41.096 33.017 17.671 1.00 47.14 148 CYS B CA 1
ATOM 2565 C C . CYS B 1 127 ? 39.967 32.226 18.340 1.00 47.84 148 CYS B C 1
ATOM 2566 O O . CYS B 1 127 ? 38.846 32.177 17.839 1.00 48.57 148 CYS B O 1
ATOM 2569 N N . SER B 1 128 ? 40.281 31.630 19.490 1.00 47.33 149 SER B N 1
ATOM 2570 C CA . SER B 1 128 ? 39.301 31.004 20.340 1.00 48.84 149 SER B CA 1
ATOM 2571 C C . SER B 1 128 ? 38.197 32.006 20.678 1.00 50.74 149 SER B C 1
ATOM 2572 O O . SER B 1 128 ? 38.455 33.199 20.850 1.00 49.96 149 SER B O 1
ATOM 2575 N N . SER B 1 129 ? 36.973 31.485 20.777 1.00 53.11 150 SER B N 1
ATOM 2576 C CA . SER B 1 129 ? 35.820 32.234 21.248 1.00 56.06 150 SER B CA 1
ATOM 2577 C C . SER B 1 129 ? 36.044 32.688 22.700 1.00 56.54 150 SER B C 1
ATOM 2578 O O . SER B 1 129 ? 35.671 33.801 23.063 1.00 57.46 150 SER B O 1
ATOM 2581 N N . LYS B 1 130 ? 36.657 31.820 23.516 1.00 56.26 151 LYS B N 1
ATOM 2582 C CA . LYS B 1 130 ? 36.973 32.125 24.927 1.00 56.93 151 LYS B CA 1
ATOM 2583 C C . LYS B 1 130 ? 38.133 33.126 25.034 1.00 54.74 151 LYS B C 1
ATOM 2584 O O . LYS B 1 130 ? 39.225 32.884 24.513 1.00 51.02 151 LYS B O 1
ATOM 2590 N N . SER B 1 131 ? 37.872 34.234 25.741 1.00 56.05 152 SER B N 1
ATOM 2591 C CA . SER B 1 131 ? 38.881 35.177 26.231 1.00 55.53 152 SER B CA 1
ATOM 2592 C C . SER B 1 131 ? 39.294 34.758 27.642 1.00 54.83 152 SER B C 1
ATOM 2593 O O . SER B 1 131 ? 38.451 34.355 28.416 1.00 56.75 152 SER B O 1
ATOM 2596 N N . VAL B 1 132 ? 40.589 34.852 27.953 1.00 52.90 153 VAL B N 1
ATOM 2597 C CA . VAL B 1 132 ? 41.071 34.803 29.330 1.00 52.70 153 VAL B CA 1
ATOM 2598 C C . VAL B 1 132 ? 41.018 36.235 29.874 1.00 54.16 153 VAL B C 1
ATOM 2599 O O . VAL B 1 132 ? 41.430 37.175 29.188 1.00 53.19 153 VAL B O 1
ATOM 2603 N N . GLU B 1 133 ? 40.487 36.396 31.091 1.00 56.54 154 GLU B N 1
ATOM 2604 C CA . GLU B 1 133 ? 40.488 37.678 31.758 1.00 58.55 154 GLU B CA 1
ATOM 2605 C C . GLU B 1 133 ? 40.985 37.492 33.200 1.00 57.65 154 GLU B C 1
ATOM 2606 O O . GLU B 1 133 ? 40.866 36.409 33.779 1.00 56.53 154 GLU B O 1
ATOM 2612 N N . ASN B 1 134 ? 41.604 38.558 33.725 1.00 56.92 155 ASN B N 1
ATOM 2613 C CA . ASN B 1 134 ? 42.150 38.648 35.085 1.00 56.98 155 ASN B CA 1
ATOM 2614 C C . ASN B 1 134 ? 43.062 37.450 35.384 1.00 53.96 155 ASN B C 1
ATOM 2615 O O . ASN B 1 134 ? 42.938 36.804 36.420 1.00 54.19 155 ASN B O 1
ATOM 2620 N N . ASP B 1 135 ? 43.993 37.190 34.464 1.00 51.15 156 ASP B N 1
ATOM 2621 C CA . ASP B 1 135 ? 44.975 36.125 34.588 1.00 48.77 156 ASP B CA 1
ATOM 2622 C C . ASP B 1 135 ? 46.270 36.562 33.893 1.00 46.11 156 ASP B C 1
ATOM 2623 O O . ASP B 1 135 ? 46.575 36.137 32.776 1.00 43.14 156 ASP B O 1
ATOM 2628 N N . TYR B 1 136 ? 47.026 37.412 34.593 1.00 45.73 157 TYR B N 1
ATOM 2629 C CA . TYR B 1 136 ? 48.303 37.919 34.132 1.00 44.75 157 TYR B CA 1
ATOM 2630 C C . TYR B 1 136 ? 49.282 36.768 33.872 1.00 42.65 157 TYR B C 1
ATOM 2631 O O . TYR B 1 136 ? 50.044 36.808 32.925 1.00 40.43 157 TYR B O 1
ATOM 2640 N N . ASP B 1 137 ? 49.258 35.766 34.754 1.00 43.02 158 ASP B N 1
ATOM 2641 C CA . ASP B 1 137 ? 50.146 34.617 34.691 1.00 42.69 158 ASP B CA 1
ATOM 2642 C C . ASP B 1 137 ? 50.019 33.888 33.342 1.00 41.20 158 ASP B C 1
ATOM 2643 O O . ASP B 1 137 ? 51.039 33.498 32.745 1.00 39.23 158 ASP B O 1
ATOM 2648 N N . PHE B 1 138 ? 48.774 33.680 32.892 1.00 40.74 159 PHE B N 1
ATOM 2649 C CA . PHE B 1 138 ? 48.484 33.043 31.611 1.00 39.84 159 PHE B CA 1
ATOM 2650 C C . PHE B 1 138 ? 49.194 33.800 30.483 1.00 38.59 159 PHE B C 1
ATOM 2651 O O . PHE B 1 138 ? 49.812 33.185 29.596 1.00 37.06 159 PHE B O 1
ATOM 2659 N N . PHE B 1 139 ? 49.096 35.132 30.518 1.00 39.12 160 PHE B N 1
ATOM 2660 C CA . PHE B 1 139 ? 49.611 35.975 29.447 1.00 39.13 160 PHE B CA 1
ATOM 2661 C C . PHE B 1 139 ? 51.142 36.034 29.506 1.00 38.73 160 PHE B C 1
ATOM 2662 O O . PHE B 1 139 ? 51.789 36.071 28.466 1.00 37.55 160 PHE B O 1
ATOM 2670 N N . LYS B 1 140 ? 51.721 36.031 30.712 1.00 39.73 161 LYS B N 1
ATOM 2671 C CA . LYS B 1 140 ? 53.184 35.982 30.862 1.00 40.46 161 LYS B CA 1
ATOM 2672 C C . LYS B 1 140 ? 53.729 34.669 30.268 1.00 38.20 161 LYS B C 1
ATOM 2673 O O . LYS B 1 140 ? 54.729 34.665 29.548 1.00 36.90 161 LYS B O 1
ATOM 2679 N N . ARG B 1 141 ? 53.057 33.554 30.569 1.00 37.32 162 ARG B N 1
ATOM 2680 C CA . ARG B 1 141 ? 53.469 32.239 30.090 1.00 37.06 162 ARG B CA 1
ATOM 2681 C C . ARG B 1 141 ? 53.265 32.124 28.571 1.00 35.72 162 ARG B C 1
ATOM 2682 O O . ARG B 1 141 ? 54.090 31.528 27.904 1.00 34.36 162 ARG B O 1
ATOM 2690 N N . ARG B 1 142 ? 52.198 32.729 28.039 1.00 35.49 163 ARG B N 1
ATOM 2691 C CA . ARG B 1 142 ? 52.002 32.823 26.599 1.00 35.24 163 ARG B CA 1
ATOM 2692 C C . ARG B 1 142 ? 53.214 33.520 25.956 1.00 35.41 163 ARG B C 1
ATOM 2693 O O . ARG B 1 142 ? 53.756 33.015 24.989 1.00 34.39 163 ARG B O 1
ATOM 2701 N N . ASP B 1 143 ? 53.621 34.678 26.489 1.00 36.37 164 ASP B N 1
ATOM 2702 C CA . ASP B 1 143 ? 54.773 35.436 25.967 1.00 37.46 164 ASP B CA 1
ATOM 2703 C C . ASP B 1 143 ? 56.029 34.555 25.966 1.00 36.31 164 ASP B C 1
ATOM 2704 O O . ASP B 1 143 ? 56.782 34.577 25.013 1.00 34.83 164 ASP B O 1
ATOM 2709 N N . ASP B 1 144 ? 56.246 33.794 27.048 1.00 36.12 165 ASP B N 1
ATOM 2710 C CA . ASP B 1 144 ? 57.411 32.919 27.159 1.00 35.94 165 ASP B CA 1
ATOM 2711 C C . ASP B 1 144 ? 57.388 31.851 26.061 1.00 33.63 165 ASP B C 1
ATOM 2712 O O . ASP B 1 144 ? 58.428 31.523 25.506 1.00 32.57 165 ASP B O 1
ATOM 2717 N N . VAL B 1 145 ? 56.203 31.293 25.798 1.00 32.90 166 VAL B N 1
ATOM 2718 C CA . VAL B 1 145 ? 56.008 30.227 24.800 1.00 32.46 166 VAL B CA 1
ATOM 2719 C C . VAL B 1 145 ? 56.219 30.785 23.381 1.00 31.53 166 VAL B C 1
ATOM 2720 O O . VAL B 1 145 ? 56.939 30.196 22.575 1.00 30.13 166 VAL B O 1
ATOM 2724 N N . LEU B 1 146 ? 55.583 31.926 23.098 1.00 31.60 167 LEU B N 1
ATOM 2725 C CA . LEU B 1 146 ? 55.640 32.553 21.789 1.00 32.35 167 LEU B CA 1
ATOM 2726 C C . LEU B 1 146 ? 57.074 33.030 21.519 1.00 32.94 167 LEU B C 1
ATOM 2727 O O . LEU B 1 146 ? 57.534 32.941 20.383 1.00 32.26 167 LEU B O 1
ATOM 2732 N N . SER B 1 147 ? 57.764 33.504 22.568 1.00 33.25 168 SER B N 1
ATOM 2733 C CA . SER B 1 147 ? 59.157 33.942 22.463 1.00 34.05 168 SER B CA 1
ATOM 2734 C C . SER B 1 147 ? 60.073 32.765 22.066 1.00 34.06 168 SER B C 1
ATOM 2735 O O . SER B 1 147 ? 60.961 32.902 21.206 1.00 35.00 168 SER B O 1
ATOM 2738 N N . ASP B 1 148 ? 59.844 31.603 22.678 1.00 33.45 169 ASP B N 1
ATOM 2739 C CA . ASP B 1 148 ? 60.589 30.397 22.375 1.00 33.87 169 ASP B CA 1
ATOM 2740 C C . ASP B 1 148 ? 60.272 29.907 20.945 1.00 33.22 169 ASP B C 1
ATOM 2741 O O . ASP B 1 148 ? 61.164 29.429 20.261 1.00 32.42 169 ASP B O 1
ATOM 2746 N N . LEU B 1 149 ? 59.008 30.006 20.513 1.00 32.98 170 LEU B N 1
ATOM 2747 C CA . LEU B 1 149 ? 58.609 29.586 19.153 1.00 34.11 170 LEU B CA 1
ATOM 2748 C C . LEU B 1 149 ? 59.392 30.417 18.114 1.00 35.28 170 LEU B C 1
ATOM 2749 O O . LEU B 1 149 ? 59.894 29.876 17.107 1.00 34.23 170 LEU B O 1
ATOM 2754 N N . GLU B 1 150 ? 59.476 31.726 18.378 1.00 36.96 171 GLU B N 1
ATOM 2755 C CA . GLU B 1 150 ? 60.190 32.720 17.560 1.00 40.10 171 GLU B CA 1
ATOM 2756 C C . GLU B 1 150 ? 61.666 32.353 17.360 1.00 39.80 171 GLU B C 1
ATOM 2757 O O . GLU B 1 150 ? 62.274 32.826 16.424 1.00 41.16 171 GLU B O 1
ATOM 2763 N N . SER B 1 151 ? 62.236 31.574 18.286 1.00 39.32 172 SER B N 1
ATOM 2764 C CA . SER B 1 151 ? 63.658 31.208 18.270 1.00 39.98 172 SER B CA 1
ATOM 2765 C C . SER B 1 151 ? 63.981 30.289 17.070 1.00 38.99 172 SER B C 1
ATOM 2766 O O . SER B 1 151 ? 65.086 30.358 16.524 1.00 42.55 172 SER B O 1
ATOM 2769 N N . THR B 1 152 ? 63.002 29.488 16.637 1.00 36.10 173 THR B N 1
ATOM 2770 C CA . THR B 1 152 ? 63.142 28.422 15.633 1.00 35.72 173 THR B CA 1
ATOM 2771 C C . THR B 1 152 ? 63.795 28.933 14.336 1.00 35.93 173 THR B C 1
ATOM 2772 O O . THR B 1 152 ? 63.398 29.972 13.798 1.00 34.91 173 THR B O 1
ATOM 2776 N N . GLN B 1 153 ? 64.769 28.164 13.823 1.00 35.72 174 GLN B N 1
ATOM 2777 C CA . GLN B 1 153 ? 65.476 28.481 12.578 1.00 35.74 174 GLN B CA 1
ATOM 2778 C C . GLN B 1 153 ? 65.160 27.443 11.476 1.00 35.45 174 GLN B C 1
ATOM 2779 O O . GLN B 1 153 ? 65.112 27.788 10.300 1.00 35.54 174 GLN B O 1
ATOM 2785 N N . LEU B 1 154 ? 64.969 26.173 11.859 1.00 35.05 175 LEU B N 1
ATOM 2786 C CA . LEU B 1 154 ? 64.626 25.069 10.967 1.00 34.93 175 LEU B CA 1
ATOM 2787 C C . LEU B 1 154 ? 63.495 24.257 11.601 1.00 33.48 175 LEU B C 1
ATOM 2788 O O . LEU B 1 154 ? 63.484 24.046 12.814 1.00 34.23 175 LEU B O 1
ATOM 2793 N N . GLY B 1 155 ? 62.572 23.789 10.762 1.00 32.31 176 GLY B N 1
ATOM 2794 C CA . GLY B 1 155 ? 61.621 22.747 11.116 1.00 31.95 176 GLY B CA 1
ATOM 2795 C C . GLY B 1 155 ? 60.544 23.253 12.062 1.00 31.67 176 GLY B C 1
ATOM 2796 O O . GLY B 1 155 ? 59.857 24.226 11.749 1.00 31.19 176 GLY B O 1
ATOM 2797 N N . TYR B 1 156 ? 60.427 22.607 13.234 1.00 31.36 177 TYR B N 1
ATOM 2798 C CA . TYR B 1 156 ? 59.320 22.838 14.146 1.00 30.56 177 TYR B CA 1
ATOM 2799 C C . TYR B 1 156 ? 59.871 23.070 15.552 1.00 30.29 177 TYR B C 1
ATOM 2800 O O . TYR B 1 156 ? 60.984 22.650 15.862 1.00 30.22 177 TYR B O 1
ATOM 2809 N N . LYS B 1 157 ? 59.071 23.750 16.374 1.00 29.78 178 LYS B N 1
ATOM 2810 C CA . LYS B 1 157 ? 59.292 23.813 17.831 1.00 30.31 178 LYS B CA 1
ATOM 2811 C C . LYS B 1 157 ? 57.971 23.485 18.518 1.00 30.06 178 LYS B C 1
ATOM 2812 O O . LYS B 1 157 ? 56.921 23.924 18.071 1.00 28.98 178 LYS B O 1
ATOM 2818 N N . VAL B 1 158 ? 58.071 22.658 19.559 1.00 31.63 179 VAL B N 1
ATOM 2819 C CA . VAL B 1 158 ? 57.046 22.476 20.578 1.00 33.04 179 VAL B CA 1
ATOM 2820 C C . VAL B 1 158 ? 57.497 23.262 21.809 1.00 33.51 179 VAL B C 1
ATOM 2821 O O . VAL B 1 158 ? 58.648 23.161 22.221 1.00 33.51 179 VAL B O 1
ATOM 2825 N N . SER B 1 159 ? 56.596 24.058 22.381 1.00 34.65 180 SER B N 1
ATOM 2826 C CA . SER B 1 159 ? 56.951 24.854 23.543 1.00 37.02 180 SER B CA 1
ATOM 2827 C C . SER B 1 159 ? 55.888 24.705 24.635 1.00 37.24 180 SER B C 1
ATOM 2828 O O . SER B 1 159 ? 54.740 24.414 24.340 1.00 37.22 180 SER B O 1
ATOM 2831 N N . ARG B 1 160 ? 56.297 24.922 25.888 1.00 38.34 181 ARG B N 1
ATOM 2832 C CA . ARG B 1 160 ? 55.459 24.644 27.058 1.00 40.19 181 ARG B CA 1
ATOM 2833 C C . ARG B 1 160 ? 55.885 25.576 28.202 1.00 38.63 181 ARG B C 1
ATOM 2834 O O . ARG B 1 160 ? 57.071 25.768 28.459 1.00 37.59 181 ARG B O 1
ATOM 2842 N N . SER B 1 161 ? 54.908 26.187 28.865 1.00 37.30 182 SER B N 1
ATOM 2843 C CA . SER B 1 161 ? 55.166 26.883 30.106 1.00 38.25 182 SER B CA 1
ATOM 2844 C C . SER B 1 161 ? 53.880 26.867 30.924 1.00 38.90 182 SER B C 1
ATOM 2845 O O . SER B 1 161 ? 52.865 27.397 30.488 1.00 37.93 182 SER B O 1
ATOM 2848 N N . GLY B 1 162 ? 53.948 26.217 32.085 1.00 40.84 183 GLY B N 1
ATOM 2849 C CA . GLY B 1 162 ? 52.774 25.903 32.873 1.00 41.91 183 GLY B CA 1
ATOM 2850 C C . GLY B 1 162 ? 51.742 25.213 32.000 1.00 42.11 183 GLY B C 1
ATOM 2851 O O . GLY B 1 162 ? 52.057 24.218 31.334 1.00 41.32 183 GLY B O 1
ATOM 2852 N N . LEU B 1 163 ? 50.537 25.792 31.939 1.00 42.19 184 LEU B N 1
ATOM 2853 C CA . LEU B 1 163 ? 49.444 25.215 31.160 1.00 42.62 184 LEU B CA 1
ATOM 2854 C C . LEU B 1 163 ? 49.390 25.800 29.730 1.00 40.78 184 LEU B C 1
ATOM 2855 O O . LEU B 1 163 ? 48.537 25.405 28.940 1.00 42.12 184 LEU B O 1
ATOM 2860 N N . VAL B 1 164 ? 50.293 26.707 29.358 1.00 38.61 185 VAL B N 1
ATOM 2861 C CA . VAL B 1 164 ? 50.280 27.219 27.994 1.00 38.17 185 VAL B CA 1
ATOM 2862 C C . VAL B 1 164 ? 51.187 26.349 27.118 1.00 37.02 185 VAL B C 1
ATOM 2863 O O . VAL B 1 164 ? 52.344 26.121 27.436 1.00 35.91 185 VAL B O 1
ATOM 2867 N N . GLU B 1 165 ? 50.654 25.939 25.966 1.00 37.19 186 GLU B N 1
ATOM 2868 C CA . GLU B 1 165 ? 51.347 25.084 25.015 1.00 37.05 186 GLU B CA 1
ATOM 2869 C C . GLU B 1 165 ? 51.367 25.768 23.638 1.00 35.11 186 GLU B C 1
ATOM 2870 O O . GLU B 1 165 ? 50.444 26.501 23.301 1.00 34.35 186 GLU B O 1
ATOM 2876 N N . GLY B 1 166 ? 52.416 25.512 22.846 1.00 33.27 187 GLY B N 1
ATOM 2877 C CA . GLY B 1 166 ? 52.575 26.136 21.528 1.00 32.23 187 GLY B CA 1
ATOM 2878 C C . GLY B 1 166 ? 53.266 25.232 20.518 1.00 31.30 187 GLY B C 1
ATOM 2879 O O . GLY B 1 166 ? 53.977 24.310 20.872 1.00 31.25 187 GLY B O 1
ATOM 2880 N N . TYR B 1 167 ? 53.047 25.522 19.236 1.00 30.60 188 TYR B N 1
ATOM 2881 C CA . TYR B 1 167 ? 53.657 24.785 18.128 1.00 30.55 188 TYR B CA 1
ATOM 2882 C C . TYR B 1 167 ? 53.950 25.778 17.004 1.00 29.67 188 TYR B C 1
ATOM 2883 O O . TYR B 1 167 ? 53.104 26.618 16.694 1.00 29.71 188 TYR B O 1
ATOM 2892 N N . ALA B 1 168 ? 55.144 25.687 16.418 1.00 29.50 189 ALA B N 1
ATOM 2893 C CA . ALA B 1 168 ? 55.467 26.489 15.239 1.00 30.15 189 ALA B CA 1
ATOM 2894 C C . ALA B 1 168 ? 56.238 25.643 14.223 1.00 30.71 189 ALA B C 1
ATOM 2895 O O . ALA B 1 168 ? 56.984 24.749 14.586 1.00 30.60 189 ALA B O 1
ATOM 2897 N N . GLN B 1 169 ? 56.047 25.987 12.947 1.00 31.95 190 GLN B N 1
ATOM 2898 C CA . GLN B 1 169 ? 56.568 25.248 11.807 1.00 34.22 190 GLN B CA 1
ATOM 2899 C C . GLN B 1 169 ? 56.941 26.271 10.726 1.00 32.55 190 GLN B C 1
ATOM 2900 O O . GLN B 1 169 ? 56.148 27.140 10.418 1.00 31.90 190 GLN B O 1
ATOM 2906 N N . CYS B 1 170 ? 58.175 26.206 10.221 1.00 33.06 191 CYS B N 1
ATOM 2907 C CA . CYS B 1 170 ? 58.582 26.956 9.016 1.00 33.65 191 CYS B CA 1
ATOM 2908 C C . CYS B 1 170 ? 58.572 26.032 7.802 1.00 33.18 191 CYS B C 1
ATOM 2909 O O . CYS B 1 170 ? 59.082 24.927 7.864 1.00 34.56 191 CYS B O 1
ATOM 2912 N N . VAL B 1 171 ? 58.026 26.517 6.690 1.00 33.01 192 VAL B N 1
ATOM 2913 C CA . VAL B 1 171 ? 58.074 25.758 5.442 1.00 33.70 192 VAL B CA 1
ATOM 2914 C C . VAL B 1 171 ? 59.542 25.683 5.008 1.00 33.17 192 VAL B C 1
ATOM 2915 O O . VAL B 1 171 ? 60.295 26.628 5.141 1.00 32.56 192 VAL B O 1
ATOM 2919 N N . GLY B 1 172 ? 59.937 24.507 4.528 1.00 34.80 193 GLY B N 1
ATOM 2920 C CA . GLY B 1 172 ? 61.330 24.112 4.400 1.00 35.27 193 GLY B CA 1
ATOM 2921 C C . GLY B 1 172 ? 62.044 24.764 3.227 1.00 35.51 193 GLY B C 1
ATOM 2922 O O . GLY B 1 172 ? 63.205 24.472 3.015 1.00 36.25 193 GLY B O 1
ATOM 2923 N N . ASP B 1 173 ? 61.369 25.646 2.476 1.00 35.58 194 ASP B N 1
ATOM 2924 C CA . ASP B 1 173 ? 62.041 26.431 1.427 1.00 36.59 194 ASP B CA 1
ATOM 2925 C C . ASP B 1 173 ? 62.641 27.722 2.005 1.00 36.26 194 ASP B C 1
ATOM 2926 O O . ASP B 1 173 ? 63.258 28.464 1.275 1.00 36.40 194 ASP B O 1
ATOM 2931 N N . LEU B 1 174 ? 62.473 27.989 3.311 1.00 36.38 195 LEU B N 1
ATOM 2932 C CA . LEU B 1 174 ? 63.055 29.198 3.929 1.00 36.25 195 LEU B CA 1
ATOM 2933 C C . LEU B 1 174 ? 64.481 28.933 4.447 1.00 37.12 195 LEU B C 1
ATOM 2934 O O . LEU B 1 174 ? 64.764 27.912 5.089 1.00 38.15 195 LEU B O 1
ATOM 2939 N N . SER B 1 175 ? 65.377 29.889 4.182 1.00 37.65 196 SER B N 1
ATOM 2940 C CA . SER B 1 175 ? 66.631 30.009 4.910 1.00 38.38 196 SER B CA 1
ATOM 2941 C C . SER B 1 175 ? 66.328 30.197 6.397 1.00 37.56 196 SER B C 1
ATOM 2942 O O . SER B 1 175 ? 65.256 30.685 6.746 1.00 36.19 196 SER B O 1
ATOM 2945 N N . PRO B 1 176 ? 67.254 29.826 7.314 1.00 37.64 197 PRO B N 1
ATOM 2946 C CA . PRO B 1 176 ? 67.064 30.062 8.743 1.00 37.55 197 PRO B CA 1
ATOM 2947 C C . PRO B 1 176 ? 66.688 31.504 9.122 1.00 37.27 197 PRO B C 1
ATOM 2948 O O . PRO B 1 176 ? 65.840 31.694 10.001 1.00 35.91 197 PRO B O 1
ATOM 2952 N N . SER B 1 177 ? 67.330 32.494 8.485 1.00 37.60 198 SER B N 1
ATOM 2953 C CA A SER B 1 177 ? 67.070 33.920 8.730 0.60 38.51 198 SER B CA 1
ATOM 2954 C CA B SER B 1 177 ? 67.062 33.900 8.787 0.40 38.03 198 SER B CA 1
ATOM 2955 C C . SER B 1 177 ? 65.586 34.212 8.499 1.00 37.33 198 SER B C 1
ATOM 2956 O O . SER B 1 177 ? 64.883 34.744 9.366 1.00 36.58 198 SER B O 1
ATOM 2961 N N . ASP B 1 178 ? 65.128 33.841 7.298 1.00 36.85 199 ASP B N 1
ATOM 2962 C CA . ASP B 1 178 ? 63.769 34.091 6.846 1.00 36.62 199 ASP B CA 1
ATOM 2963 C C . ASP B 1 178 ? 62.758 33.307 7.705 1.00 34.59 199 ASP B C 1
ATOM 2964 O O . ASP B 1 178 ? 61.642 33.761 7.902 1.00 33.61 199 ASP B O 1
ATOM 2969 N N . CYS B 1 179 ? 63.139 32.132 8.213 1.00 34.55 200 CYS B N 1
ATOM 2970 C CA . CYS B 1 179 ? 62.267 31.355 9.113 1.00 33.99 200 CYS B CA 1
ATOM 2971 C C . CYS B 1 179 ? 62.029 32.158 10.404 1.00 33.48 200 CYS B C 1
ATOM 2972 O O . CYS B 1 179 ? 60.890 32.418 10.777 1.00 33.01 200 CYS B O 1
ATOM 2975 N N . THR B 1 180 ? 63.115 32.608 11.039 1.00 33.57 201 THR B N 1
ATOM 2976 C CA . THR B 1 180 ? 63.051 33.446 12.235 1.00 34.08 201 THR B CA 1
ATOM 2977 C C . THR B 1 180 ? 62.166 34.673 11.973 1.00 34.53 201 THR B C 1
ATOM 2978 O O . THR B 1 180 ? 61.345 35.042 12.825 1.00 34.87 201 THR B O 1
ATOM 2982 N N . ALA B 1 181 ? 62.343 35.316 10.810 1.00 34.47 202 ALA B N 1
ATOM 2983 C CA . ALA B 1 181 ? 61.602 36.543 10.471 1.00 35.33 202 ALA B CA 1
ATOM 2984 C C . ALA B 1 181 ? 60.105 36.234 10.277 1.00 34.44 202 ALA B C 1
ATOM 2985 O O . ALA B 1 181 ? 59.242 37.021 10.684 1.00 35.01 202 ALA B O 1
ATOM 2987 N N . CYS B 1 182 ? 59.798 35.098 9.641 1.00 33.18 203 CYS B N 1
ATOM 2988 C CA . CYS B 1 182 ? 58.424 34.741 9.341 1.00 33.39 203 CYS B CA 1
ATOM 2989 C C . CYS B 1 182 ? 57.684 34.465 10.662 1.00 31.81 203 CYS B C 1
ATOM 2990 O O . CYS B 1 182 ? 56.596 34.980 10.876 1.00 31.64 203 CYS B O 1
ATOM 2993 N N . LEU B 1 183 ? 58.296 33.660 11.535 1.00 30.43 204 LEU B N 1
ATOM 2994 C CA . LEU B 1 183 ? 57.714 33.288 12.834 1.00 30.66 204 LEU B CA 1
ATOM 2995 C C . LEU B 1 183 ? 57.557 34.531 13.720 1.00 31.82 204 LEU B C 1
ATOM 2996 O O . LEU B 1 183 ? 56.575 34.649 14.449 1.00 33.37 204 LEU B O 1
ATOM 3001 N N . ALA B 1 184 ? 58.536 35.438 13.659 1.00 33.23 205 ALA B N 1
ATOM 3002 C CA . ALA B 1 184 ? 58.481 36.732 14.351 1.00 35.31 205 ALA B CA 1
ATOM 3003 C C . ALA B 1 184 ? 57.176 37.461 13.994 1.00 36.03 205 ALA B C 1
ATOM 3004 O O . ALA B 1 184 ? 56.450 37.923 14.883 1.00 35.85 205 ALA B O 1
ATOM 3006 N N . GLU B 1 185 ? 56.879 37.537 12.690 1.00 36.37 206 GLU B N 1
ATOM 3007 C CA . GLU B 1 185 ? 55.657 38.176 12.188 1.00 38.08 206 GLU B CA 1
ATOM 3008 C C . GLU B 1 185 ? 54.418 37.381 12.642 1.00 36.81 206 GLU B C 1
ATOM 3009 O O . GLU B 1 185 ? 53.399 37.981 12.993 1.00 38.12 206 GLU B O 1
ATOM 3015 N N . SER B 1 186 ? 54.505 36.044 12.614 1.00 35.20 207 SER B N 1
ATOM 3016 C CA . SER B 1 186 ? 53.434 35.133 13.064 1.00 35.36 207 SER B CA 1
ATOM 3017 C C . SER B 1 186 ? 53.005 35.461 14.496 1.00 35.22 207 SER B C 1
ATOM 3018 O O . SER B 1 186 ? 51.827 35.574 14.792 1.00 35.48 207 SER B O 1
ATOM 3021 N N . VAL B 1 187 ? 53.997 35.529 15.379 1.00 34.45 208 VAL B N 1
ATOM 3022 C CA . VAL B 1 187 ? 53.794 35.783 16.786 1.00 35.60 208 VAL B CA 1
ATOM 3023 C C . VAL B 1 187 ? 53.205 37.188 16.958 1.00 36.60 208 VAL B C 1
ATOM 3024 O O . VAL B 1 187 ? 52.270 37.376 17.744 1.00 36.36 208 VAL B O 1
ATOM 3028 N N . GLY B 1 188 ? 53.748 38.155 16.203 1.00 37.42 209 GLY B N 1
ATOM 3029 C CA . GLY B 1 188 ? 53.230 39.511 16.171 1.00 38.66 209 GLY B CA 1
ATOM 3030 C C . GLY B 1 188 ? 51.732 39.518 15.926 1.00 38.84 209 GLY B C 1
ATOM 3031 O O . GLY B 1 188 ? 50.987 40.215 16.603 1.00 39.02 209 GLY B O 1
ATOM 3032 N N . LYS B 1 189 ? 51.296 38.701 14.960 1.00 38.30 210 LYS B N 1
ATOM 3033 C CA . LYS B 1 189 ? 49.909 38.663 14.529 1.00 39.62 210 LYS B CA 1
ATOM 3034 C C . LYS B 1 189 ? 49.037 37.983 15.590 1.00 37.61 210 LYS B C 1
ATOM 3035 O O . LYS B 1 189 ? 47.923 38.437 15.853 1.00 38.14 210 LYS B O 1
ATOM 3041 N N . LEU B 1 190 ? 49.534 36.875 16.152 1.00 35.71 211 LEU B N 1
ATOM 3042 C CA . LEU B 1 190 ? 48.869 36.175 17.264 1.00 35.41 211 LEU B CA 1
ATOM 3043 C C . LEU B 1 190 ? 48.559 37.180 18.384 1.00 37.42 211 LEU B C 1
ATOM 3044 O O . LEU B 1 190 ? 47.440 37.202 18.889 1.00 38.14 211 LEU B O 1
ATOM 3049 N N . LYS B 1 191 ? 49.545 38.012 18.747 1.00 38.90 212 LYS B N 1
ATOM 3050 C CA . LYS B 1 191 ? 49.386 38.999 19.832 1.00 41.79 212 LYS B CA 1
ATOM 3051 C C . LYS B 1 191 ? 48.360 40.061 19.434 1.00 43.71 212 LYS B C 1
ATOM 3052 O O . LYS B 1 191 ? 47.511 40.423 20.236 1.00 44.92 212 LYS B O 1
ATOM 3058 N N . ASN B 1 192 ? 48.457 40.563 18.200 1.00 44.85 213 ASN B N 1
ATOM 3059 C CA . ASN B 1 192 ? 47.691 41.740 17.799 1.00 48.35 213 ASN B CA 1
ATOM 3060 C C . ASN B 1 192 ? 46.251 41.361 17.420 1.00 47.90 213 ASN B C 1
ATOM 3061 O O . ASN B 1 192 ? 45.346 42.130 17.689 1.00 49.56 213 ASN B O 1
ATOM 3066 N N . LEU B 1 193 ? 46.037 40.182 16.822 1.00 46.30 214 LEU B N 1
ATOM 3067 C CA . LEU B 1 193 ? 44.690 39.800 16.326 1.00 47.15 214 LEU B CA 1
ATOM 3068 C C . LEU B 1 193 ? 43.897 38.992 17.371 1.00 46.11 214 LEU B C 1
ATOM 3069 O O . LEU B 1 193 ? 42.670 38.967 17.314 1.00 47.62 214 LEU B O 1
ATOM 3074 N N . CYS B 1 194 ? 44.591 38.328 18.305 1.00 44.49 215 CYS B N 1
ATOM 3075 C CA . CYS B 1 194 ? 43.973 37.391 19.267 1.00 43.79 215 CYS B CA 1
ATOM 3076 C C . CYS B 1 194 ? 44.478 37.693 20.685 1.00 43.18 215 CYS B C 1
ATOM 3077 O O . CYS B 1 194 ? 44.990 36.812 21.377 1.00 42.41 215 CYS B O 1
ATOM 3080 N N . GLY B 1 195 ? 44.345 38.955 21.094 1.00 43.92 216 GLY B N 1
ATOM 3081 C CA . GLY B 1 195 ? 44.945 39.484 22.309 1.00 43.91 216 GLY B CA 1
ATOM 3082 C C . GLY B 1 195 ? 44.682 38.627 23.540 1.00 42.10 216 GLY B C 1
ATOM 3083 O O . GLY B 1 195 ? 45.620 38.280 24.247 1.00 42.72 216 GLY B O 1
ATOM 3084 N N . SER B 1 196 ? 43.413 38.287 23.785 1.00 41.01 217 SER B N 1
ATOM 3085 C CA . SER B 1 196 ? 42.961 37.698 25.062 1.00 40.73 217 SER B CA 1
ATOM 3086 C C . SER B 1 196 ? 42.536 36.231 24.907 1.00 38.67 217 SER B C 1
ATOM 3087 O O . SER B 1 196 ? 42.055 35.635 25.873 1.00 38.53 217 SER B O 1
ATOM 3090 N N . ALA B 1 197 ? 42.720 35.661 23.707 1.00 36.94 218 ALA B N 1
ATOM 3091 C CA . ALA B 1 197 ? 42.277 34.299 23.368 1.00 35.68 218 ALA B CA 1
ATOM 3092 C C . ALA B 1 197 ? 43.035 33.262 24.204 1.00 34.77 218 ALA B C 1
ATOM 3093 O O . ALA B 1 197 ? 44.239 33.388 24.433 1.00 34.53 218 ALA B O 1
ATOM 3095 N N . VAL B 1 198 ? 42.316 32.223 24.635 1.00 35.22 219 VAL B N 1
ATOM 3096 C CA . VAL B 1 198 ? 42.902 31.088 25.348 1.00 35.59 219 VAL B CA 1
ATOM 3097 C C . VAL B 1 198 ? 43.688 30.221 24.355 1.00 34.52 219 VAL B C 1
ATOM 3098 O O . VAL B 1 198 ? 44.589 29.483 24.756 1.00 33.98 219 VAL B O 1
ATOM 3102 N N . ALA B 1 199 ? 43.338 30.326 23.065 1.00 33.84 220 ALA B N 1
ATOM 3103 C CA . ALA B 1 199 ? 43.955 29.555 21.998 1.00 33.61 220 ALA B CA 1
ATOM 3104 C C . ALA B 1 199 ? 43.782 30.308 20.678 1.00 33.57 220 ALA B C 1
ATOM 3105 O O . ALA B 1 199 ? 42.723 30.854 20.401 1.00 33.86 220 ALA B O 1
ATOM 3107 N N . ALA B 1 200 ? 44.843 30.325 19.871 1.00 33.38 221 ALA B N 1
ATOM 3108 C CA . ALA B 1 200 ? 44.811 30.976 18.571 1.00 33.29 221 ALA B CA 1
ATOM 3109 C C . ALA B 1 200 ? 45.826 30.321 17.628 1.00 32.88 221 ALA B C 1
ATOM 3110 O O . ALA B 1 200 ? 46.744 29.668 18.078 1.00 31.83 221 ALA B O 1
ATOM 3112 N N . GLU B 1 201 ? 45.615 30.515 16.319 1.00 35.03 222 GLU B N 1
ATOM 3113 C CA . GLU B 1 201 ? 46.510 30.079 15.243 1.00 34.86 222 GLU B CA 1
ATOM 3114 C C . GLU B 1 201 ? 46.639 31.196 14.205 1.00 33.67 222 GLU B C 1
ATOM 3115 O O . GLU B 1 201 ? 45.662 31.827 13.855 1.00 34.07 222 GLU B O 1
ATOM 3121 N N . VAL B 1 202 ? 47.846 31.357 13.667 1.00 32.98 223 VAL B N 1
ATOM 3122 C CA . VAL B 1 202 ? 48.106 32.195 12.521 1.00 32.87 223 VAL B CA 1
ATOM 3123 C C . VAL B 1 202 ? 48.942 31.396 11.523 1.00 32.73 223 VAL B C 1
ATOM 3124 O O . VAL B 1 202 ? 49.988 30.835 11.874 1.00 31.37 223 VAL B O 1
ATOM 3128 N N . TYR B 1 203 ? 48.472 31.393 10.272 1.00 33.40 224 TYR B N 1
ATOM 3129 C CA . TYR B 1 203 ? 49.164 30.790 9.166 1.00 33.87 224 TYR B CA 1
ATOM 3130 C C . TYR B 1 203 ? 49.570 31.903 8.193 1.00 33.90 224 TYR B C 1
ATOM 3131 O O . TYR B 1 203 ? 48.710 32.589 7.648 1.00 35.31 224 TYR B O 1
ATOM 3140 N N . LEU B 1 204 ? 50.884 32.090 8.030 1.00 32.42 225 LEU B N 1
ATOM 3141 C CA . LEU B 1 204 ? 51.458 32.960 6.998 1.00 33.42 225 LEU B CA 1
ATOM 3142 C C . LEU B 1 204 ? 51.830 32.101 5.792 1.00 33.51 225 LEU B C 1
ATOM 3143 O O . LEU B 1 204 ? 51.733 30.895 5.848 1.00 33.10 225 LEU B O 1
ATOM 3148 N N . ALA B 1 205 ? 52.273 32.742 4.712 1.00 35.77 226 ALA B N 1
ATOM 3149 C CA . ALA B 1 205 ? 52.563 32.045 3.455 1.00 36.77 226 ALA B CA 1
ATOM 3150 C C . ALA B 1 205 ? 53.617 30.947 3.662 1.00 35.39 226 ALA B C 1
ATOM 3151 O O . ALA B 1 205 ? 53.504 29.897 3.049 1.00 36.38 226 ALA B O 1
ATOM 3153 N N . GLN B 1 206 ? 54.618 31.180 4.524 1.00 33.93 227 GLN B N 1
ATOM 3154 C CA . GLN B 1 206 ? 55.791 30.287 4.617 1.00 33.87 227 GLN B CA 1
ATOM 3155 C C . GLN B 1 206 ? 56.022 29.743 6.040 1.00 33.02 227 GLN B C 1
ATOM 3156 O O . GLN B 1 206 ? 57.033 29.083 6.286 1.00 31.77 227 GLN B O 1
ATOM 3162 N N . CYS B 1 207 ? 55.097 30.002 6.973 1.00 33.12 228 CYS B N 1
ATOM 3163 C CA . CYS B 1 207 ? 55.213 29.483 8.342 1.00 32.16 228 CYS B CA 1
ATOM 3164 C C . CYS B 1 207 ? 53.854 29.547 9.044 1.00 31.65 228 CYS B C 1
ATOM 3165 O O . CYS B 1 207 ? 52.901 30.159 8.525 1.00 32.23 228 CYS B O 1
ATOM 3168 N N . TYR B 1 208 ? 53.775 28.912 10.220 1.00 30.03 229 TYR B N 1
ATOM 3169 C CA . TYR B 1 208 ? 52.619 29.061 11.098 1.00 29.98 229 TYR B CA 1
ATOM 3170 C C . TYR B 1 208 ? 53.023 28.862 12.571 1.00 28.86 229 TYR B C 1
ATOM 3171 O O . TYR B 1 208 ? 54.045 28.252 12.894 1.00 27.07 229 TYR B O 1
ATOM 3180 N N . ALA B 1 209 ? 52.196 29.431 13.450 1.00 28.70 230 ALA B N 1
ATOM 3181 C CA . ALA B 1 209 ? 52.370 29.327 14.877 1.00 28.89 230 ALA B CA 1
ATOM 3182 C C . ALA B 1 209 ? 50.993 29.247 15.542 1.00 30.11 230 ALA B C 1
ATOM 3183 O O . ALA B 1 209 ? 50.034 29.878 15.087 1.00 29.54 230 ALA B O 1
ATOM 3185 N N . ARG B 1 210 ? 50.929 28.440 16.608 1.00 31.75 231 ARG B N 1
ATOM 3186 C CA . ARG B 1 210 ? 49.709 28.123 17.353 1.00 33.73 231 ARG B CA 1
ATOM 3187 C C . ARG B 1 210 ? 50.037 28.121 18.849 1.00 31.64 231 ARG B C 1
ATOM 3188 O O . ARG B 1 210 ? 51.143 27.793 19.239 1.00 30.76 231 ARG B O 1
ATOM 3196 N N . TYR B 1 211 ? 49.049 28.439 19.675 1.00 31.05 232 TYR B N 1
ATOM 3197 C CA . TYR B 1 211 ? 49.175 28.240 21.112 1.00 31.63 232 TYR B CA 1
ATOM 3198 C C . TYR B 1 211 ? 47.788 27.929 21.664 1.00 32.68 232 TYR B C 1
ATOM 3199 O O . TYR B 1 211 ? 46.783 28.354 21.081 1.00 31.70 232 TYR B O 1
ATOM 3208 N N . TRP B 1 212 ? 47.761 27.202 22.786 1.00 33.91 233 TRP B N 1
ATOM 3209 C CA . TRP B 1 212 ? 46.540 26.819 23.436 1.00 36.09 233 TRP B CA 1
ATOM 3210 C C . TRP B 1 212 ? 46.801 26.543 24.929 1.00 38.87 233 TRP B C 1
ATOM 3211 O O . TRP B 1 212 ? 47.873 26.072 25.318 1.00 38.48 233 TRP B O 1
ATOM 3222 N N . GLY B 1 213 ? 45.813 26.883 25.760 1.00 42.10 234 GLY B N 1
ATOM 3223 C CA . GLY B 1 213 ? 45.793 26.509 27.171 1.00 46.82 234 GLY B CA 1
ATOM 3224 C C . GLY B 1 213 ? 45.438 25.039 27.346 1.00 51.22 234 GLY B C 1
ATOM 3225 O O . GLY B 1 213 ? 44.517 24.550 26.695 1.00 52.62 234 GLY B O 1
ATOM 3226 N N . SER B 1 214 ? 46.201 24.333 28.192 1.00 56.23 235 SER B N 1
ATOM 3227 C CA . SER B 1 214 ? 45.919 22.948 28.588 1.00 61.57 235 SER B CA 1
ATOM 3228 C C . SER B 1 214 ? 44.560 22.890 29.304 1.00 65.55 235 SER B C 1
ATOM 3229 O O . SER B 1 214 ? 43.567 22.429 28.722 1.00 67.84 235 SER B O 1
ATOM 3232 N N . GLY B 1 215 ? 44.511 23.396 30.545 1.00 67.52 236 GLY B N 1
ATOM 3233 C CA . GLY B 1 215 ? 43.292 23.375 31.370 1.00 70.20 236 GLY B CA 1
ATOM 3234 C C . GLY B 1 215 ? 42.362 24.536 31.050 1.00 68.28 236 GLY B C 1
ATOM 3235 O O . GLY B 1 215 ? 41.451 24.835 31.828 1.00 68.15 236 GLY B O 1
ATOM 3236 N N . SER C 1 5 ? 42.820 67.972 -13.343 1.00 83.67 26 SER C N 1
ATOM 3237 C CA . SER C 1 5 ? 43.318 66.557 -13.177 1.00 80.00 26 SER C CA 1
ATOM 3238 C C . SER C 1 5 ? 43.335 66.140 -11.689 1.00 77.28 26 SER C C 1
ATOM 3239 O O . SER C 1 5 ? 44.410 65.886 -11.109 1.00 75.06 26 SER C O 1
ATOM 3242 N N . HIS C 1 6 ? 42.138 66.055 -11.078 1.00 74.51 27 HIS C N 1
ATOM 3243 C CA . HIS C 1 6 ? 41.968 65.604 -9.688 1.00 70.14 27 HIS C CA 1
ATOM 3244 C C . HIS C 1 6 ? 40.824 64.584 -9.563 1.00 65.63 27 HIS C C 1
ATOM 3245 O O . HIS C 1 6 ? 40.281 64.426 -8.481 1.00 64.89 27 HIS C O 1
ATOM 3252 N N . ILE C 1 7 ? 40.489 63.869 -10.646 1.00 61.97 28 ILE C N 1
ATOM 3253 C CA . ILE C 1 7 ? 39.388 62.889 -10.612 1.00 58.96 28 ILE C CA 1
ATOM 3254 C C . ILE C 1 7 ? 39.908 61.578 -10.007 1.00 53.62 28 ILE C C 1
ATOM 3255 O O . ILE C 1 7 ? 41.069 61.213 -10.179 1.00 51.57 28 ILE C O 1
ATOM 3260 N N . PHE C 1 8 ? 39.005 60.889 -9.304 1.00 51.32 29 PHE C N 1
ATOM 3261 C CA . PHE C 1 8 ? 39.279 59.694 -8.532 1.00 48.62 29 PHE C CA 1
ATOM 3262 C C . PHE C 1 8 ? 39.575 58.524 -9.475 1.00 47.60 29 PHE C C 1
ATOM 3263 O O . PHE C 1 8 ? 38.862 58.328 -10.451 1.00 48.72 29 PHE C O 1
ATOM 3271 N N . ILE C 1 9 ? 40.623 57.747 -9.168 1.00 45.36 30 ILE C N 1
ATOM 3272 C CA . ILE C 1 9 ? 40.916 56.519 -9.898 1.00 44.51 30 ILE C CA 1
ATOM 3273 C C . ILE C 1 9 ? 40.645 55.322 -8.978 1.00 43.91 30 ILE C C 1
ATOM 3274 O O . ILE C 1 9 ? 39.827 54.476 -9.301 1.00 44.79 30 ILE C O 1
ATOM 3279 N N . TYR C 1 10 ? 41.343 55.247 -7.839 1.00 42.20 31 TYR C N 1
ATOM 3280 C CA . TYR C 1 10 ? 41.162 54.129 -6.912 1.00 42.21 31 TYR C CA 1
ATOM 3281 C C . TYR C 1 10 ? 41.660 54.533 -5.516 1.00 41.28 31 TYR C C 1
ATOM 3282 O O . TYR C 1 10 ? 42.539 55.381 -5.379 1.00 39.40 31 TYR C O 1
ATOM 3291 N N . GLY C 1 11 ? 41.059 53.906 -4.502 1.00 42.51 32 GLY C N 1
ATOM 3292 C CA . GLY C 1 11 ? 41.463 54.030 -3.100 1.00 43.13 32 GLY C CA 1
ATOM 3293 C C . GLY C 1 11 ? 41.353 52.690 -2.392 1.00 45.01 32 GLY C C 1
ATOM 3294 O O . GLY C 1 11 ? 40.624 51.802 -2.847 1.00 46.63 32 GLY C O 1
ATOM 3295 N N . GLY C 1 12 ? 42.094 52.533 -1.291 1.00 45.15 33 GLY C N 1
ATOM 3296 C CA . GLY C 1 12 ? 42.109 51.289 -0.541 1.00 47.03 33 GLY C CA 1
ATOM 3297 C C . GLY C 1 12 ? 42.576 51.508 0.882 1.00 47.35 33 GLY C C 1
ATOM 3298 O O . GLY C 1 12 ? 43.494 52.283 1.113 1.00 45.67 33 GLY C O 1
ATOM 3299 N N . CYS C 1 13 ? 41.926 50.825 1.8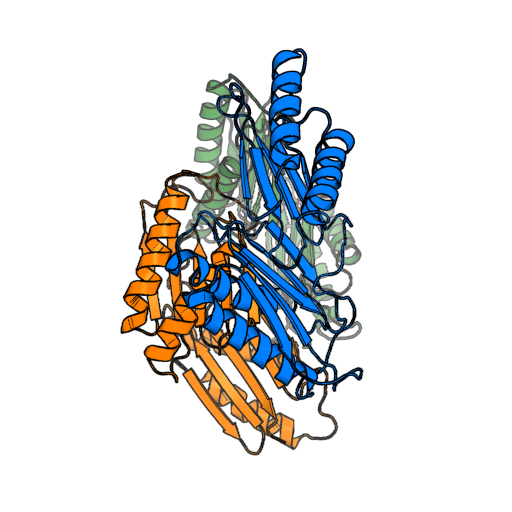30 1.00 50.53 34 CYS C N 1
ATOM 3300 C CA . CYS C 1 13 ? 42.204 50.982 3.256 1.00 51.99 34 CYS C CA 1
ATOM 3301 C C . CYS C 1 13 ? 42.673 49.648 3.830 1.00 53.25 34 CYS C C 1
ATOM 3302 O O . CYS C 1 13 ? 42.298 48.606 3.340 1.00 54.64 34 CYS C O 1
ATOM 3305 N N . SER C 1 14 ? 43.496 49.716 4.879 1.00 53.89 35 SER C N 1
ATOM 3306 C CA . SER C 1 14 ? 43.885 48.540 5.639 1.00 56.26 35 SER C CA 1
ATOM 3307 C C . SER C 1 14 ? 42.657 48.019 6.379 1.00 58.97 35 SER C C 1
ATOM 3308 O O . SER C 1 14 ? 41.837 48.820 6.830 1.00 58.62 35 SER C O 1
ATOM 3311 N N . PRO C 1 15 ? 42.471 46.682 6.490 1.00 62.65 36 PRO C N 1
ATOM 3312 C CA . PRO C 1 15 ? 41.453 46.112 7.379 1.00 65.85 36 PRO C CA 1
ATOM 3313 C C . PRO C 1 15 ? 41.536 46.640 8.824 1.00 66.29 36 PRO C C 1
ATOM 3314 O O . PRO C 1 15 ? 40.508 46.959 9.420 1.00 67.37 36 PRO C O 1
ATOM 3318 N N . GLU C 1 16 ? 42.765 46.739 9.354 1.00 65.77 37 GLU C N 1
ATOM 3319 C CA . GLU C 1 16 ? 43.049 47.162 10.734 1.00 65.48 37 GLU C CA 1
ATOM 3320 C C . GLU C 1 16 ? 42.677 48.638 10.903 1.00 62.54 37 GLU C C 1
ATOM 3321 O O . GLU C 1 16 ? 43.002 49.467 10.051 1.00 60.55 37 GLU C O 1
ATOM 3327 N N . LYS C 1 17 ? 42.000 48.951 12.011 1.00 63.15 38 LYS C N 1
ATOM 3328 C CA . LYS C 1 17 ? 41.521 50.298 12.300 1.00 61.28 38 LYS C CA 1
ATOM 3329 C C . LYS C 1 17 ? 42.097 50.765 13.644 1.00 61.26 38 LYS C C 1
ATOM 3330 O O 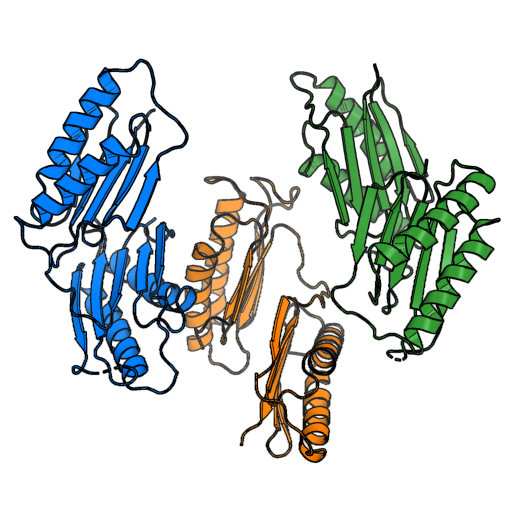. LYS C 1 17 ? 42.230 49.977 14.584 1.00 62.72 38 LYS C O 1
ATOM 3336 N N . TYR C 1 18 ? 42.455 52.051 13.708 1.00 58.90 39 TYR C N 1
ATOM 3337 C CA . TYR C 1 18 ? 42.907 52.699 14.932 1.00 58.61 39 TYR C CA 1
ATOM 3338 C C . TYR C 1 18 ? 41.678 53.288 15.637 1.00 60.51 39 TYR C C 1
ATOM 3339 O O . TYR C 1 18 ? 40.603 53.379 15.030 1.00 60.52 39 TYR C O 1
ATOM 3348 N N . THR C 1 19 ? 41.848 53.668 16.911 1.00 61.52 40 THR C N 1
ATOM 3349 C CA . THR C 1 19 ? 40.807 54.336 17.693 1.00 63.40 40 THR C CA 1
ATOM 3350 C C . THR C 1 19 ? 41.137 55.826 17.805 1.00 62.32 40 THR C C 1
ATOM 3351 O O . THR C 1 19 ? 42.306 56.202 17.878 1.00 60.38 40 THR C O 1
ATOM 3355 N N . PRO C 1 20 ? 40.124 56.725 17.834 1.00 64.02 41 PRO C N 1
ATOM 3356 C CA . PRO C 1 20 ? 40.374 58.164 17.934 1.00 63.34 41 PRO C CA 1
ATOM 3357 C C . PRO C 1 20 ? 41.041 58.532 19.270 1.00 63.66 41 PRO C C 1
ATOM 3358 O O . PRO C 1 20 ? 40.899 57.814 20.251 1.00 64.28 41 PRO C O 1
ATOM 3362 N N . ASN C 1 21 ? 41.773 59.648 19.272 1.00 62.56 42 ASN C N 1
ATOM 3363 C CA . ASN C 1 21 ? 42.378 60.210 20.464 1.00 63.34 42 ASN C CA 1
ATOM 3364 C C . ASN C 1 21 ? 43.511 59.298 20.972 1.00 61.34 42 ASN C C 1
ATOM 3365 O O . ASN C 1 21 ? 43.688 59.122 22.191 1.00 62.51 42 ASN C O 1
ATOM 3370 N N . THR C 1 22 ? 44.281 58.747 20.022 1.00 57.54 43 THR C N 1
ATOM 3371 C CA . THR C 1 22 ? 45.507 57.977 20.257 1.00 55.63 43 THR C CA 1
ATOM 3372 C C . THR C 1 22 ? 46.684 58.752 19.674 1.00 52.80 43 THR C C 1
ATOM 3373 O O . THR C 1 22 ? 46.485 59.694 18.912 1.00 51.87 43 THR C O 1
ATOM 3377 N N . PRO C 1 23 ? 47.948 58.395 20.004 1.00 51.32 44 PRO C N 1
ATOM 3378 C CA . PRO C 1 23 ? 49.103 58.978 19.319 1.00 49.07 44 PRO C CA 1
ATOM 3379 C C . PRO C 1 23 ? 49.177 58.689 17.806 1.00 46.95 44 PRO C C 1
ATOM 3380 O O . PRO C 1 23 ? 49.714 59.514 17.070 1.00 45.25 44 PRO C O 1
ATOM 3384 N N . PHE C 1 24 ? 48.629 57.555 17.338 1.00 46.31 45 PHE C N 1
ATOM 3385 C CA . PHE C 1 24 ? 48.655 57.251 15.900 1.00 44.52 45 PHE C CA 1
ATOM 3386 C C . PHE C 1 24 ? 47.825 58.289 15.139 1.00 43.28 45 PHE C C 1
ATOM 3387 O O . PHE C 1 24 ? 48.281 58.836 14.149 1.00 41.36 45 PHE C O 1
ATOM 3395 N N . GLU C 1 25 ? 46.606 58.552 15.611 1.00 44.20 46 GLU C N 1
ATOM 3396 C CA . GLU C 1 25 ? 45.761 59.571 14.996 1.00 44.24 46 GLU C CA 1
ATOM 3397 C C . GLU C 1 25 ? 46.532 60.898 14.878 1.00 43.55 46 GLU C C 1
ATOM 3398 O O . GLU C 1 25 ? 46.471 61.541 13.817 1.00 43.32 46 GLU C O 1
ATOM 3404 N N . SER C 1 26 ? 47.256 61.291 15.944 1.00 42.55 47 SER C N 1
ATOM 3405 C CA . SER C 1 26 ? 48.062 62.531 15.974 1.00 41.77 47 SER C CA 1
ATOM 3406 C C . SER C 1 26 ? 49.194 62.489 14.945 1.00 39.81 47 SER C C 1
ATOM 3407 O O . SER C 1 26 ? 49.447 63.477 14.286 1.00 39.54 47 SER C O 1
ATOM 3410 N N . ASN C 1 27 ? 49.891 61.355 14.863 1.00 38.93 48 ASN C N 1
ATOM 3411 C CA . ASN C 1 27 ? 51.020 61.181 13.949 1.00 38.69 48 ASN C CA 1
ATOM 3412 C C . ASN C 1 27 ? 50.530 61.204 12.489 1.00 38.64 48 ASN C C 1
ATOM 3413 O O . ASN C 1 27 ? 51.193 61.781 11.611 1.00 38.04 48 ASN C O 1
ATOM 3418 N N . ARG C 1 28 ? 49.373 60.584 12.239 1.00 39.30 49 ARG C N 1
ATOM 3419 C CA . ARG C 1 28 ? 48.732 60.597 10.925 1.00 40.05 49 ARG C CA 1
ATOM 3420 C C . ARG C 1 28 ? 48.440 62.047 10.526 1.00 40.94 49 ARG C C 1
ATOM 3421 O O . ARG C 1 28 ? 48.793 62.468 9.434 1.00 41.17 49 ARG C O 1
ATOM 3429 N N . ASP C 1 29 ? 47.791 62.803 11.417 1.00 41.75 50 ASP C N 1
ATOM 3430 C CA . ASP C 1 29 ? 47.389 64.181 11.110 1.00 42.37 50 ASP C CA 1
ATOM 3431 C C . ASP C 1 29 ? 48.633 65.071 10.883 1.00 40.22 50 ASP C C 1
ATOM 3432 O O . ASP C 1 29 ? 48.589 65.979 10.018 1.00 39.10 50 ASP C O 1
ATOM 3437 N N . THR C 1 30 ? 49.732 64.806 11.616 1.00 38.57 51 THR C N 1
ATOM 3438 C CA . THR C 1 30 ? 51.028 65.512 11.444 1.00 37.46 51 THR C CA 1
ATOM 3439 C C . THR C 1 30 ? 51.642 65.165 10.079 1.00 36.05 51 THR C C 1
ATOM 3440 O O . THR C 1 30 ? 52.188 66.036 9.391 1.00 35.29 51 THR C O 1
ATOM 3444 N N . PHE C 1 31 ? 51.556 63.884 9.708 1.00 35.83 52 PHE C N 1
ATOM 3445 C CA . PHE C 1 31 ? 52.010 63.403 8.417 1.00 34.68 52 PHE C CA 1
ATOM 3446 C C . PHE C 1 31 ? 51.294 64.160 7.287 1.00 34.69 52 PHE C C 1
ATOM 3447 O O . PHE C 1 31 ? 51.964 64.683 6.397 1.00 34.36 52 PHE C O 1
ATOM 3455 N N . LEU C 1 32 ? 49.952 64.225 7.349 1.00 35.53 53 LEU C N 1
ATOM 3456 C CA . LEU C 1 32 ? 49.108 64.832 6.303 1.00 36.11 53 LEU C CA 1
ATOM 3457 C C . LEU C 1 32 ? 49.375 66.338 6.156 1.00 36.64 53 LEU C C 1
ATOM 3458 O O . LEU C 1 32 ? 49.333 66.847 5.041 1.00 36.16 53 LEU C O 1
ATOM 3463 N N . SER C 1 33 ? 49.634 67.052 7.262 1.00 38.06 54 SER C N 1
ATOM 3464 C CA . SER C 1 33 ? 49.957 68.488 7.180 1.00 39.68 54 SER C CA 1
ATOM 3465 C C . SER C 1 33 ? 51.358 68.686 6.571 1.00 38.99 54 SER C C 1
ATOM 3466 O O . SER C 1 33 ? 51.573 69.648 5.839 1.00 40.33 54 SER C O 1
ATOM 3469 N N . SER C 1 34 ? 52.283 67.749 6.818 1.00 38.07 55 SER C N 1
ATOM 3470 C CA . SER C 1 34 ? 53.645 67.803 6.254 1.00 37.85 55 SER C CA 1
ATOM 3471 C C . SER C 1 34 ? 53.610 67.607 4.731 1.00 36.46 55 SER C C 1
ATOM 3472 O O . SER C 1 34 ? 54.360 68.238 3.999 1.00 36.25 55 SER C O 1
ATOM 3475 N N . VAL C 1 35 ? 52.720 66.719 4.283 1.00 35.65 56 VAL C N 1
ATOM 3476 C CA . VAL C 1 35 ? 52.537 66.401 2.874 1.00 35.63 56 VAL C CA 1
ATOM 3477 C C . VAL C 1 35 ? 52.127 67.684 2.134 1.00 36.73 56 VAL C C 1
ATOM 3478 O O . VAL C 1 35 ? 52.685 68.015 1.098 1.00 38.45 56 VAL C O 1
ATOM 3482 N N . VAL C 1 36 ? 51.150 68.403 2.686 1.00 37.46 57 VAL C N 1
ATOM 3483 C CA . VAL C 1 36 ? 50.621 69.628 2.105 1.00 39.68 57 VAL C CA 1
ATOM 3484 C C . VAL C 1 36 ? 51.727 70.691 2.030 1.00 41.12 57 VAL C C 1
ATOM 3485 O O . VAL C 1 36 ? 51.890 71.333 1.008 1.00 42.91 57 VAL C O 1
ATOM 3489 N N . THR C 1 37 ? 52.469 70.867 3.129 1.00 41.61 58 THR C N 1
ATOM 3490 C CA . THR C 1 37 ? 53.621 71.787 3.214 1.00 43.24 58 THR C CA 1
ATOM 3491 C C . THR C 1 37 ? 54.605 71.485 2.072 1.00 42.78 58 THR C C 1
ATOM 3492 O O . THR C 1 37 ? 54.885 72.345 1.245 1.00 45.13 58 THR C O 1
ATOM 3496 N N . SER C 1 38 ? 55.099 70.240 2.053 1.00 40.61 59 SER C N 1
ATOM 3497 C CA . SER C 1 38 ? 56.105 69.726 1.112 1.00 39.86 59 SER C CA 1
ATOM 3498 C C . SER C 1 38 ? 55.666 69.878 -0.352 1.00 41.44 59 SER C C 1
ATOM 3499 O O . SER C 1 38 ? 56.504 70.120 -1.202 1.00 41.86 59 SER C O 1
ATOM 3502 N N . SER C 1 39 ? 54.363 69.705 -0.624 1.00 42.38 60 SER C N 1
ATOM 3503 C CA . SER C 1 39 ? 53.811 69.623 -1.989 1.00 44.20 60 SER C CA 1
ATOM 3504 C C . SER C 1 39 ? 54.009 70.929 -2.772 1.00 48.31 60 SER C C 1
ATOM 3505 O O . SER C 1 39 ? 53.959 70.905 -4.004 1.00 51.09 60 SER C O 1
ATOM 3508 N N . SER C 1 40 ? 54.244 72.051 -2.077 1.00 50.45 61 SER C N 1
ATOM 3509 C CA . SER C 1 40 ? 54.365 73.363 -2.735 1.00 54.75 61 SER C CA 1
ATOM 3510 C C . SER C 1 40 ? 55.718 73.520 -3.454 1.00 56.32 61 SER C C 1
ATOM 3511 O O . SER C 1 40 ? 55.859 74.435 -4.278 1.00 59.80 61 SER C O 1
ATOM 3514 N N . ASP C 1 41 ? 56.702 72.647 -3.172 1.00 53.90 62 ASP C N 1
ATOM 3515 C CA . ASP C 1 41 ? 58.010 72.756 -3.843 1.00 56.15 62 ASP C CA 1
ATOM 3516 C C . ASP C 1 41 ? 58.706 71.397 -4.060 1.00 51.99 62 ASP C C 1
ATOM 3517 O O . ASP C 1 41 ? 59.889 71.354 -4.370 1.00 52.70 62 ASP C O 1
ATOM 3522 N N . ALA C 1 42 ? 57.978 70.287 -3.959 1.00 48.00 63 ALA C N 1
ATOM 3523 C CA . ALA C 1 42 ? 58.513 68.988 -4.359 1.00 45.86 63 ALA C CA 1
ATOM 3524 C C . ALA C 1 42 ? 57.367 68.143 -4.918 1.00 44.70 63 ALA C C 1
ATOM 3525 O O . ALA C 1 42 ? 56.290 68.086 -4.326 1.00 43.01 63 ALA C O 1
ATOM 3527 N N . SER C 1 43 ? 57.620 67.513 -6.070 1.00 45.63 64 SER C N 1
ATOM 3528 C CA . SER C 1 43 ? 56.678 66.594 -6.730 1.00 45.47 64 SER C CA 1
ATOM 3529 C C . SER C 1 43 ? 56.548 65.268 -5.957 1.00 41.89 64 SER C C 1
ATOM 3530 O O . SER C 1 43 ? 55.554 64.561 -6.114 1.00 41.60 64 SER C O 1
ATOM 3533 N N . PHE C 1 44 ? 57.567 64.940 -5.150 1.00 39.36 65 PHE C N 1
ATOM 3534 C CA . PHE C 1 44 ? 57.636 63.709 -4.364 1.00 37.06 65 PHE C CA 1
ATOM 3535 C C . PHE C 1 44 ? 58.303 63.984 -3.005 1.00 35.12 65 PHE C C 1
ATOM 3536 O O . PHE C 1 44 ? 59.238 64.772 -2.898 1.00 35.92 65 PHE C O 1
ATOM 3544 N N . ASN C 1 45 ? 57.828 63.298 -1.963 1.00 32.98 66 ASN C N 1
ATOM 3545 C CA . ASN C 1 45 ? 58.552 63.230 -0.705 1.00 31.79 66 ASN C CA 1
ATOM 3546 C C . ASN C 1 45 ? 58.083 62.016 0.112 1.00 31.03 66 ASN C C 1
ATOM 3547 O O . ASN C 1 45 ? 56.972 61.500 -0.092 1.00 30.92 66 ASN C O 1
ATOM 3552 N N . SER C 1 46 ? 58.950 61.565 1.028 1.00 30.45 67 SER C N 1
ATOM 3553 C CA . SER C 1 46 ? 58.623 60.497 1.962 1.00 30.52 67 SER C CA 1
ATOM 3554 C C . SER C 1 46 ? 58.818 60.999 3.404 1.00 30.49 67 SER C C 1
ATOM 3555 O O . SER C 1 46 ? 59.581 61.933 3.649 1.00 28.75 67 SER C O 1
ATOM 3558 N N . PHE C 1 47 ? 58.089 60.369 4.335 1.00 31.39 68 PHE C N 1
ATOM 3559 C CA . PHE C 1 47 ? 57.977 60.825 5.719 1.00 32.61 68 PHE C CA 1
ATOM 3560 C C . PHE C 1 47 ? 57.880 59.640 6.679 1.00 33.60 68 PHE C C 1
ATOM 3561 O O . PHE C 1 47 ? 57.310 58.609 6.344 1.00 33.90 68 PHE C O 1
ATOM 3569 N N . ALA C 1 48 ? 58.423 59.840 7.886 1.00 34.28 69 ALA C N 1
ATOM 3570 C CA . ALA C 1 48 ? 58.178 58.990 9.033 1.00 35.54 69 ALA C CA 1
ATOM 3571 C C . ALA C 1 48 ? 57.955 59.883 10.256 1.00 36.23 69 ALA C C 1
ATOM 3572 O O . ALA C 1 48 ? 58.662 60.872 10.435 1.00 35.23 69 ALA C O 1
ATOM 3574 N N . VAL C 1 49 ? 56.935 59.533 11.046 1.00 37.93 70 VAL C N 1
ATOM 3575 C CA . VAL C 1 49 ? 56.605 60.174 12.320 1.00 39.97 70 VAL C CA 1
ATOM 3576 C C . VAL C 1 49 ? 56.395 59.080 13.375 1.00 43.02 70 VAL C C 1
ATOM 3577 O O . VAL C 1 49 ? 55.572 58.193 13.160 1.00 42.85 70 VAL C O 1
ATOM 3581 N N . GLY C 1 50 ? 57.113 59.177 14.506 1.00 46.34 71 GLY C N 1
ATOM 3582 C CA . GLY C 1 50 ? 56.957 58.277 15.655 1.00 50.57 71 GLY C CA 1
ATOM 3583 C C . GLY C 1 50 ? 57.906 57.087 15.613 1.00 53.93 71 GLY C C 1
ATOM 3584 O O . GLY C 1 50 ? 58.780 56.995 14.736 1.00 50.99 71 GLY C O 1
ATOM 3585 N N . ASN C 1 51 ? 57.704 56.156 16.560 1.00 60.91 72 ASN C N 1
ATOM 3586 C CA . ASN C 1 51 ? 58.702 55.124 16.932 1.00 67.49 72 ASN C CA 1
ATOM 3587 C C . ASN C 1 51 ? 58.321 53.758 16.339 1.00 72.47 72 ASN C C 1
ATOM 3588 O O . ASN C 1 51 ? 58.735 53.437 15.209 1.00 72.77 72 ASN C O 1
ATOM 3593 N N . ASP C 1 52 ? 57.568 52.948 17.102 1.00 79.57 73 ASP C N 1
ATOM 3594 C CA . ASP C 1 52 ? 57.268 51.559 16.716 1.00 84.22 73 ASP C CA 1
ATOM 3595 C C . ASP C 1 52 ? 56.009 51.077 17.446 1.00 87.98 73 ASP C C 1
ATOM 3596 O O . ASP C 1 52 ? 55.938 51.141 18.672 1.00 92.19 73 ASP C O 1
ATOM 3601 N N . SER C 1 53 ? 55.025 50.601 16.670 1.00 87.73 74 SER C N 1
ATOM 3602 C CA . SER C 1 53 ? 53.855 49.899 17.194 1.00 91.53 74 SER C CA 1
ATOM 3603 C C . SER C 1 53 ? 53.079 50.821 18.145 1.00 91.19 74 SER C C 1
ATOM 3604 O O . SER C 1 53 ? 52.547 50.395 19.172 1.00 95.42 74 SER C O 1
ATOM 3607 N N . SER C 1 59 ? 49.374 54.400 19.172 1.00 65.74 80 SER C N 1
ATOM 3608 C CA . SER C 1 59 ? 50.727 54.798 19.624 1.00 65.96 80 SER C CA 1
ATOM 3609 C C . SER C 1 59 ? 51.758 54.747 18.482 1.00 60.83 80 SER C C 1
ATOM 3610 O O . SER C 1 59 ? 52.859 55.297 18.579 1.00 59.83 80 SER C O 1
ATOM 3613 N N . SER C 1 60 ? 51.386 54.106 17.379 1.00 57.98 81 SER C N 1
ATOM 3614 C CA . SER C 1 60 ? 52.333 53.675 16.413 1.00 54.35 81 SER C CA 1
ATOM 3615 C C . SER C 1 60 ? 52.815 54.835 15.520 1.00 50.11 81 SER C C 1
ATOM 3616 O O . SER C 1 60 ? 52.246 55.953 15.478 1.00 49.23 81 SER C O 1
ATOM 3619 N N . ALA C 1 61 ? 53.920 54.535 14.832 1.00 46.89 82 ALA C N 1
ATOM 3620 C CA . ALA C 1 61 ? 54.520 55.371 13.841 1.00 44.19 82 ALA C CA 1
ATOM 3621 C C . ALA C 1 61 ? 53.671 55.380 12.561 1.00 41.47 82 ALA C C 1
ATOM 3622 O O . ALA C 1 61 ? 52.936 54.443 12.280 1.00 40.94 82 ALA C O 1
ATOM 3624 N N . VAL C 1 62 ? 53.823 56.463 11.791 1.00 40.20 83 VAL C N 1
ATOM 3625 C CA . VAL C 1 62 ? 53.275 56.614 10.466 1.00 38.19 83 VAL C CA 1
ATOM 3626 C C . VAL C 1 62 ? 54.439 56.717 9.476 1.00 36.38 83 VAL C C 1
ATOM 3627 O O . VAL C 1 62 ? 55.387 57.474 9.692 1.00 37.31 83 VAL C O 1
ATOM 3631 N N . PHE C 1 63 ? 54.326 55.953 8.393 1.00 33.97 84 PHE C N 1
ATOM 3632 C CA . PHE C 1 63 ? 55.229 55.978 7.267 1.00 32.50 84 PHE C CA 1
ATOM 3633 C C . PHE C 1 63 ? 54.391 56.287 6.025 1.00 31.02 84 PHE C C 1
ATOM 3634 O O . PHE C 1 63 ? 53.328 55.697 5.836 1.00 30.46 84 PHE C O 1
ATOM 3642 N N . GLY C 1 64 ? 54.848 57.226 5.195 1.00 30.31 85 GLY C N 1
ATOM 3643 C CA . GLY C 1 64 ? 54.070 57.584 4.026 1.00 29.65 85 GLY C CA 1
ATOM 3644 C C . GLY C 1 64 ? 54.842 58.384 3.000 1.00 29.30 85 GLY C C 1
ATOM 3645 O O . GLY C 1 64 ? 55.968 58.825 3.222 1.00 29.00 85 GLY C O 1
ATOM 3646 N N . LEU C 1 65 ? 54.196 58.560 1.846 1.00 29.59 86 LEU C N 1
ATOM 3647 C CA . LEU C 1 65 ? 54.738 59.363 0.779 1.00 29.54 86 LEU C CA 1
ATOM 3648 C C . LEU C 1 65 ? 53.595 59.930 -0.069 1.00 30.28 86 LEU C C 1
ATOM 3649 O O . LEU C 1 65 ? 52.421 59.540 0.073 1.00 30.17 86 LEU C O 1
ATOM 3654 N N . TYR C 1 66 ? 53.966 60.869 -0.948 1.00 31.30 87 TYR C N 1
ATOM 3655 C CA . TYR C 1 66 ? 53.098 61.378 -1.994 1.00 31.39 87 TYR C CA 1
ATOM 3656 C C . TYR C 1 66 ? 53.934 61.467 -3.279 1.00 32.31 87 TYR C C 1
ATOM 3657 O O . TYR C 1 66 ? 55.160 61.524 -3.235 1.00 32.27 87 TYR C O 1
ATOM 3666 N N . GLN C 1 67 ? 53.246 61.475 -4.421 1.00 33.16 88 GLN C N 1
ATOM 3667 C CA . GLN C 1 67 ? 53.885 61.548 -5.750 1.00 34.69 88 GLN C CA 1
ATOM 3668 C C . GLN C 1 67 ? 52.892 62.198 -6.708 1.00 35.97 88 GLN C C 1
ATOM 3669 O O . GLN C 1 67 ? 51.867 61.596 -6.994 1.00 35.51 88 GLN C O 1
ATOM 3675 N N . CYS C 1 68 ? 53.184 63.431 -7.139 1.00 38.45 89 CYS C N 1
ATOM 3676 C CA . CYS C 1 68 ? 52.442 64.095 -8.223 1.00 41.90 89 CYS C CA 1
ATOM 3677 C C . CYS C 1 68 ? 53.036 63.687 -9.574 1.00 44.28 89 CYS C C 1
ATOM 3678 O O . CYS C 1 68 ? 54.158 63.205 -9.631 1.00 43.97 89 CYS C O 1
ATOM 3681 N N . ARG C 1 69 ? 52.281 63.902 -10.654 1.00 47.77 90 ARG C N 1
ATOM 3682 C CA . ARG C 1 69 ? 52.819 63.743 -12.014 1.00 52.03 90 ARG C CA 1
ATOM 3683 C C . ARG C 1 69 ? 53.908 64.797 -12.242 1.00 55.05 90 ARG C C 1
ATOM 3684 O O . ARG C 1 69 ? 53.658 65.978 -12.085 1.00 55.70 90 ARG C O 1
ATOM 3692 N N . ASP C 1 70 ? 55.104 64.351 -12.641 1.00 58.94 91 ASP C N 1
ATOM 3693 C CA . ASP C 1 70 ? 56.310 65.207 -12.722 1.00 62.99 91 ASP C CA 1
ATOM 3694 C C . ASP C 1 70 ? 56.262 66.130 -13.948 1.00 67.23 91 ASP C C 1
ATOM 3695 O O . ASP C 1 70 ? 57.204 66.886 -14.183 1.00 69.95 91 ASP C O 1
ATOM 3700 N N . ASP C 1 71 ? 55.176 66.050 -14.726 1.00 68.90 92 ASP C N 1
ATOM 3701 C CA . ASP C 1 71 ? 54.968 66.874 -15.921 1.00 73.67 92 ASP C CA 1
ATOM 3702 C C . ASP C 1 71 ? 53.884 67.931 -15.656 1.00 73.98 92 ASP C C 1
ATOM 3703 O O . ASP C 1 71 ? 53.307 68.469 -16.606 1.00 77.61 92 ASP C O 1
ATOM 3708 N N . LEU C 1 72 ? 53.633 68.233 -14.373 1.00 71.25 93 LEU C N 1
ATOM 3709 C CA . LEU C 1 72 ? 52.753 69.336 -13.929 1.00 72.07 93 LEU C CA 1
ATOM 3710 C C . LEU C 1 72 ? 53.572 70.324 -13.088 1.00 71.60 93 LEU C C 1
ATOM 3711 O O . LEU C 1 72 ? 54.529 69.923 -12.429 1.00 69.93 93 LEU C O 1
ATOM 3716 N N . ARG C 1 73 ? 53.161 71.598 -13.081 1.00 73.45 94 ARG C N 1
ATOM 3717 C CA . ARG C 1 73 ? 53.829 72.639 -12.286 1.00 74.02 94 ARG C CA 1
ATOM 3718 C C . ARG C 1 73 ? 53.426 72.494 -10.812 1.00 70.26 94 ARG C C 1
ATOM 3719 O O . ARG C 1 73 ? 52.425 71.843 -10.485 1.00 67.05 94 ARG C O 1
ATOM 3727 N N . SER C 1 74 ? 54.224 73.119 -9.934 1.00 70.54 95 SER C N 1
ATOM 3728 C CA . SER C 1 74 ? 54.046 73.076 -8.476 1.00 67.95 95 SER C CA 1
ATOM 3729 C C . SER C 1 74 ? 52.583 73.339 -8.095 1.00 67.14 95 SER C C 1
ATOM 3730 O O . SER C 1 74 ? 52.062 72.704 -7.177 1.00 64.33 95 SER C O 1
ATOM 3733 N N . SER C 1 75 ? 51.972 74.309 -8.790 1.00 70.07 96 SER C N 1
ATOM 3734 C CA . SER C 1 75 ? 50.604 74.785 -8.572 1.00 70.43 96 SER C CA 1
ATOM 3735 C C . SER C 1 75 ? 49.630 73.611 -8.491 1.00 66.70 96 SER C C 1
ATOM 3736 O O . SER C 1 75 ? 48.904 73.468 -7.507 1.00 65.47 96 SER C O 1
ATOM 3739 N N . ASP C 1 76 ? 49.628 72.798 -9.553 1.00 65.83 97 ASP C N 1
ATOM 3740 C CA . ASP C 1 76 ? 48.665 71.715 -9.750 1.00 63.44 97 ASP C CA 1
ATOM 3741 C C . ASP C 1 76 ? 48.921 70.588 -8.736 1.00 58.42 97 ASP C C 1
ATOM 3742 O O . ASP C 1 76 ? 47.982 69.904 -8.332 1.00 56.90 97 ASP C O 1
ATOM 3747 N N . CYS C 1 77 ? 50.186 70.410 -8.330 1.00 56.09 98 CYS C N 1
ATOM 3748 C CA . CYS C 1 77 ? 50.577 69.404 -7.328 1.00 51.91 98 CYS C CA 1
ATOM 3749 C C . CYS C 1 77 ? 49.982 69.777 -5.955 1.00 50.33 98 CYS C C 1
ATOM 3750 O O . CYS C 1 77 ? 49.352 68.938 -5.314 1.00 48.09 98 CYS C O 1
ATOM 3753 N N . SER C 1 78 ? 50.152 71.040 -5.535 1.00 52.45 99 SER C N 1
ATOM 3754 C CA . SER C 1 78 ? 49.568 71.593 -4.284 1.00 52.41 99 SER C CA 1
ATOM 3755 C C . SER C 1 78 ? 48.062 71.311 -4.198 1.00 51.75 99 SER C C 1
ATOM 3756 O O . SER C 1 78 ? 47.605 70.768 -3.208 1.00 49.71 99 SER C O 1
ATOM 3759 N N . LYS C 1 79 ? 47.313 71.717 -5.235 1.00 53.52 100 LYS C N 1
ATOM 3760 C CA . LYS C 1 79 ? 45.847 71.555 -5.301 1.00 54.21 100 LYS C CA 1
ATOM 3761 C C . LYS C 1 79 ? 45.461 70.075 -5.280 1.00 50.82 100 LYS C C 1
ATOM 3762 O O . LYS C 1 79 ? 44.528 69.696 -4.571 1.00 50.12 100 LYS C O 1
ATOM 3768 N N . CYS C 1 80 ? 46.139 69.268 -6.106 1.00 48.80 101 CYS C N 1
ATOM 3769 C CA . CYS C 1 80 ? 45.869 67.832 -6.176 1.00 46.77 101 CYS C CA 1
ATOM 3770 C C . CYS C 1 80 ? 46.071 67.218 -4.782 1.00 43.75 101 CYS C C 1
ATOM 3771 O O . CYS C 1 80 ? 45.253 66.431 -4.327 1.00 43.07 101 CYS C O 1
ATOM 3774 N N . ILE C 1 81 ? 47.164 67.595 -4.114 1.00 42.52 102 ILE C N 1
ATOM 3775 C CA . ILE C 1 81 ? 47.536 66.994 -2.839 1.00 40.77 102 ILE C CA 1
ATOM 3776 C C . ILE C 1 81 ? 46.544 67.416 -1.748 1.00 41.80 102 ILE C C 1
ATOM 3777 O O . ILE C 1 81 ? 46.107 66.583 -0.982 1.00 40.16 102 ILE C O 1
ATOM 3782 N N . GLN C 1 82 ? 46.184 68.700 -1.708 1.00 45.20 103 GLN C N 1
ATOM 3783 C CA . GLN C 1 82 ? 45.173 69.196 -0.776 1.00 48.08 103 GLN C CA 1
ATOM 3784 C C . GLN C 1 82 ? 43.896 68.360 -0.896 1.00 48.38 103 GLN C C 1
ATOM 3785 O O . GLN C 1 82 ? 43.338 67.932 0.123 1.00 48.62 103 GLN C O 1
ATOM 3791 N N . THR C 1 83 ? 43.445 68.166 -2.144 1.00 48.17 104 THR C N 1
ATOM 3792 C CA . THR C 1 83 ? 42.225 67.412 -2.485 1.00 48.52 104 THR C CA 1
ATOM 3793 C C . THR C 1 83 ? 42.368 65.966 -2.004 1.00 45.85 104 THR C C 1
ATOM 3794 O O . THR C 1 83 ? 41.425 65.376 -1.470 1.00 45.92 104 THR C O 1
ATOM 3798 N N . SER C 1 84 ? 43.566 65.421 -2.219 1.00 43.61 105 SER C N 1
ATOM 3799 C CA . SER C 1 84 ? 43.934 64.055 -1.845 1.00 42.33 105 SER C CA 1
ATOM 3800 C C . SER C 1 84 ? 43.878 63.855 -0.315 1.00 41.58 105 SER C C 1
ATOM 3801 O O . SER C 1 84 ? 43.375 62.837 0.163 1.00 41.48 105 SER C O 1
ATOM 3804 N N . VAL C 1 85 ? 44.392 64.829 0.444 1.00 41.71 106 VAL C N 1
ATOM 3805 C CA . VAL C 1 85 ? 44.375 64.812 1.927 1.00 42.28 106 VAL C CA 1
ATOM 3806 C C . VAL C 1 85 ? 42.924 64.821 2.438 1.00 44.46 106 VAL C C 1
ATOM 3807 O O . VAL C 1 85 ? 42.573 64.074 3.363 1.00 44.58 106 VAL C O 1
ATOM 3811 N N . ASP C 1 86 ? 42.097 65.680 1.834 1.00 46.22 107 ASP C N 1
ATOM 3812 C CA . ASP C 1 86 ? 40.693 65.821 2.168 1.00 49.38 107 ASP C CA 1
ATOM 3813 C C . ASP C 1 86 ? 39.927 64.528 1.860 1.00 49.26 107 ASP C C 1
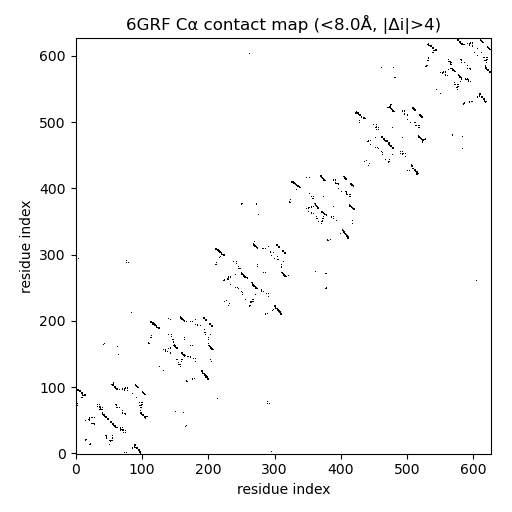ATOM 3814 O O . ASP C 1 86 ? 39.035 64.139 2.611 1.00 52.06 107 ASP C O 1
ATOM 3819 N N . GLN C 1 87 ? 40.270 63.872 0.751 1.00 47.08 108 GLN C N 1
ATOM 3820 C CA . GLN C 1 87 ? 39.516 62.726 0.260 1.00 47.72 108 GLN C CA 1
ATOM 3821 C C . GLN C 1 87 ? 39.948 61.431 0.975 1.00 46.33 108 GLN C C 1
ATOM 3822 O O . GLN C 1 87 ? 39.096 60.571 1.221 1.00 47.82 108 GLN C O 1
ATOM 3828 N N . ILE C 1 88 ? 41.241 61.287 1.309 1.00 43.71 109 ILE C N 1
ATOM 3829 C CA . ILE C 1 88 ? 41.758 60.036 1.912 1.00 43.08 109 ILE C CA 1
ATOM 3830 C C . ILE C 1 88 ? 41.125 59.838 3.300 1.00 45.81 109 ILE C C 1
ATOM 3831 O O . ILE C 1 88 ? 40.858 58.700 3.699 1.00 46.65 109 ILE C O 1
ATOM 3836 N N . THR C 1 89 ? 40.875 60.956 3.995 1.00 48.34 110 THR C N 1
ATOM 3837 C CA . THR C 1 89 ? 40.232 61.021 5.318 1.00 51.87 110 THR C CA 1
ATOM 3838 C C . THR C 1 89 ? 38.824 60.416 5.279 1.00 55.05 110 THR C C 1
ATOM 3839 O O . THR C 1 89 ? 38.436 59.691 6.189 1.00 56.64 110 THR C O 1
ATOM 3843 N N . LEU C 1 90 ? 38.070 60.737 4.225 1.00 56.02 111 LEU C N 1
ATOM 3844 C CA . LEU C 1 90 ? 36.679 60.346 4.109 1.00 59.64 111 LEU C CA 1
ATOM 3845 C C . LEU C 1 90 ? 36.557 58.859 3.758 1.00 59.57 111 LEU C C 1
ATOM 3846 O O . LEU C 1 90 ? 35.795 58.142 4.396 1.00 62.74 111 LEU C O 1
ATOM 3851 N N . ILE C 1 91 ? 37.291 58.409 2.738 1.00 57.62 112 ILE C N 1
ATOM 3852 C CA . ILE C 1 91 ? 37.133 57.046 2.226 1.00 58.72 112 ILE C CA 1
ATOM 3853 C C . ILE C 1 91 ? 37.805 56.027 3.160 1.00 58.80 112 ILE C C 1
ATOM 3854 O O . ILE C 1 91 ? 37.406 54.875 3.153 1.00 61.32 112 ILE C O 1
ATOM 3859 N N . CYS C 1 92 ? 38.806 56.438 3.950 1.00 57.48 113 CYS C N 1
ATOM 3860 C CA . CYS C 1 92 ? 39.449 55.549 4.945 1.00 57.73 113 CYS C CA 1
ATOM 3861 C C . CYS C 1 92 ? 39.476 56.217 6.316 1.00 58.37 113 CYS C C 1
ATOM 3862 O O . CYS C 1 92 ? 40.534 56.633 6.772 1.00 56.68 113 CYS C O 1
ATOM 3865 N N . PRO C 1 93 ? 38.329 56.319 7.025 1.00 62.24 114 PRO C N 1
ATOM 3866 C CA . PRO C 1 93 ? 38.232 57.158 8.227 1.00 64.29 114 PRO C CA 1
ATOM 3867 C C . PRO C 1 93 ? 39.229 56.855 9.363 1.00 63.72 114 PRO C C 1
ATOM 3868 O O . PRO C 1 93 ? 39.838 57.782 9.923 1.00 63.43 114 PRO C O 1
ATOM 3872 N N . TYR C 1 94 ? 39.391 55.573 9.703 1.00 63.63 115 TYR C N 1
ATOM 3873 C CA . TYR C 1 94 ? 40.142 55.190 10.892 1.00 64.23 115 TYR C CA 1
ATOM 3874 C C . TYR C 1 94 ? 41.094 54.033 10.569 1.00 61.65 115 TYR C C 1
ATOM 3875 O O . TYR C 1 94 ? 41.346 53.186 11.422 1.00 63.85 115 TYR C O 1
ATOM 3884 N N . SER C 1 95 ? 41.645 54.040 9.349 1.00 57.21 116 SER C N 1
ATOM 3885 C CA . SER C 1 95 ? 42.538 52.995 8.859 1.00 54.27 116 SER C CA 1
ATOM 3886 C C . SER C 1 95 ? 43.980 53.315 9.256 1.00 50.78 116 SER C C 1
ATOM 3887 O O . SER C 1 95 ? 44.412 54.457 9.158 1.00 48.65 116 SER C O 1
ATOM 3890 N N . TYR C 1 96 ? 44.709 52.280 9.682 1.00 50.35 117 TYR C N 1
ATOM 3891 C CA . TYR C 1 96 ? 46.140 52.378 9.946 1.00 48.57 117 TYR C CA 1
ATOM 3892 C C . TYR C 1 96 ? 46.898 52.684 8.644 1.00 45.19 117 TYR C C 1
ATOM 3893 O O . TYR C 1 96 ? 47.906 53.393 8.670 1.00 43.88 117 TYR C O 1
ATOM 3902 N N . GLY C 1 97 ? 46.414 52.136 7.520 1.00 43.75 118 GLY C N 1
ATOM 3903 C CA . GLY C 1 97 ? 46.988 52.387 6.198 1.00 41.19 118 GLY C CA 1
ATOM 3904 C C . GLY C 1 97 ? 45.922 52.781 5.189 1.00 40.53 118 GLY C C 1
ATOM 3905 O O . GLY C 1 97 ? 44.798 52.276 5.241 1.00 42.23 118 GLY C O 1
ATOM 3906 N N . ALA C 1 98 ? 46.287 53.681 4.266 1.00 38.96 119 ALA C N 1
ATOM 3907 C CA . ALA C 1 98 ? 45.383 54.149 3.204 1.00 39.18 119 ALA C CA 1
ATOM 3908 C C . ALA C 1 98 ? 46.185 54.564 1.964 1.00 37.62 119 ALA C C 1
ATOM 3909 O O . ALA C 1 98 ? 47.307 55.077 2.084 1.00 36.57 119 ALA C O 1
ATOM 3911 N N . SER C 1 99 ? 45.576 54.348 0.791 1.00 38.26 120 SER C N 1
ATOM 3912 C CA . SER C 1 99 ? 46.099 54.761 -0.519 1.00 37.86 120 SER C CA 1
ATOM 3913 C C . SER C 1 99 ? 44.994 55.473 -1.305 1.00 37.66 120 SER C C 1
ATOM 3914 O O . SER C 1 99 ? 43.843 55.038 -1.289 1.00 39.35 120 SER C O 1
ATOM 3917 N N . LEU C 1 100 ? 45.363 56.573 -1.969 1.00 36.07 121 LEU C N 1
ATOM 3918 C CA . LEU C 1 100 ? 44.477 57.284 -2.870 1.00 36.88 121 LEU C CA 1
ATOM 3919 C C . LEU C 1 100 ? 45.252 57.685 -4.133 1.00 35.61 121 LEU C C 1
ATOM 3920 O O . LEU C 1 100 ? 46.287 58.337 -4.055 1.00 33.43 121 LEU C O 1
ATOM 3925 N N . GLN C 1 101 ? 44.723 57.277 -5.293 1.00 36.34 122 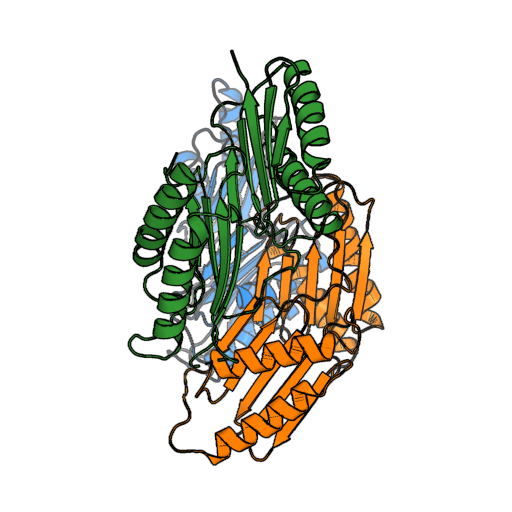GLN C N 1
ATOM 3926 C CA . GLN C 1 101 ? 45.258 57.665 -6.598 1.00 36.62 122 GLN C CA 1
ATOM 3927 C C . GLN C 1 101 ? 44.205 58.521 -7.308 1.00 37.93 122 GLN C C 1
ATOM 3928 O O . GLN C 1 101 ? 43.089 58.078 -7.583 1.00 38.92 122 GLN C O 1
ATOM 3934 N N . LEU C 1 102 ? 44.567 59.780 -7.536 1.00 38.02 123 LEU C N 1
ATOM 3935 C CA . LEU C 1 102 ? 43.832 60.675 -8.389 1.00 40.86 123 LEU C CA 1
ATOM 3936 C C . LEU C 1 102 ? 44.628 60.825 -9.691 1.00 42.36 123 LEU C C 1
ATOM 3937 O O . LEU C 1 102 ? 45.772 60.380 -9.758 1.00 40.58 123 LEU C O 1
ATOM 3942 N N . GLU C 1 103 ? 44.038 61.471 -10.701 1.00 45.83 124 GLU C N 1
ATOM 3943 C CA . GLU C 1 103 ? 44.704 61.573 -11.996 1.00 48.77 124 GLU C CA 1
ATOM 3944 C C . GLU C 1 103 ? 46.062 62.274 -11.836 1.00 47.36 124 GLU C C 1
ATOM 3945 O O . GLU C 1 103 ? 47.036 61.882 -12.484 1.00 48.28 124 GLU C O 1
ATOM 3951 N N . GLY C 1 104 ? 46.135 63.274 -10.955 1.00 45.44 125 GLY C N 1
ATOM 3952 C CA . GLY C 1 104 ? 47.324 64.125 -10.827 1.00 44.76 125 GLY C CA 1
ATOM 3953 C C . GLY C 1 104 ? 48.298 63.704 -9.730 1.00 41.47 125 GLY C C 1
ATOM 3954 O O . GLY C 1 104 ? 49.440 64.161 -9.726 1.00 40.55 125 GLY C O 1
ATOM 3955 N N . CYS C 1 105 ? 47.868 62.874 -8.773 1.00 39.71 126 CYS C N 1
ATOM 3956 C CA . CYS C 1 105 ? 48.728 62.590 -7.616 1.00 37.89 126 CYS C CA 1
ATOM 3957 C C . CYS C 1 105 ? 48.324 61.306 -6.888 1.00 35.91 126 CYS C C 1
ATOM 3958 O O . CYS C 1 105 ? 47.215 60.819 -7.001 1.00 36.37 126 CYS C O 1
ATOM 3961 N N . PHE C 1 106 ? 49.288 60.785 -6.129 1.00 34.12 127 PHE C N 1
ATOM 3962 C CA . PHE C 1 106 ? 49.158 59.595 -5.327 1.00 33.33 127 PHE C CA 1
ATOM 3963 C C . PHE C 1 106 ? 49.544 59.952 -3.886 1.00 32.06 127 PHE C C 1
ATOM 3964 O O . PHE C 1 106 ? 50.425 60.788 -3.661 1.00 31.76 127 PHE C O 1
ATOM 3972 N N . LEU C 1 107 ? 48.858 59.333 -2.924 1.00 31.61 128 LEU C N 1
ATOM 3973 C CA . LEU C 1 107 ? 49.060 59.614 -1.501 1.00 31.10 128 LEU C CA 1
ATOM 3974 C C . LEU C 1 107 ? 48.908 58.298 -0.739 1.00 31.09 128 LEU C C 1
ATOM 3975 O O . LEU C 1 107 ? 47.908 57.615 -0.884 1.00 31.82 128 LEU C O 1
ATOM 3980 N N . ARG C 1 108 ? 49.911 57.971 0.082 1.00 31.16 129 ARG C N 1
ATOM 3981 C CA . ARG C 1 108 ? 49.972 56.696 0.790 1.00 31.49 129 ARG C CA 1
ATOM 3982 C C . ARG C 1 108 ? 50.526 56.901 2.211 1.00 31.26 129 ARG C C 1
ATOM 3983 O O . ARG C 1 108 ? 51.476 57.631 2.427 1.00 30.75 129 ARG C O 1
ATOM 3991 N N . TYR C 1 109 ? 49.921 56.220 3.181 1.00 31.96 130 TYR C N 1
ATOM 3992 C CA . TYR C 1 109 ? 50.550 56.053 4.482 1.00 32.64 130 TYR C CA 1
ATOM 3993 C C . TYR C 1 109 ? 50.189 54.672 5.031 1.00 34.49 130 TYR C C 1
ATOM 3994 O O . TYR C 1 109 ? 49.205 54.079 4.616 1.00 35.03 130 TYR C O 1
ATOM 4003 N N . GLU C 1 110 ? 51.026 54.191 5.953 1.00 41.56 131 GLU C N 1
ATOM 4004 C CA . GLU C 1 110 ? 50.867 52.936 6.665 1.00 43.87 131 GLU C CA 1
ATOM 4005 C C . GLU C 1 110 ? 51.544 53.059 8.034 1.00 44.26 131 GLU C C 1
ATOM 4006 O O . GLU C 1 110 ? 52.285 54.002 8.284 1.00 42.42 131 GLU C O 1
ATOM 4012 N N . THR C 1 111 ? 51.316 52.059 8.886 1.00 46.07 132 THR C N 1
ATOM 4013 C CA . THR C 1 111 ? 51.997 51.945 10.172 1.00 47.90 132 THR C CA 1
ATOM 4014 C C . THR C 1 111 ? 53.244 51.045 10.057 1.00 48.41 132 THR C C 1
ATOM 4015 O O . THR C 1 111 ? 54.057 51.015 10.973 1.00 49.00 132 THR C O 1
ATOM 4019 N N . ASN C 1 112 ? 53.397 50.326 8.936 1.00 48.50 133 ASN C N 1
ATOM 4020 C CA . ASN C 1 112 ? 54.613 49.541 8.636 1.00 49.25 133 ASN C CA 1
ATOM 4021 C C . ASN C 1 112 ? 55.500 50.323 7.660 1.00 47.01 133 ASN C C 1
ATOM 4022 O O . ASN C 1 112 ? 55.002 51.012 6.761 1.00 45.66 133 ASN C O 1
ATOM 4027 N N . ASP C 1 113 ? 56.817 50.188 7.829 1.00 46.57 134 ASP C N 1
ATOM 4028 C CA . ASP C 1 113 ? 57.762 50.915 7.032 1.00 45.76 134 ASP C CA 1
ATOM 4029 C C . ASP C 1 113 ? 57.892 50.231 5.670 1.00 44.81 134 ASP C C 1
ATOM 4030 O O . ASP C 1 113 ? 58.576 49.224 5.554 1.00 46.85 134 ASP C O 1
ATOM 4035 N N . PHE C 1 114 ? 57.244 50.804 4.653 1.00 42.33 135 PHE C N 1
ATOM 4036 C CA . PHE C 1 114 ? 57.225 50.241 3.298 1.00 40.91 135 PHE C CA 1
ATOM 4037 C C . PHE C 1 114 ? 58.195 51.008 2.389 1.00 39.95 135 PHE C C 1
ATOM 4038 O O . PHE C 1 114 ? 58.390 50.633 1.223 1.00 39.08 135 PHE C O 1
ATOM 4046 N N . LEU C 1 115 ? 58.782 52.092 2.916 1.00 39.78 136 LEU C N 1
ATOM 4047 C CA . LEU C 1 115 ? 59.465 53.093 2.091 1.00 39.27 136 LEU C CA 1
ATOM 4048 C C . LEU C 1 115 ? 60.740 52.491 1.492 1.00 39.81 136 LEU C C 1
ATOM 4049 O O . LEU C 1 115 ? 61.547 51.902 2.204 1.00 39.78 136 LEU C O 1
ATOM 4054 N N . GLY C 1 116 ? 60.873 52.625 0.164 1.00 39.02 137 GLY C N 1
ATOM 4055 C CA . GLY C 1 116 ? 62.050 52.173 -0.579 1.00 40.46 137 GLY C CA 1
ATOM 4056 C C . GLY C 1 116 ? 62.019 50.689 -0.916 1.00 42.11 137 GLY C C 1
ATOM 4057 O O . GLY C 1 116 ? 62.910 50.184 -1.602 1.00 42.90 137 GLY C O 1
ATOM 4058 N N . LYS C 1 117 ? 61.002 49.970 -0.433 1.00 43.28 138 LYS C N 1
ATOM 4059 C CA . LYS C 1 117 ? 60.959 48.526 -0.595 1.00 44.38 138 LYS C CA 1
ATOM 4060 C C . LYS C 1 117 ? 60.170 48.192 -1.857 1.00 42.42 138 LYS C C 1
ATOM 4061 O O . LYS C 1 117 ? 59.108 48.762 -2.103 1.00 41.52 138 LYS C O 1
ATOM 4067 N N . PRO C 1 118 ? 60.673 47.262 -2.699 1.00 42.52 139 PRO C N 1
ATOM 4068 C CA . PRO C 1 118 ? 59.959 46.874 -3.915 1.00 41.40 139 PRO C CA 1
ATOM 4069 C C . PRO C 1 118 ? 58.652 46.136 -3.575 1.00 41.39 139 PRO C C 1
ATOM 4070 O O . PRO C 1 118 ? 58.621 45.285 -2.681 1.00 42.24 139 PRO C O 1
ATOM 4074 N N . ASP C 1 119 ? 57.575 46.508 -4.274 1.00 40.40 140 ASP C N 1
ATOM 4075 C CA . ASP C 1 119 ? 56.267 45.898 -4.117 1.00 40.74 140 ASP C CA 1
ATOM 4076 C C . ASP C 1 119 ? 55.543 46.005 -5.463 1.00 39.52 140 ASP C C 1
ATOM 4077 O O . ASP C 1 119 ? 55.123 47.098 -5.842 1.00 38.45 140 ASP C O 1
ATOM 4082 N N . THR C 1 120 ? 55.426 44.876 -6.177 1.00 39.86 141 THR C N 1
ATOM 4083 C CA . THR C 1 120 ? 54.825 44.838 -7.536 1.00 39.50 141 THR C CA 1
ATOM 4084 C C . THR C 1 120 ? 53.378 44.336 -7.476 1.00 39.82 141 THR C C 1
ATOM 4085 O O . THR C 1 120 ? 52.797 44.042 -8.519 1.00 40.26 141 THR C O 1
ATOM 4089 N N . SER C 1 121 ? 52.791 44.266 -6.276 1.00 40.24 142 SER C N 1
ATOM 4090 C CA . SER C 1 121 ? 51.421 43.771 -6.140 1.00 41.15 142 SER C CA 1
ATOM 4091 C C . SER C 1 121 ? 50.458 44.741 -6.840 1.00 39.76 142 SER C C 1
ATOM 4092 O O . SER C 1 121 ? 50.640 45.961 -6.790 1.00 39.18 142 SER C O 1
ATOM 4095 N N . LEU C 1 122 ? 49.459 44.170 -7.521 1.00 39.76 143 LEU C N 1
ATOM 4096 C CA . LEU C 1 122 ? 48.454 44.905 -8.268 1.00 39.28 143 LEU C CA 1
ATOM 4097 C C . LEU C 1 122 ? 47.505 45.598 -7.285 1.00 39.38 143 LEU C C 1
ATOM 4098 O O . LEU C 1 122 ? 46.999 44.973 -6.375 1.00 40.88 143 LEU C O 1
ATOM 4103 N N . ARG C 1 123 ? 47.265 46.891 -7.504 1.00 38.46 144 ARG C N 1
ATOM 4104 C CA . ARG C 1 123 ? 46.391 47.686 -6.663 1.00 39.20 144 ARG C CA 1
ATOM 4105 C C . ARG C 1 123 ? 45.092 48.000 -7.413 1.00 39.04 144 ARG C C 1
ATOM 4106 O O . ARG C 1 123 ? 44.040 47.993 -6.808 1.00 39.52 144 ARG C O 1
ATOM 4114 N N . TYR C 1 124 ? 45.175 48.254 -8.727 1.00 37.96 145 TYR C N 1
ATOM 4115 C CA . TYR C 1 124 ? 44.000 48.574 -9.551 1.00 38.25 145 TYR C CA 1
ATOM 4116 C C . TYR C 1 124 ? 44.339 48.398 -11.037 1.00 37.71 145 TYR C C 1
ATOM 4117 O O . TYR C 1 124 ? 45.429 48.729 -11.470 1.00 35.82 145 TYR C O 1
ATOM 4126 N N . LYS C 1 125 ? 43.381 47.880 -11.806 1.00 39.75 146 LYS C N 1
ATOM 4127 C CA . LYS C 1 125 ? 43.518 47.792 -13.257 1.00 40.33 146 LYS C CA 1
ATOM 4128 C C . LYS C 1 125 ? 42.164 48.101 -13.892 1.00 41.50 146 LYS C C 1
ATOM 4129 O O . LYS C 1 125 ? 41.126 47.894 -13.279 1.00 41.71 146 LYS C O 1
ATOM 4135 N N . LYS C 1 126 ? 42.211 48.626 -15.117 1.00 42.09 147 LYS C N 1
ATOM 4136 C CA . LYS C 1 126 ? 41.029 48.901 -15.900 1.00 44.45 147 LYS C CA 1
ATOM 4137 C C . LYS C 1 126 ? 41.354 48.674 -17.381 1.00 43.55 147 LYS C C 1
ATOM 4138 O O . LYS C 1 126 ? 42.258 49.306 -17.909 1.00 40.24 147 LYS C O 1
ATOM 4144 N N . CYS C 1 127 ? 40.634 47.738 -18.007 1.00 45.22 148 CYS C N 1
ATOM 4145 C CA . CYS C 1 127 ? 40.668 47.545 -19.460 1.00 46.71 148 CYS C CA 1
ATOM 4146 C C . CYS C 1 127 ? 39.523 48.354 -20.083 1.00 47.05 148 CYS C C 1
ATOM 4147 O O . CYS C 1 127 ? 38.427 48.403 -19.540 1.00 47.91 148 CYS C O 1
ATOM 4150 N N . SER C 1 128 ? 39.792 48.979 -21.232 1.00 46.63 149 SER C N 1
ATOM 4151 C CA . SER C 1 128 ? 38.756 49.624 -22.033 1.00 47.55 149 SER C CA 1
ATOM 4152 C C . SER C 1 128 ? 37.669 48.602 -22.394 1.00 49.08 149 SER C C 1
ATOM 4153 O O . SER C 1 128 ? 37.937 47.415 -22.592 1.00 48.98 149 SER C O 1
ATOM 4156 N N . SER C 1 129 ? 36.435 49.092 -22.479 1.00 50.53 150 SER C N 1
ATOM 4157 C CA . SER C 1 129 ? 35.296 48.307 -22.917 1.00 53.10 150 SER C CA 1
ATOM 4158 C C . SER C 1 129 ? 35.456 47.888 -24.391 1.00 53.25 150 SER C C 1
ATOM 4159 O O . SER C 1 129 ? 34.983 46.824 -24.777 1.00 53.45 150 SER C O 1
ATOM 4162 N N . LYS C 1 130 ? 36.121 48.731 -25.196 1.00 52.64 151 LYS C N 1
ATOM 4163 C CA . LYS C 1 130 ? 36.395 48.448 -26.614 1.00 53.59 151 LYS C CA 1
ATOM 4164 C C . LYS C 1 130 ? 37.677 47.615 -26.766 1.00 51.56 151 LYS C C 1
ATOM 4165 O O . LYS C 1 130 ? 38.734 47.975 -26.246 1.00 48.73 151 LYS C O 1
ATOM 4171 N N . SER C 1 131 ? 37.559 46.504 -27.500 1.00 51.89 152 SER C N 1
ATOM 4172 C CA . SER C 1 131 ? 38.689 45.729 -27.981 1.00 50.92 152 SER C CA 1
ATOM 4173 C C . SER C 1 131 ? 39.063 46.212 -29.387 1.00 50.48 152 SER C C 1
ATOM 4174 O O . SER C 1 131 ? 38.258 46.842 -30.069 1.00 50.85 152 SER C O 1
ATOM 4177 N N . VAL C 1 132 ? 40.305 45.930 -29.789 1.00 49.15 153 VAL C N 1
ATOM 4178 C CA . VAL C 1 132 ? 40.722 46.005 -31.170 1.00 49.14 153 VAL C CA 1
ATOM 4179 C C . VAL C 1 132 ? 40.826 44.565 -31.680 1.00 50.39 153 VAL C C 1
ATOM 4180 O O . VAL C 1 132 ? 41.346 43.672 -30.989 1.00 50.11 153 VAL C O 1
ATOM 4184 N N . GLU C 1 133 ? 40.298 44.356 -32.884 1.00 51.88 154 GLU C N 1
ATOM 4185 C CA . GLU C 1 133 ? 40.279 43.068 -33.528 1.00 53.56 154 GLU C CA 1
ATOM 4186 C C . GLU C 1 133 ? 40.808 43.266 -34.949 1.00 52.85 154 GLU C C 1
ATOM 4187 O O . GLU C 1 133 ? 40.661 44.351 -35.518 1.00 52.31 154 GLU C O 1
ATOM 4193 N N . ASN C 1 134 ? 41.461 42.231 -35.484 1.00 52.91 155 ASN C N 1
ATOM 4194 C CA . ASN C 1 134 ? 41.913 42.210 -36.879 1.00 53.42 155 ASN C CA 1
ATOM 4195 C C . ASN C 1 134 ? 42.749 43.464 -37.172 1.00 51.35 155 ASN C C 1
ATOM 4196 O O . ASN C 1 134 ? 42.559 44.116 -38.191 1.00 51.46 155 ASN C O 1
ATOM 4201 N N . ASP C 1 135 ? 43.663 43.805 -36.259 1.00 49.42 156 ASP C N 1
ATOM 4202 C CA . ASP C 1 135 ? 44.573 44.931 -36.459 1.00 48.16 156 ASP C CA 1
ATOM 4203 C C . ASP C 1 135 ? 45.892 44.623 -35.740 1.00 46.35 156 ASP C C 1
ATOM 4204 O O . ASP C 1 135 ? 46.146 45.097 -34.631 1.00 44.40 156 ASP C O 1
ATOM 4209 N N . TYR C 1 136 ? 46.724 43.827 -36.420 1.00 46.63 157 TYR C N 1
ATOM 4210 C CA . TYR C 1 136 ? 48.037 43.413 -35.961 1.00 45.66 157 TYR C CA 1
ATOM 4211 C C . TYR C 1 136 ? 48.940 44.621 -35.707 1.00 43.79 157 TYR C C 1
ATOM 4212 O O . TYR C 1 136 ? 49.725 44.595 -34.758 1.00 42.07 157 TYR C O 1
ATOM 4221 N N . ASP C 1 137 ? 48.824 45.638 -36.571 1.00 43.96 158 ASP C N 1
ATOM 4222 C CA . ASP C 1 137 ? 49.616 46.866 -36.507 1.00 44.02 158 ASP C CA 1
ATOM 4223 C C . ASP C 1 137 ? 49.403 47.559 -35.157 1.00 41.18 158 ASP C C 1
ATOM 4224 O O . ASP C 1 137 ? 50.357 48.047 -34.576 1.00 40.04 158 ASP C O 1
ATOM 4229 N N . PHE C 1 138 ? 48.150 47.612 -34.686 1.00 40.08 159 PHE C N 1
ATOM 4230 C CA . PHE C 1 138 ? 47.847 48.206 -33.396 1.00 38.85 159 PHE C CA 1
ATOM 4231 C C . PHE C 1 138 ? 48.683 47.526 -32.299 1.00 37.60 159 PHE C C 1
ATOM 4232 O O . PHE C 1 138 ? 49.250 48.204 -31.452 1.00 36.20 159 PHE C O 1
ATOM 4240 N N . PHE C 1 139 ? 48.768 46.192 -32.331 1.00 38.27 160 PHE C N 1
ATOM 4241 C CA . PHE C 1 139 ? 49.348 45.424 -31.218 1.00 38.28 160 PHE C CA 1
ATOM 4242 C C . PHE C 1 139 ? 50.881 45.478 -31.261 1.00 38.10 160 PHE C C 1
ATOM 4243 O O . PHE C 1 139 ? 51.537 45.461 -30.206 1.00 36.45 160 PHE C O 1
ATOM 4251 N N . LYS C 1 140 ? 51.457 45.572 -32.462 1.00 39.44 161 LYS C N 1
ATOM 4252 C CA . LYS C 1 140 ? 52.901 45.714 -32.583 1.00 40.70 161 LYS C CA 1
ATOM 4253 C C . LYS C 1 140 ? 53.316 47.105 -32.071 1.00 39.43 161 LYS C C 1
ATOM 4254 O O . LYS C 1 140 ? 54.384 47.256 -31.470 1.00 38.31 161 LYS C O 1
ATOM 4260 N N . ARG C 1 141 ? 52.473 48.116 -32.302 1.00 39.53 162 ARG C N 1
ATOM 4261 C CA . ARG C 1 141 ? 52.808 49.476 -31.897 1.00 40.17 162 ARG C CA 1
ATOM 4262 C C . ARG C 1 141 ? 52.628 49.600 -30.383 1.00 38.12 162 ARG C C 1
ATOM 4263 O O . ARG C 1 141 ? 53.449 50.223 -29.720 1.00 35.98 162 ARG C O 1
ATOM 4271 N N . ARG C 1 142 ? 51.587 48.955 -29.854 1.00 37.77 163 ARG C N 1
ATOM 4272 C CA . ARG C 1 142 ? 51.427 48.823 -28.412 1.00 36.98 163 ARG C CA 1
ATOM 4273 C C . ARG C 1 142 ? 52.684 48.191 -27.792 1.00 36.16 163 ARG C C 1
ATOM 4274 O O . ARG C 1 142 ? 53.160 48.679 -26.775 1.00 34.89 163 ARG C O 1
ATOM 4282 N N . ASP C 1 143 ? 53.202 47.111 -28.388 1.00 36.60 164 ASP C N 1
ATOM 4283 C CA . ASP C 1 143 ? 54.401 46.435 -27.866 1.00 38.00 164 ASP C CA 1
ATOM 4284 C C . ASP C 1 143 ? 55.596 47.396 -27.858 1.00 37.44 164 ASP C C 1
ATOM 4285 O O . ASP C 1 143 ? 56.369 47.398 -26.897 1.00 36.73 164 ASP C O 1
ATOM 4290 N N . ASP C 1 144 ? 55.746 48.201 -28.919 1.00 37.56 165 ASP C N 1
ATOM 4291 C CA . ASP C 1 144 ? 56.840 49.191 -29.029 1.00 37.99 165 ASP C CA 1
ATOM 4292 C C . ASP C 1 144 ? 56.729 50.234 -27.904 1.00 36.10 165 ASP C C 1
ATOM 4293 O O . ASP C 1 144 ? 57.726 50.600 -27.271 1.00 35.51 165 ASP C O 1
ATOM 4298 N N . VAL C 1 145 ? 55.504 50.727 -27.698 1.00 34.81 166 VAL C N 1
ATOM 4299 C CA . VAL C 1 145 ? 55.185 51.705 -26.694 1.00 34.09 166 VAL C CA 1
ATOM 4300 C C . VAL C 1 145 ? 55.548 51.136 -25.312 1.00 33.13 166 VAL C C 1
ATOM 4301 O O . VAL C 1 145 ? 56.330 51.744 -24.574 1.00 32.60 166 VAL C O 1
ATOM 4305 N N . LEU C 1 146 ? 55.005 49.956 -24.993 1.00 32.98 167 LEU C N 1
ATOM 4306 C CA . LEU C 1 146 ? 55.178 49.327 -23.677 1.00 33.25 167 LEU C CA 1
ATOM 4307 C C . LEU C 1 146 ? 56.656 48.990 -23.431 1.00 33.40 167 LEU C C 1
ATOM 4308 O O . LEU C 1 146 ? 57.161 49.200 -22.332 1.00 32.90 167 LEU C O 1
ATOM 4313 N N . SER C 1 147 ? 57.348 48.507 -24.462 1.00 34.24 168 SER C N 1
ATOM 4314 C CA . SER C 1 147 ? 58.774 48.209 -24.355 1.00 35.66 168 SER C CA 1
ATOM 4315 C C . SER C 1 147 ? 59.551 49.479 -23.967 1.00 36.14 168 SER C C 1
ATOM 4316 O O . SER C 1 147 ? 60.488 49.434 -23.152 1.00 35.93 168 SER C O 1
ATOM 4319 N N . ASP C 1 148 ? 59.148 50.617 -24.547 1.00 35.91 169 ASP C N 1
ATOM 4320 C CA . ASP C 1 148 ? 59.810 51.879 -24.282 1.00 35.99 169 ASP C CA 1
ATOM 4321 C C . ASP C 1 148 ? 59.507 52.345 -22.843 1.00 34.93 169 ASP C C 1
ATOM 4322 O O . ASP C 1 148 ? 60.402 52.807 -22.160 1.00 34.19 169 ASP C O 1
ATOM 4327 N N . LEU C 1 149 ? 58.252 52.217 -22.400 1.00 34.15 170 LEU C N 1
ATOM 4328 C CA . LEU C 1 149 ? 57.828 52.618 -21.053 1.00 34.20 170 LEU C CA 1
ATOM 4329 C C . LEU C 1 149 ? 58.610 51.842 -19.983 1.00 35.52 170 LEU C C 1
ATOM 4330 O O . LEU C 1 149 ? 58.962 52.417 -18.960 1.00 34.51 170 LEU C O 1
ATOM 4335 N N . GLU C 1 150 ? 58.849 50.547 -20.238 1.00 37.90 171 GLU C N 1
ATOM 4336 C CA . GLU C 1 150 ? 59.643 49.635 -19.388 1.00 39.93 171 GLU C CA 1
ATOM 4337 C C . GLU C 1 150 ? 61.093 50.104 -19.235 1.00 40.29 171 GLU C C 1
ATOM 4338 O O . GLU C 1 150 ? 61.792 49.570 -18.389 1.00 41.42 171 GLU C O 1
ATOM 4344 N N . SER C 1 151 ? 61.542 51.021 -20.104 1.00 40.01 172 SER C N 1
ATOM 4345 C CA . SER C 1 151 ? 62.925 51.518 -20.153 1.00 41.01 172 SER C CA 1
ATOM 4346 C C . SER C 1 151 ? 63.171 52.521 -19.013 1.00 40.86 172 SER C C 1
ATOM 4347 O O . SER C 1 151 ? 64.311 52.707 -18.586 1.00 42.21 172 SER C O 1
ATOM 4350 N N . THR C 1 152 ? 62.091 53.112 -18.487 1.00 38.40 173 THR C N 1
ATOM 4351 C CA . THR C 1 152 ? 62.157 54.103 -17.414 1.00 37.69 173 THR C CA 1
ATOM 4352 C C . THR C 1 152 ? 62.915 53.556 -16.188 1.00 37.00 173 THR C C 1
ATOM 4353 O O . THR C 1 152 ? 62.719 52.409 -15.751 1.00 36.34 173 THR C O 1
ATOM 4357 N N . GLN C 1 153 ? 63.819 54.393 -15.670 1.00 36.58 174 GLN C N 1
ATOM 4358 C CA . GLN C 1 153 ? 64.579 54.135 -14.441 1.00 36.81 174 GLN C CA 1
ATOM 4359 C C . GLN C 1 153 ? 64.183 55.137 -13.345 1.00 36.07 174 GLN C C 1
ATOM 4360 O O . GLN C 1 153 ? 64.218 54.794 -12.172 1.00 37.36 174 GLN C O 1
ATOM 4366 N N . LEU C 1 154 ? 63.808 56.362 -13.736 1.00 35.90 175 LEU C N 1
ATOM 4367 C CA . LEU C 1 154 ? 63.437 57.469 -12.816 1.00 35.04 175 LEU C CA 1
ATOM 4368 C C . LEU C 1 154 ? 62.273 58.261 -13.409 1.00 34.18 175 LEU C C 1
ATOM 4369 O O . LEU C 1 154 ? 62.286 58.585 -14.607 1.00 34.67 175 LEU C O 1
ATOM 4374 N N . GLY C 1 155 ? 61.314 58.622 -12.555 1.00 32.41 176 GLY C N 1
ATOM 4375 C CA . GLY C 1 155 ? 60.232 59.517 -12.912 1.00 31.54 176 GLY C CA 1
ATOM 4376 C C . GLY C 1 155 ? 59.253 58.881 -13.882 1.00 30.74 176 GLY C C 1
ATOM 4377 O O . GLY C 1 155 ? 58.702 57.801 -13.605 1.00 30.24 176 GLY C O 1
ATOM 4378 N N . TYR C 1 156 ? 59.052 59.549 -15.027 1.00 30.36 177 TYR C N 1
ATOM 4379 C CA . TYR C 1 156 ? 58.011 59.186 -15.968 1.00 29.51 177 TYR C CA 1
ATOM 4380 C C . TYR C 1 156 ? 58.571 59.096 -17.386 1.00 28.98 177 TYR C C 1
ATOM 4381 O O . TYR C 1 156 ? 59.652 59.580 -17.685 1.00 28.76 177 TYR C O 1
ATOM 4390 N N . LYS C 1 157 ? 57.768 58.475 -18.245 1.00 29.15 178 LYS C N 1
ATOM 4391 C CA . LYS C 1 157 ? 58.036 58.332 -19.671 1.00 30.10 178 LYS C CA 1
ATOM 4392 C C . LYS C 1 157 ? 56.715 58.542 -20.412 1.00 30.42 178 LYS C C 1
ATOM 4393 O O . LYS C 1 157 ? 55.686 58.036 -19.992 1.00 29.62 178 LYS C O 1
ATOM 4399 N N . VAL C 1 158 ? 56.761 59.357 -21.462 1.00 31.99 179 VAL C N 1
ATOM 4400 C CA . VAL C 1 158 ? 55.703 59.435 -22.438 1.00 33.10 179 VAL C CA 1
ATOM 4401 C C . VAL C 1 158 ? 56.204 58.704 -23.681 1.00 33.87 179 VAL C C 1
ATOM 4402 O O . VAL C 1 158 ? 57.373 58.810 -24.037 1.00 34.36 179 VAL C O 1
ATOM 4406 N N . SER C 1 159 ? 55.314 57.960 -24.330 1.00 35.27 180 SER C N 1
ATOM 4407 C CA . SER C 1 159 ? 55.719 57.077 -25.401 1.00 36.09 180 SER C CA 1
ATOM 4408 C C . SER C 1 159 ? 54.652 57.045 -26.495 1.00 36.03 180 SER C C 1
ATOM 4409 O O . SER C 1 159 ? 53.464 56.975 -26.170 1.00 34.87 180 SER C O 1
ATOM 4412 N N . ARG C 1 160 ? 55.084 57.091 -27.768 1.00 36.45 181 ARG C N 1
ATOM 4413 C CA A ARG C 1 160 ? 54.178 57.120 -28.920 0.60 37.82 181 ARG C CA 1
ATOM 4414 C CA B ARG C 1 160 ? 54.155 57.070 -28.895 0.40 37.35 181 ARG C CA 1
ATOM 4415 C C . ARG C 1 160 ? 54.750 56.255 -30.049 1.00 37.83 181 ARG C C 1
ATOM 4416 O O . ARG C 1 160 ? 55.919 56.363 -30.365 1.00 38.78 181 ARG C O 1
ATOM 4431 N N . SER C 1 161 ? 53.908 55.413 -30.652 1.00 37.18 182 SER C N 1
ATOM 4432 C CA . SER C 1 161 ? 54.213 54.717 -31.907 1.00 37.84 182 SER C CA 1
ATOM 4433 C C . SER C 1 161 ? 52.934 54.702 -32.749 1.00 38.39 182 SER C C 1
ATOM 4434 O O . SER C 1 161 ? 51.948 54.067 -32.368 1.00 37.51 182 SER C O 1
ATOM 4437 N N . GLY C 1 162 ? 52.947 55.452 -33.856 1.00 39.21 183 GLY C N 1
ATOM 4438 C CA . GLY C 1 162 ? 51.758 55.703 -34.647 1.00 40.26 183 GLY C CA 1
ATOM 4439 C C . GLY C 1 162 ? 50.656 56.346 -33.821 1.00 40.05 183 GLY C C 1
ATOM 4440 O O . GLY C 1 162 ? 50.864 57.390 -33.200 1.00 40.61 183 GLY C O 1
ATOM 4441 N N . LEU C 1 163 ? 49.486 55.696 -33.795 1.00 40.40 184 LEU C N 1
ATOM 4442 C CA . LEU C 1 163 ? 48.304 56.197 -33.091 1.00 41.04 184 LEU C CA 1
ATOM 4443 C C . LEU C 1 163 ? 48.242 55.687 -31.638 1.00 39.59 184 LEU C C 1
ATOM 4444 O O . LEU C 1 163 ? 47.318 56.044 -30.936 1.00 40.07 184 LEU C O 1
ATOM 4449 N N . VAL C 1 164 ? 49.206 54.871 -31.193 1.00 38.22 185 VAL C N 1
ATOM 4450 C CA . VAL C 1 164 ? 49.235 54.358 -29.809 1.00 37.46 185 VAL C CA 1
ATOM 4451 C C . VAL C 1 164 ? 50.155 55.248 -28.955 1.00 37.14 185 VAL C C 1
ATOM 4452 O O . VAL C 1 164 ? 51.300 55.482 -29.328 1.00 36.41 185 VAL C O 1
ATOM 4456 N N . GLU C 1 165 ? 49.640 55.719 -27.807 1.00 37.36 186 GLU C N 1
ATOM 4457 C CA . GLU C 1 165 ? 50.387 56.543 -26.855 1.00 38.12 186 GLU C CA 1
ATOM 4458 C C . GLU C 1 165 ? 50.425 55.858 -25.488 1.00 36.30 186 GLU C C 1
ATOM 4459 O O . GLU C 1 165 ? 49.515 55.104 -25.146 1.00 35.43 186 GLU C O 1
ATOM 4465 N N . GLY C 1 166 ? 51.470 56.155 -24.710 1.00 34.69 187 GLY C N 1
ATOM 4466 C CA . GLY C 1 166 ? 51.667 55.526 -23.400 1.00 33.82 187 GLY C CA 1
ATOM 4467 C C . GLY C 1 166 ? 52.204 56.482 -22.345 1.00 33.00 187 GLY C C 1
ATOM 4468 O O . GLY C 1 166 ? 52.809 57.483 -22.664 1.00 33.04 187 GLY C O 1
ATOM 4469 N N . TYR C 1 167 ? 51.984 56.129 -21.072 1.00 31.89 188 TYR C N 1
ATOM 4470 C CA . TYR C 1 167 ? 52.524 56.856 -19.940 1.00 31.58 188 TYR C CA 1
ATOM 4471 C C . TYR C 1 167 ? 52.853 55.855 -18.828 1.00 30.85 188 TYR C C 1
ATOM 4472 O O . TYR C 1 167 ? 52.040 54.970 -18.515 1.00 30.41 188 TYR C O 1
ATOM 4481 N N . ALA C 1 168 ? 54.052 55.995 -18.261 1.00 29.71 189 ALA C N 1
ATOM 4482 C CA . ALA C 1 168 ? 54.488 55.188 -17.130 1.00 30.70 189 ALA C CA 1
ATOM 4483 C C . ALA C 1 168 ? 55.150 56.083 -16.072 1.00 30.62 189 ALA C C 1
ATOM 4484 O O . ALA C 1 168 ? 55.825 57.053 -16.404 1.00 30.34 189 ALA C O 1
ATOM 4486 N N . GLN C 1 169 ? 54.962 55.724 -14.799 1.00 33.19 190 GLN C N 1
ATOM 4487 C CA . GLN C 1 169 ? 55.488 56.492 -13.661 1.00 34.92 190 GLN C CA 1
ATOM 4488 C C . GLN C 1 169 ? 55.917 55.511 -12.567 1.00 32.84 190 GLN C C 1
ATOM 4489 O O . GLN C 1 169 ? 55.179 54.567 -12.248 1.00 32.00 190 GLN C O 1
ATOM 4495 N N . CYS C 1 170 ? 57.135 55.722 -12.059 1.00 33.13 191 CYS C N 1
ATOM 4496 C CA . CYS C 1 170 ? 57.644 55.078 -10.842 1.00 33.91 191 CYS C CA 1
ATOM 4497 C C . CYS C 1 170 ? 57.558 56.056 -9.676 1.00 33.62 191 CYS C C 1
ATOM 4498 O O . CYS C 1 170 ? 57.939 57.199 -9.805 1.00 34.50 191 CYS C O 1
ATOM 4501 N N . VAL C 1 171 ? 57.056 55.572 -8.541 1.00 33.78 192 VAL C N 1
ATOM 4502 C CA . VAL C 1 171 ? 56.996 56.371 -7.337 1.00 33.52 192 VAL C CA 1
ATOM 4503 C C . VAL C 1 171 ? 58.444 56.590 -6.902 1.00 32.95 192 VAL C C 1
ATOM 4504 O O . VAL C 1 171 ? 59.274 55.694 -7.000 1.00 31.63 192 VAL C O 1
ATOM 4508 N N . GLY C 1 172 ? 58.731 57.803 -6.440 1.00 33.55 193 GLY C N 1
ATOM 4509 C CA . GLY C 1 172 ? 60.082 58.281 -6.276 1.00 34.66 193 GLY C CA 1
ATOM 4510 C C . GLY C 1 172 ? 60.837 57.668 -5.096 1.00 35.03 193 GLY C C 1
ATOM 4511 O O . GLY C 1 172 ? 61.936 58.123 -4.823 1.00 35.32 193 GLY C O 1
ATOM 4512 N N . ASP C 1 173 ? 60.272 56.663 -4.402 1.00 35.16 194 ASP C N 1
ATOM 4513 C CA . ASP C 1 173 ? 61.001 55.912 -3.347 1.00 36.30 194 ASP C CA 1
ATOM 4514 C C . ASP C 1 173 ? 61.710 54.674 -3.924 1.00 36.20 194 ASP C C 1
ATOM 4515 O O . ASP C 1 173 ? 62.286 53.899 -3.180 1.00 36.75 194 ASP C O 1
ATOM 4520 N N . LEU C 1 174 ? 61.693 54.489 -5.249 1.00 35.75 195 LEU C N 1
ATOM 4521 C CA . LEU C 1 174 ? 62.277 53.293 -5.863 1.00 35.90 195 LEU C CA 1
ATOM 4522 C C . LEU C 1 174 ? 63.671 53.608 -6.419 1.00 36.52 195 LEU C C 1
ATOM 4523 O O . LEU C 1 174 ? 63.860 54.621 -7.091 1.00 37.74 195 LEU C O 1
ATOM 4528 N N . SER C 1 175 ? 64.622 52.700 -6.170 1.00 36.86 196 SER C N 1
ATOM 4529 C CA . SER C 1 175 ? 65.895 52.661 -6.887 1.00 37.31 196 SER C CA 1
ATOM 4530 C C . SER C 1 175 ? 65.640 52.448 -8.380 1.00 37.11 196 SER C C 1
ATOM 4531 O O . SER C 1 175 ? 64.597 51.917 -8.755 1.00 35.22 196 SER C O 1
ATOM 4534 N N . PRO C 1 176 ? 66.563 52.887 -9.274 1.00 38.33 197 PRO C N 1
ATOM 4535 C CA . PRO C 1 176 ? 66.457 52.639 -10.717 1.00 38.42 197 PRO C CA 1
ATOM 4536 C C . PRO C 1 176 ? 66.158 51.192 -11.142 1.00 37.92 197 PRO C C 1
ATOM 4537 O O . PRO C 1 176 ? 65.320 50.954 -12.029 1.00 36.84 197 PRO C O 1
ATOM 4541 N N . SER C 1 177 ? 66.857 50.233 -10.533 1.00 38.45 198 SER C N 1
ATOM 4542 C CA . SER C 1 177 ? 66.662 48.832 -10.875 1.00 38.89 198 SER C CA 1
ATOM 4543 C C . SER C 1 177 ? 65.274 48.377 -10.400 1.00 36.82 198 SER C C 1
ATOM 4544 O O . SER C 1 177 ? 64.588 47.648 -11.112 1.00 36.56 198 SER C O 1
ATOM 4547 N N . ASP C 1 178 ? 64.848 48.844 -9.220 1.00 35.83 199 ASP C N 1
ATOM 4548 C CA . ASP C 1 178 ? 63.530 48.492 -8.692 1.00 34.91 199 ASP C CA 1
ATOM 4549 C C . ASP C 1 178 ? 62.426 49.104 -9.571 1.00 33.43 199 ASP C C 1
ATOM 4550 O O . ASP C 1 178 ? 61.397 48.467 -9.785 1.00 31.62 199 ASP C O 1
ATOM 4555 N N . CYS C 1 179 ? 62.651 50.326 -10.075 1.00 33.49 200 CYS C N 1
ATOM 4556 C CA . CYS C 1 179 ? 61.721 51.003 -10.991 1.00 34.13 200 CYS C CA 1
ATOM 4557 C C . CYS C 1 179 ? 61.535 50.161 -12.262 1.00 33.47 200 CYS C C 1
ATOM 4558 O O . CYS C 1 179 ? 60.416 49.858 -12.629 1.00 32.89 200 CYS C O 1
ATOM 4561 N N . THR C 1 180 ? 62.642 49.763 -12.893 1.00 34.81 201 THR C N 1
ATOM 4562 C CA . THR C 1 180 ? 62.613 48.931 -14.118 1.00 35.92 201 THR C CA 1
ATOM 4563 C C . THR C 1 180 ? 61.788 47.661 -13.885 1.00 35.93 201 THR C C 1
ATOM 4564 O O . THR C 1 180 ? 60.957 47.317 -14.706 1.00 35.38 201 THR C O 1
ATOM 4568 N N . ALA C 1 181 ? 62.030 46.990 -12.747 1.00 36.90 202 ALA C N 1
ATOM 4569 C CA . ALA C 1 181 ? 61.378 45.711 -12.399 1.00 36.94 202 ALA C CA 1
ATOM 4570 C C . ALA C 1 181 ? 59.881 45.923 -12.135 1.00 36.14 202 ALA C C 1
ATOM 4571 O O . ALA C 1 181 ? 59.066 45.078 -12.514 1.00 36.76 202 ALA C O 1
ATOM 4573 N N . CYS C 1 182 ? 59.529 47.037 -11.477 1.00 35.25 203 CYS C N 1
ATOM 4574 C CA . CYS C 1 182 ? 58.133 47.369 -11.213 1.00 35.25 203 CYS C CA 1
ATOM 4575 C C . CYS C 1 182 ? 57.381 47.568 -12.545 1.00 33.93 203 CYS C C 1
ATOM 4576 O O . CYS C 1 182 ? 56.326 46.976 -12.750 1.00 34.23 203 CYS C O 1
ATOM 4579 N N . LEU C 1 183 ? 57.928 48.388 -13.445 1.00 32.94 204 LEU C N 1
ATOM 4580 C CA . LEU C 1 183 ? 57.264 48.712 -14.721 1.00 32.87 204 LEU C CA 1
ATOM 4581 C C . LEU C 1 183 ? 57.181 47.466 -15.609 1.00 33.17 204 LEU C C 1
ATOM 4582 O O . LEU C 1 183 ? 56.170 47.258 -16.280 1.00 33.71 204 LEU C O 1
ATOM 4587 N N . ALA C 1 184 ? 58.233 46.643 -15.587 1.00 34.06 205 ALA C N 1
ATOM 4588 C CA . ALA C 1 184 ? 58.228 45.340 -16.253 1.00 35.86 205 ALA C CA 1
ATOM 4589 C C . ALA C 1 184 ? 57.018 44.515 -15.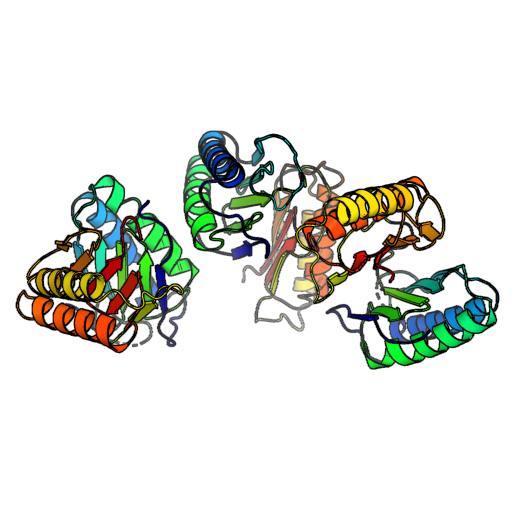777 1.00 36.20 205 ALA C C 1
ATOM 4590 O O . ALA C 1 184 ? 56.348 43.878 -16.578 1.00 35.70 205 ALA C O 1
ATOM 4592 N N . GLU C 1 185 ? 56.714 44.542 -14.476 1.00 36.11 206 GLU C N 1
ATOM 4593 C CA . GLU C 1 185 ? 55.542 43.818 -13.993 1.00 37.63 206 GLU C CA 1
ATOM 4594 C C . GLU C 1 185 ? 54.256 44.511 -14.488 1.00 35.47 206 GLU C C 1
ATOM 4595 O O . GLU C 1 185 ? 53.282 43.839 -14.785 1.00 35.15 206 GLU C O 1
ATOM 4601 N N . SER C 1 186 ? 54.261 45.847 -14.561 1.00 34.17 207 SER C N 1
ATOM 4602 C CA . SER C 1 186 ? 53.112 46.637 -15.044 1.00 34.86 207 SER C CA 1
ATOM 4603 C C . SER C 1 186 ? 52.706 46.214 -16.455 1.00 34.04 207 SER C C 1
ATOM 4604 O O . SER C 1 186 ? 51.539 45.992 -16.736 1.00 33.56 207 SER C O 1
ATOM 4607 N N . VAL C 1 187 ? 53.704 46.165 -17.328 1.00 34.44 208 VAL C N 1
ATOM 4608 C CA . VAL C 1 187 ? 53.529 45.895 -18.740 1.00 35.82 208 VAL C CA 1
ATOM 4609 C C . VAL C 1 187 ? 53.061 44.451 -18.927 1.00 36.80 208 VAL C C 1
ATOM 4610 O O . VAL C 1 187 ? 52.118 44.197 -19.684 1.00 39.22 208 VAL C O 1
ATOM 4614 N N . GLY C 1 188 ? 53.716 43.514 -18.240 1.00 37.23 209 GLY C N 1
ATOM 4615 C CA . GLY C 1 188 ? 53.265 42.146 -18.211 1.00 39.45 209 GLY C CA 1
ATOM 4616 C C . GLY C 1 188 ? 51.777 42.059 -17.905 1.00 40.37 209 GLY C C 1
ATOM 4617 O O . GLY C 1 188 ? 51.042 41.394 -18.620 1.00 41.78 209 GLY C O 1
ATOM 4618 N N . LYS C 1 189 ? 51.345 42.758 -16.843 1.00 40.11 210 LYS C N 1
ATOM 4619 C CA . LYS C 1 189 ? 49.956 42.761 -16.382 1.00 40.65 210 LYS C CA 1
ATOM 4620 C C . LYS C 1 189 ? 49.029 43.359 -17.446 1.00 38.43 210 LYS C C 1
ATOM 4621 O O . LYS C 1 189 ? 47.930 42.860 -17.644 1.00 38.63 210 LYS C O 1
ATOM 4627 N N . LEU C 1 190 ? 49.467 44.447 -18.086 1.00 36.25 211 LEU C N 1
ATOM 4628 C CA . LEU C 1 190 ? 48.673 45.110 -19.121 1.00 36.07 211 LEU C CA 1
ATOM 4629 C C . LEU C 1 190 ? 48.360 44.090 -20.219 1.00 37.03 211 LEU C C 1
ATOM 4630 O O . LEU C 1 190 ? 47.222 43.966 -20.641 1.00 37.85 211 LEU C O 1
ATOM 4635 N N . LYS C 1 191 ? 49.386 43.350 -20.642 1.00 37.82 212 LYS C N 1
ATOM 4636 C CA . LYS C 1 191 ? 49.270 42.401 -21.740 1.00 40.21 212 LYS C CA 1
ATOM 4637 C C . LYS C 1 191 ? 48.427 41.192 -21.309 1.00 42.04 212 LYS C C 1
ATOM 4638 O O . LYS C 1 191 ? 47.629 40.692 -22.086 1.00 42.50 212 LYS C O 1
ATOM 4644 N N . ASN C 1 192 ? 48.623 40.721 -20.072 1.00 43.91 213 ASN C N 1
ATOM 4645 C CA . ASN C 1 192 ? 48.001 39.472 -19.600 1.00 46.89 213 ASN C CA 1
ATOM 4646 C C . ASN C 1 192 ? 46.520 39.705 -19.272 1.00 45.84 213 ASN C C 1
ATOM 4647 O O . ASN C 1 192 ? 45.697 38.860 -19.566 1.00 45.96 213 ASN C O 1
ATOM 4652 N N . LEU C 1 193 ? 46.193 40.865 -18.688 1.00 44.07 214 LEU C N 1
ATOM 4653 C CA . LEU C 1 193 ? 44.830 41.154 -18.202 1.00 44.54 214 LEU C CA 1
ATOM 4654 C C . LEU C 1 193 ? 44.001 41.908 -19.255 1.00 43.77 214 LEU C C 1
ATOM 4655 O O . LEU C 1 193 ? 42.782 41.801 -19.259 1.00 44.53 214 LEU C O 1
ATOM 4660 N N . CYS C 1 194 ? 44.649 42.713 -20.103 1.00 42.38 215 CYS C N 1
ATOM 4661 C CA . CYS C 1 194 ? 43.938 43.575 -21.052 1.00 43.16 215 CYS C CA 1
ATOM 4662 C C . CYS C 1 194 ? 44.441 43.299 -22.475 1.00 42.67 215 CYS C C 1
ATOM 4663 O O . CYS C 1 194 ? 44.927 44.196 -23.163 1.00 41.71 215 CYS C O 1
ATOM 4666 N N . GLY C 1 195 ? 44.335 42.033 -22.890 1.00 43.75 216 GLY C N 1
ATOM 4667 C CA . GLY C 1 195 ? 44.977 41.522 -24.107 1.00 43.70 216 GLY C CA 1
ATOM 4668 C C . GLY C 1 195 ? 44.636 42.333 -25.349 1.00 42.63 216 GLY C C 1
ATOM 4669 O O . GLY C 1 195 ? 45.538 42.739 -26.078 1.00 42.88 216 GLY C O 1
ATOM 4670 N N . SER C 1 196 ? 43.339 42.576 -25.573 1.00 41.69 217 SER C N 1
ATOM 4671 C CA . SER C 1 196 ? 42.832 43.138 -26.834 1.00 41.41 217 SER C CA 1
ATOM 4672 C C . SER C 1 196 ? 42.265 44.558 -26.644 1.00 40.11 217 SER C C 1
ATOM 4673 O O . SER C 1 196 ? 41.709 45.141 -27.587 1.00 40.28 217 SER C O 1
ATOM 4676 N N . ALA C 1 197 ? 42.443 45.123 -25.443 1.00 38.53 218 ALA C N 1
ATOM 4677 C CA . ALA C 1 197 ? 41.909 46.439 -25.078 1.00 37.94 218 ALA C CA 1
ATOM 4678 C C . ALA C 1 197 ? 42.574 47.545 -25.912 1.00 36.99 218 ALA C C 1
ATOM 4679 O O . ALA C 1 197 ? 43.791 47.527 -26.134 1.00 35.80 218 ALA C O 1
ATOM 4681 N N . VAL C 1 198 ? 41.762 48.509 -26.364 1.00 37.01 219 VAL C N 1
ATOM 4682 C CA . VAL C 1 198 ? 42.250 49.678 -27.114 1.00 37.04 219 VAL C CA 1
ATOM 4683 C C . VAL C 1 198 ? 42.953 50.646 -26.152 1.00 35.91 219 VAL C C 1
ATOM 4684 O O . VAL C 1 198 ? 43.782 51.455 -26.585 1.00 35.48 219 VAL C O 1
ATOM 4688 N N . ALA C 1 199 ? 42.576 50.580 -24.867 1.00 34.70 220 ALA C N 1
ATOM 4689 C CA . ALA C 1 199 ? 43.202 51.363 -23.804 1.00 34.48 220 ALA C CA 1
ATOM 4690 C C . ALA C 1 199 ? 43.117 50.601 -22.478 1.00 34.01 220 ALA C C 1
ATOM 4691 O O . ALA C 1 199 ? 42.147 49.905 -22.214 1.00 34.24 220 ALA C O 1
ATOM 4693 N N . ALA C 1 200 ? 44.151 50.750 -21.645 1.00 34.11 221 ALA C N 1
ATOM 4694 C CA . ALA C 1 200 ? 44.196 50.099 -20.339 1.00 34.14 221 ALA C CA 1
ATOM 4695 C C . ALA C 1 200 ? 45.183 50.816 -19.409 1.00 34.25 221 ALA C C 1
ATOM 4696 O O . ALA C 1 200 ? 46.115 51.463 -19.874 1.00 33.26 221 ALA C O 1
ATOM 4698 N N . GLU C 1 201 ? 44.937 50.700 -18.097 1.00 35.74 222 GLU C N 1
ATOM 4699 C CA . GLU C 1 201 ? 45.822 51.193 -17.036 1.00 36.63 222 GLU C CA 1
ATOM 4700 C C . GLU C 1 201 ? 46.052 50.071 -16.018 1.00 35.04 222 GLU C C 1
ATOM 4701 O O . GLU C 1 201 ? 45.124 49.358 -15.676 1.00 35.08 222 GLU C O 1
ATOM 4707 N N . VAL C 1 202 ? 47.280 49.969 -15.507 1.00 33.43 223 VAL C N 1
ATOM 4708 C CA . VAL C 1 202 ? 47.611 49.094 -14.378 1.00 33.18 223 VAL C CA 1
ATOM 4709 C C . VAL C 1 202 ? 48.392 49.918 -13.354 1.00 32.40 223 VAL C C 1
ATOM 4710 O O . VAL C 1 202 ? 49.367 50.568 -13.708 1.00 31.32 223 VAL C O 1
ATOM 4714 N N . TYR C 1 203 ? 47.962 49.863 -12.092 1.00 32.61 224 TYR C N 1
ATOM 4715 C CA . TYR C 1 203 ? 48.644 50.517 -10.990 1.00 32.89 224 TYR C CA 1
ATOM 4716 C C . TYR C 1 203 ? 49.110 49.444 -10.001 1.00 32.65 224 TYR C C 1
ATOM 4717 O O . TYR C 1 203 ? 48.291 48.722 -9.452 1.00 34.29 224 TYR C O 1
ATOM 4726 N N . LEU C 1 204 ? 50.428 49.347 -9.813 1.00 31.61 225 LEU C N 1
ATOM 4727 C CA . LEU C 1 204 ? 51.038 48.530 -8.775 1.00 32.71 225 LEU C CA 1
ATOM 4728 C C . LEU C 1 204 ? 51.330 49.426 -7.566 1.00 33.39 225 LEU C C 1
ATOM 4729 O O . LEU C 1 204 ? 51.060 50.622 -7.590 1.00 33.24 225 LEU C O 1
ATOM 4734 N N . ALA C 1 205 ? 51.838 48.821 -6.490 1.00 34.34 226 ALA C N 1
ATOM 4735 C CA . ALA C 1 205 ? 52.077 49.526 -5.243 1.00 34.80 226 ALA C CA 1
ATOM 4736 C C . ALA C 1 205 ? 53.014 50.721 -5.467 1.00 32.92 226 ALA C C 1
ATOM 4737 O O . ALA C 1 205 ? 52.792 51.764 -4.883 1.00 33.19 226 ALA C O 1
ATOM 4739 N N . GLN C 1 206 ? 54.043 50.560 -6.314 1.00 31.65 227 GLN C N 1
ATOM 4740 C CA . GLN C 1 206 ? 55.127 51.558 -6.447 1.00 31.39 227 GLN C CA 1
ATOM 4741 C C . GLN C 1 206 ? 55.278 52.111 -7.881 1.00 31.12 227 GLN C C 1
ATOM 4742 O O . GLN C 1 206 ? 56.220 52.849 -8.154 1.00 30.84 227 GLN C O 1
ATOM 4748 N N . CYS C 1 207 ? 54.361 51.793 -8.794 1.00 31.69 228 CYS C N 1
ATOM 4749 C CA . CYS C 1 207 ? 54.467 52.290 -10.162 1.00 32.06 228 CYS C CA 1
ATOM 4750 C C . CYS C 1 207 ? 53.130 52.120 -10.881 1.00 31.43 228 CYS C C 1
ATOM 4751 O O . CYS C 1 207 ? 52.246 51.414 -10.406 1.00 30.94 228 CYS C O 1
ATOM 4754 N N . TYR C 1 208 ? 52.994 52.793 -12.027 1.00 30.60 229 TYR C N 1
ATOM 4755 C CA . TYR C 1 208 ? 51.860 52.533 -12.899 1.00 31.41 229 TYR C CA 1
ATOM 4756 C C . TYR C 1 208 ? 52.242 52.790 -14.359 1.00 30.74 229 TYR C C 1
ATOM 4757 O O . TYR C 1 208 ? 53.235 53.442 -14.638 1.00 29.59 229 TYR C O 1
ATOM 4766 N N . ALA C 1 209 ? 51.432 52.217 -15.255 1.00 31.34 230 ALA C N 1
ATOM 4767 C CA . ALA C 1 209 ? 51.614 52.295 -16.698 1.00 31.58 230 ALA C CA 1
ATOM 4768 C C . ALA C 1 209 ? 50.245 52.210 -17.388 1.00 32.65 230 ALA C C 1
ATOM 4769 O O . ALA C 1 209 ? 49.401 51.390 -17.003 1.00 32.67 230 ALA C O 1
ATOM 4771 N N . ARG C 1 210 ? 50.059 53.085 -18.384 1.00 33.97 231 ARG C N 1
ATOM 4772 C CA . ARG C 1 210 ? 48.816 53.325 -19.139 1.00 36.47 231 ARG C CA 1
ATOM 4773 C C . ARG C 1 210 ? 49.127 53.283 -20.643 1.00 34.60 231 ARG C C 1
ATOM 4774 O O . ARG C 1 210 ? 50.154 53.797 -21.060 1.00 33.51 231 ARG C O 1
ATOM 4782 N N . TYR C 1 211 ? 48.218 52.756 -21.462 1.00 34.27 232 TYR C N 1
ATOM 4783 C CA . TYR C 1 211 ? 48.260 53.075 -22.900 1.00 34.55 232 TYR C CA 1
ATOM 4784 C C . TYR C 1 211 ? 46.839 53.349 -23.406 1.00 35.11 232 TYR C C 1
ATOM 4785 O O . TYR C 1 211 ? 45.862 52.886 -22.822 1.00 33.95 232 TYR C O 1
ATOM 4794 N N . TRP C 1 212 ? 46.760 54.093 -24.514 1.00 36.07 233 TRP C N 1
ATOM 4795 C CA . TRP C 1 212 ? 45.514 54.378 -25.226 1.00 37.98 233 TRP C CA 1
ATOM 4796 C C . TRP C 1 212 ? 45.815 54.633 -26.717 1.00 39.47 233 TRP C C 1
ATOM 4797 O O . TRP C 1 212 ? 46.950 54.914 -27.098 1.00 37.81 233 TRP C O 1
ATOM 4808 N N . GLY C 1 213 ? 44.784 54.507 -27.556 1.00 42.50 234 GLY C N 1
ATOM 4809 C CA . GLY C 1 213 ? 44.853 54.865 -28.982 1.00 45.60 234 GLY C CA 1
ATOM 4810 C C . GLY C 1 213 ? 44.327 56.272 -29.231 1.00 49.66 234 GLY C C 1
ATOM 4811 O O . GLY C 1 213 ? 43.434 56.727 -28.524 1.00 50.67 234 GLY C O 1
ATOM 4812 N N . SER C 1 214 ? 44.899 56.958 -30.232 1.00 53.94 235 SER C N 1
ATOM 4813 C CA . SER C 1 214 ? 44.381 58.238 -30.786 1.00 58.09 235 SER C CA 1
ATOM 4814 C C . SER C 1 214 ? 43.430 57.959 -31.961 1.00 60.72 235 SER C C 1
ATOM 4815 O O . SER C 1 214 ? 43.115 56.803 -32.255 1.00 61.10 235 SER C O 1
ATOM 4818 N N . GLY C 1 215 ? 42.974 59.033 -32.624 1.00 64.88 236 GLY C N 1
ATOM 4819 C CA . GLY C 1 215 ? 42.159 58.962 -33.848 1.00 66.83 236 GLY C CA 1
ATOM 4820 C C . GLY C 1 215 ? 40.978 58.014 -33.710 1.00 66.38 236 GLY C C 1
ATOM 4821 O O . GLY C 1 215 ? 40.982 56.905 -34.265 1.00 66.41 236 GLY C O 1
#

InterPro domains:
  IPR002902 Gnk2-homologous domain [PF01657] (34-132)
  IPR002902 Gnk2-homologous domain [PF01657] (148-232)
  IPR002902 Gnk2-homologous domain [PS51473] (27-135)
  IPR002902 Gnk2-homologous domain [PS51473] (137-237)
  IPR038408 Gnk2-homologous domain superfamily [G3DSA:3.30.430.20] (26-135)
  IPR038408 Gnk2-homologous domain superfamily [G3DSA:3.30.430.20] (140-235)
  IPR051378 Cell-to-cell trafficking and antifungal protein [PTHR32080] (6-277)

Nearest PDB structures (foldseek):
  6grf-assembly1_A  TM=1.005E+00  e=1.335E-48  Arabidopsis thaliana
  6grf-assembly3_C  TM=1.000E+00  e=2.210E-45  Arabidopsis thaliana
  6grf-assembly2_B  TM=1.003E+00  e=1.756E-44  Arabidopsis thaliana
  6gre-assembly1_A  TM=9.158E-01  e=5.256E-28  Arabidopsis thaliana
  6gre-assembly2_B  TM=9.284E-01  e=4.448E-27  Arabidopsis thaliana

B-factor: mean 43.59, std 12.9, range [24.51, 106.53]

Sequence (627 aa):
ESHIFIYGGCSPEKYTPNTPFESNRDTFLSSVVTSSSDASFNSFAVGNDSSSSSAVFGLYQCRDDLRSSDCSKKCIQTSVDQITLICPYSYGASLQLEGCFLRYETTNDFLGKPDTSLRYKKCSSKSVENDYDFFKRRDDVLSDLESTQLGYKVSRSGLVEEGYAQCVGDLSPSSDCTACLAESVGKLKNLCGSAVAAEVYLAQCYARYWGSGYSHIFIYGGCSPEKYTPNTPFESNRDTFLSSVVTSSSDASFNSFAVGNDSSSSSSSSAVFGLYQCRDDLRSSDCSKCIQTSVDQITLICPYSYGASLQLEGCFLRYETNDFLGKPDTSLRYKKCSSKSVENDYDFFKRRDDVLSDLESTQLGYKVSRSGLVEGYAQCVGDLSPSSDCTACLAESVGKLKNLCGSAVAAEVYLAQCYARYWGSGSHIFIYGGCSPEKYTPNTPFESNRDTFLSSVVTSSSDASFNSFAVGNDSSSAVFGLYQCRDDLRSSDCSKCIQTSVDQITLICPYSYGASLQLEGCFLRYETNDFLGKPDTSLRYKKCSSKSVENDYDFFKRRDDVLSDLESTQLGYKVSRRSGLVEGYAQCVGDLSPSDCTACLAESVGKLKNLCGSAVAAEVYLAQCYARYWGSG

Secondary structure (DSSP, 8-state):
-TT-EEEEEE-S-B--SSSHHHHHHHHHHHHHHHHHTT-SEEEEEES----TT--EEEEEEE-TTS-HHHHHHHHHHHHHHHHHHSTTBSSEEEEESSEEEEEESS--TT-----EEEEEE-S-B--S-HHHHHHHHHHHHHHTT--SSEEEEEETTEEEEEEE-TTS-HHHHHHHHHHHHHHHHHHSTTBSEEEEEESSEEEEEEES--/--SEEEEEE-S-BPPSSSHHHHHHHHHHHHHHHHHTT-SEEEEEES----SSSTT--EEEEEEE-TTS-HHHHHHHHHHHHHHHHHHSTTBSSEEEEESSEEEEEESS--TT-----EEEEEE-SPBP-S-HHHHHHHHHHHHHHTT--SSEEEEEETTEEEEEEE-TTS-HHHHHHHHHHHHHHHHHHSTTBSEEEEEESSEEEEEEE--/---EEEEEE-S-B--SSSHHHHHHHHHHHHHHHHHTT-SEEEEEESS-----EEEEEEE-TTS-HHHHHHHHHHHHHHHHHHSTTBSSEEEEESSEEEEEESS--TT-----EEEEEE-S-B--S-HHHHHHHHHHHHHHTT-SSSEEEEEETTEEEEEEE-TTS-HHHHHHHHHHHHHHHHHHSTTBSSEEEEESSEEEEEEE--

Organism: Arabidopsis thaliana (NCBI:txid3702)

Solvent-accessible surface area: 28529 Å² total; per-residue (Å²): 132,12,46,88,78,21,18,32,34,58,24,120,106,109,10,82,74,146,17,70,0,41,67,26,9,81,69,1,10,70,34,0,48,101,17,2,65,126,36,34,52,56,43,36,70,31,57,119,134,90,66,51,63,5,5,0,37,0,0,0,10,0,38,59,58,62,176,69,75,38,3,31,136,0,0,76,0,0,18,29,4,0,48,24,59,0,74,95,0,28,6,3,11,0,11,0,40,1,3,10,0,9,0,34,42,99,70,22,40,36,119,90,50,53,54,72,90,63,83,118,38,39,114,156,74,16,151,154,42,169,76,2,48,107,95,14,66,69,1,0,65,46,0,54,66,10,107,135,23,88,68,61,9,146,19,48,91,1,29,0,4,0,4,4,9,41,24,15,51,61,87,39,0,54,55,4,0,43,68,0,2,26,60,0,71,126,76,4,41,55,4,22,26,6,31,0,2,5,2,2,3,16,0,42,2,74,14,67,70,114,72,70,104,72,20,17,31,35,51,25,116,74,110,9,85,82,142,18,74,0,42,66,25,9,71,74,0,14,69,33,0,49,102,19,1,65,130,35,40,54,56,46,34,67,29,45,114,113,47,80,39,49,37,50,52,0,1,0,12,0,0,0,8,2,38,56,56,70,177,60,61,41,6,35,121,1,0,76,12,0,19,36,2,0,43,9,40,0,74,89,0,16,4,4,12,0,9,2,47,2,2,10,0,10,0,30,12,80,70,19,43,38,121,89,44,52,54,68,91,59,81,120,42,36,118,151,80,24,149,156,60,170,71,19,47,107,85,18,67,75,1,0,66,49,0,55,64,11,106,133,23,88,67,57,7,156,21,54,114,2,35,0,2,0,3,4,9,41,22,14,54,64,85,38,1,53,56,3,0,41,68,0,2,32,43,0,78,123,65,4,36,52,5,40,29,4,23,0,3,5,2,1,3,16,0,38,2,83,19,67,101,78,55,128,118,24,17,32,36,53,25,120,77,110,10,89,76,148,39,71,0,43,67,25,12,72,69,0,11,66,38,0,40,104,16,1,64,117,34,47,54,55,48,38,67,36,48,137,116,100,86,11,1,0,33,0,0,0,11,1,47,54,60,53,182,62,65,45,5,32,135,0,0,84,39,0,20,95,61,0,62,139,74,0,68,96,0,58,6,4,8,0,12,0,36,0,3,10,0,9,0,36,41,98,65,20,38,37,112,89,46,54,54,69,89,64,88,122,40,39,116,149,78,27,144,150,62,173,80,21,48,116,88,16,64,63,2,0,69,50,0,52,66,10,105,131,27,87,66,58,5,162,21,57,110,2,34,0,4,0,2,4,9,42,22,15,50,64,82,39,1,54,58,3,0,44,71,0,2,31,55,0,78,70,69,3,39,56,5,43,26,4,32,0,3,5,2,2,2,17,0,37,2,81,27,48,112

Radius of gyration: 29.47 Å; Cα contacts (8 Å, |Δi|>4): 1384; chains: 3; bounding box: 58×80×72 Å